Protein AF-0000000076752505 (afdb_homodimer)

Foldseek 3Di:
DQFAEAEEEEEDCPPVNLLLLVLLVCLVPQDDANHHYAQAEYEDQDPVVRVVSCVVSVHPYYYNDLLVVLPDPRHQEYEYDFFQQCQLVNLLSSLVSLHAYEYEPLNHLALVSLVSNQVSQVVSLVVLHAYEYCLLLCLLLQLVVLLVCLVVCQQPAWAEKEKEWEAALPQPQAQADALLQPCNGRSAHLLRPPVLNRQLSVCRSNVWHFFKKFKAFAAPRFKYAHFPDHDSPGDRDDPDIDTRDHGQKMWMKTATPRGYIYTYIGHNRDPPDHTWTWMWIHHPAWIWIATVVLSQWIWIWGNVDDPVPTDTDIDRNQDLPTRPNVSDDHPPDDDDDSVSSSSVVSQSSNCSSVSHHGPPGSVSSSSSSVRSVNHVVNNVVVRDMGTD/DAQAEAEEEEEDCPPVNLLLLVLLVCLVPQDDASHHYAQAEYEDQDPVVRQVSCVVSVHPYYYNDLLVVLPDPRHQEYEYDFFQQCQLVNQLSSLVSLHAYEYEPLNHLALVSLVSNQVSQVVSLVVLHAYEYCLLLCLLLQLVVLLVCLVVCQQPAWAEKEKEWEAALPQPQAQADALLQPCNGRSAHLLRPPVLNRQLSVCRSNVFHFFKKFKAFAAPRFKYAHFPDHDSPGDRDDPDIDTRDHGQKMWMKTATPRGYIYTYIGHNRDPPDHTWTWMWIHHPAWIWIATVVLSQWIWIWGNVDDPVPTDTDIDRNQDLPTRPNVSDDHPPDDDDDSVSSSSVVSQSSNCSSVSHHGPPHSVSSSSSSVRSVNHVVNNVVVRDMGTD

Radius of gyration: 29.48 Å; Cα contacts (8 Å, |Δi|>4): 1937; chains: 2; bounding box: 65×93×68 Å

Nearest PDB structures (foldseek):
  4h3v-assembly1_B  TM=9.943E-01  e=9.248E-59  Kribbella flavida DSM 17836
  4h3v-assembly1_A  TM=9.689E-01  e=1.765E-59  Kribbella flavida DSM 17836
  6a3g-assembly1_B  TM=9.804E-01  e=6.144E-46  Pseudarthrobacter phenanthrenivorans Sphe3
  6a3j-assembly1_D  TM=9.808E-01  e=5.082E-45  Pseudarthrobacter phenanthrenivorans Sphe3
  6a3g-assembly1_D  TM=9.795E-01  e=1.890E-44  Pseudarthrobacter phenanthrenivorans Sphe3

pLDDT: mean 95.79, std 8.32, range [42.03, 98.94]

InterPro domains:
  IPR000683 Gfo/Idh/MocA-like oxidoreductase, N-terminal [PF01408] (7-125)
  IPR036291 NAD(P)-binding domain superfamily [SSF51735] (6-167)
  IPR050463 Gfo/Idh/MocA family oxidoreductases and glycosidases [PTHR43818] (5-385)
  IPR055170 GFO/IDH/MocA-like oxidoreductase domain [PF22725] (145-289)

Sequence (776 aa):
MSKAELGVGMVGYAFMGAVHSQAWRTVNHVFDLPVGVRLAAIAGRDPVAVKSAAEQHGWAASETDWQALIARDDVQIVDICTPGDTHAAIAIAALAAGKHVICEKPLANSVSEAADMAAAAADAAARGVRSMVAFNYRRVPALAYARSLVAAGRIGTLHHVRAAYQQDWLVDPSAPLTWRMQKERAGSGALGDIAAHIVDAAQFVVGDVLSGVSGLLETFVSSRPLSGGSGLSAASGGAGVGDVTVDDAAVFFGRFAQGGIATFEATRFATGRKNAMQLEIYGSDGGIRFDFERMNELLFFDGSSPDEENGFRRVLVTEPTHPYLGAWWPPGHPLGYEHTFTHELRDFVLAIGSDSDPSPSFADGLQVQKVLEAVSLSASRGSGWVEVMSKAELGVGMVGYAFMGAVHSQAWRTVNHVFDLPVGVRLAAIAGRDPVAVKSAAEQHGWAASETDWQALIARDDVQIVDICTPGDTHAAIAIAALAAGKHVICEKPLANSVSEAADMAAAAADAAARGVRSMVAFNYRRVPALAYARSLVAAGRIGTLHHVRAAYQQDWLVDPSAPLTWRMQKERAGSGALGDIAAHIVDAAQFVVGDVLSGVSGLLETFVSSRPLSGGSGLSAASGGAGVGDVTVDDAAVFFGRFAQGGIATFEATRFATGRKNAMQLEIYGSDGGIRFDFERMNELLFFDGSSPDEENGFRRVLVTEPTHPYLGAWWPPGHPLGYEHTFTHELRDFVLAIGSDSDPSPSFADGLQVQKVLEAVSLSASRGSGWVEV

Structure (mmCIF, N/CA/C/O backbone):
data_AF-0000000076752505-model_v1
#
loop_
_entity.id
_entity.type
_entity.pdbx_description
1 polymer 'Putative dehydrogenase'
#
loop_
_atom_site.group_PDB
_atom_site.id
_atom_site.type_symbol
_atom_site.label_atom_id
_atom_site.label_alt_id
_atom_site.label_comp_id
_atom_site.label_asym_id
_atom_site.label_entity_id
_atom_site.label_seq_id
_atom_site.pdbx_PDB_ins_code
_atom_site.Cartn_x
_atom_site.Cartn_y
_atom_site.Cartn_z
_atom_site.occupancy
_atom_site.B_iso_or_equiv
_atom_site.auth_seq_id
_atom_site.auth_comp_id
_atom_site.auth_asym_id
_atom_site.auth_atom_id
_atom_site.pdbx_PDB_model_num
ATOM 1 N N . MET A 1 1 ? 12.148 -34.625 -38.688 1 42.03 1 MET A N 1
ATOM 2 C CA . MET A 1 1 ? 11.977 -35.719 -37.75 1 42.03 1 MET A CA 1
ATOM 3 C C . MET A 1 1 ? 10.953 -35.375 -36.688 1 42.03 1 MET A C 1
ATOM 5 O O . MET A 1 1 ? 10.906 -34.219 -36.219 1 42.03 1 MET A O 1
ATOM 9 N N . SER A 1 2 ? 9.883 -36.125 -36.656 1 58.81 2 SER A N 1
ATOM 10 C CA . SER A 1 2 ? 8.75 -35.812 -35.781 1 58.81 2 SER A CA 1
ATOM 11 C C . SER A 1 2 ? 9.195 -35.625 -34.344 1 58.81 2 SER A C 1
ATOM 13 O O . SER A 1 2 ? 9.961 -36.438 -33.812 1 58.81 2 SER A O 1
ATOM 15 N N . LYS A 1 3 ? 9.094 -34.312 -33.719 1 74.25 3 LYS A N 1
ATOM 16 C CA . LYS A 1 3 ? 9.516 -34.031 -32.344 1 74.25 3 LYS A CA 1
ATOM 17 C C . LYS A 1 3 ? 8.93 -35 -31.344 1 74.25 3 LYS A C 1
ATOM 19 O O . LYS A 1 3 ? 7.809 -35.5 -31.531 1 74.25 3 LYS A O 1
ATOM 24 N N . ALA A 1 4 ? 9.781 -35.656 -30.484 1 88.25 4 ALA A N 1
ATOM 25 C CA . ALA A 1 4 ? 9.273 -36.469 -29.375 1 88.25 4 ALA A CA 1
ATOM 26 C C . ALA A 1 4 ? 8.125 -35.75 -28.672 1 88.25 4 ALA A C 1
ATOM 28 O O . ALA A 1 4 ? 8.117 -34.531 -28.547 1 88.25 4 ALA A O 1
ATOM 29 N N . GLU A 1 5 ? 7.07 -36.531 -28.359 1 93.94 5 GLU A N 1
ATOM 30 C CA . GLU A 1 5 ? 5.91 -35.969 -27.672 1 93.94 5 GLU A CA 1
ATOM 31 C C . GLU A 1 5 ? 5.773 -36.531 -26.266 1 93.94 5 GLU A C 1
ATOM 33 O O . GLU A 1 5 ? 5.957 -37.719 -26.031 1 93.94 5 GLU A O 1
ATOM 38 N N . LEU A 1 6 ? 5.586 -35.688 -25.375 1 97.75 6 LEU A N 1
ATOM 39 C CA . LEU A 1 6 ? 5.328 -36.062 -24 1 97.75 6 LEU A CA 1
ATOM 40 C C . LEU A 1 6 ? 3.838 -36 -23.688 1 97.75 6 LEU A C 1
ATOM 42 O O . LEU A 1 6 ? 3.17 -35.031 -24 1 97.75 6 LEU A O 1
ATOM 46 N N . GLY A 1 7 ? 3.334 -37.094 -23.141 1 98.69 7 GLY A N 1
ATOM 47 C CA . GLY A 1 7 ? 1.952 -37.062 -22.688 1 98.69 7 GLY A CA 1
ATOM 48 C C . GLY A 1 7 ? 1.771 -36.406 -21.344 1 98.69 7 GLY A C 1
ATOM 49 O O . GLY A 1 7 ? 2.539 -36.656 -20.406 1 98.69 7 GLY A O 1
ATOM 50 N N . VAL A 1 8 ? 0.728 -35.594 -21.234 1 98.88 8 VAL A N 1
ATOM 51 C CA . VAL A 1 8 ? 0.405 -34.906 -20 1 98.88 8 VAL A CA 1
ATOM 52 C C . VAL A 1 8 ? -0.795 -35.562 -19.328 1 98.88 8 VAL A C 1
ATOM 54 O O . VAL A 1 8 ? -1.776 -35.906 -19.984 1 98.88 8 VAL A O 1
ATOM 57 N N . GLY A 1 9 ? -0.692 -35.812 -18.094 1 98.88 9 GLY A N 1
ATOM 58 C CA . GLY A 1 9 ? -1.812 -36.125 -17.234 1 98.88 9 GLY A CA 1
ATOM 59 C C . GLY A 1 9 ? -2.105 -35.031 -16.219 1 98.88 9 GLY A C 1
ATOM 60 O O . GLY A 1 9 ? -1.198 -34.562 -15.523 1 98.88 9 GLY A O 1
ATOM 61 N N . MET A 1 10 ? -3.346 -34.625 -16.094 1 98.88 10 MET A N 1
ATOM 62 C CA . MET A 1 10 ? -3.719 -33.562 -15.172 1 98.88 10 MET A CA 1
ATOM 63 C C . MET A 1 10 ? -4.641 -34.094 -14.078 1 98.88 10 MET A C 1
ATOM 65 O O . MET A 1 10 ? -5.543 -34.875 -14.352 1 98.88 10 MET A O 1
ATOM 69 N N . VAL A 1 11 ? -4.344 -33.719 -12.867 1 98.69 11 VAL A N 1
ATOM 70 C CA . VAL A 1 11 ? -5.199 -34.062 -11.734 1 98.69 11 VAL A CA 1
ATOM 71 C C . VAL A 1 11 ? -5.949 -32.812 -11.266 1 98.69 11 VAL A C 1
ATOM 73 O O . VAL A 1 11 ? -5.336 -31.875 -10.766 1 98.69 11 VAL A O 1
ATOM 76 N N . GLY A 1 12 ? -7.273 -32.812 -11.312 1 96.81 12 GLY A N 1
ATOM 77 C CA . GLY A 1 12 ? -8.094 -31.656 -11.031 1 96.81 12 GLY A CA 1
ATOM 78 C C . GLY A 1 12 ? -8.461 -30.875 -12.273 1 96.81 12 GLY A C 1
ATOM 79 O O . GLY A 1 12 ? -7.598 -30.594 -13.109 1 96.81 12 GLY A O 1
ATOM 80 N N . TYR A 1 13 ? -9.781 -30.562 -12.406 1 95.06 13 TYR A N 1
ATOM 81 C CA . TYR A 1 13 ? -10.211 -29.953 -13.656 1 95.06 13 TYR A CA 1
ATOM 82 C C . TYR A 1 13 ? -11.203 -28.812 -13.398 1 95.06 13 TYR A C 1
ATOM 84 O O . TYR A 1 13 ? -12 -28.469 -14.273 1 95.06 13 TYR A O 1
ATOM 92 N N . ALA A 1 14 ? -11.211 -28.297 -12.211 1 93 14 ALA A N 1
ATOM 93 C CA . ALA A 1 14 ? -12.031 -27.109 -11.961 1 93 14 ALA A CA 1
ATOM 94 C C . ALA A 1 14 ? -11.422 -25.875 -12.617 1 93 14 ALA A C 1
ATOM 96 O O . ALA A 1 14 ? -10.977 -25.922 -13.773 1 93 14 ALA A O 1
ATOM 97 N N . PHE A 1 15 ? -11.508 -24.75 -12 1 92.88 15 PHE A N 1
ATOM 98 C CA . PHE A 1 15 ? -11.094 -23.5 -12.617 1 92.88 15 PHE A CA 1
ATOM 99 C C . PHE A 1 15 ? -9.656 -23.578 -13.117 1 92.88 15 PHE A C 1
ATOM 101 O O . PHE A 1 15 ? -9.383 -23.328 -14.289 1 92.88 15 PHE A O 1
ATOM 108 N N . MET A 1 16 ? -8.727 -23.938 -12.234 1 95.19 16 MET A N 1
ATOM 109 C CA . MET A 1 16 ? -7.328 -23.984 -12.641 1 95.19 16 MET A CA 1
ATOM 110 C C . MET A 1 16 ? -7.105 -25.078 -13.68 1 95.19 16 MET A C 1
ATOM 112 O O . MET A 1 16 ? -6.309 -24.906 -14.602 1 95.19 16 MET A O 1
ATOM 116 N N . GLY A 1 17 ? -7.777 -26.203 -13.484 1 97.19 17 GLY A N 1
ATOM 117 C CA . GLY A 1 17 ? -7.691 -27.234 -14.492 1 97.19 17 GLY A CA 1
ATOM 118 C C . GLY A 1 17 ? -8.109 -26.766 -15.875 1 97.19 17 GLY A C 1
ATOM 119 O O . GLY A 1 17 ? -7.492 -27.141 -16.875 1 97.19 17 GLY A O 1
ATOM 120 N N . ALA A 1 18 ? -9.172 -26 -15.906 1 97.25 18 ALA A N 1
ATOM 121 C CA . ALA A 1 18 ? -9.641 -25.453 -17.172 1 97.25 18 ALA A CA 1
ATOM 122 C C . ALA A 1 18 ? -8.602 -24.516 -17.797 1 97.25 18 ALA A C 1
ATOM 124 O O . ALA A 1 18 ? -8.328 -24.594 -18.984 1 97.25 18 ALA A O 1
ATOM 125 N N . VAL A 1 19 ? -8.016 -23.688 -16.984 1 97.88 19 VAL A N 1
ATOM 126 C CA . VAL A 1 19 ? -7.043 -22.719 -17.453 1 97.88 19 VAL A CA 1
ATOM 127 C C . VAL A 1 19 ? -5.789 -23.438 -17.953 1 97.88 19 VAL A C 1
ATOM 129 O O . VAL A 1 19 ? -5.25 -23.125 -19.016 1 97.88 19 VAL A O 1
ATOM 132 N N . HIS A 1 20 ? -5.328 -24.438 -17.188 1 98.69 20 HIS A N 1
ATOM 133 C CA . HIS A 1 20 ? -4.164 -25.219 -17.594 1 98.69 20 HIS A CA 1
ATOM 134 C C . HIS A 1 20 ? -4.445 -26 -18.875 1 98.69 20 HIS A C 1
ATOM 136 O O . HIS A 1 20 ? -3.572 -26.109 -19.734 1 98.69 20 HIS A O 1
ATOM 142 N N . SER A 1 21 ? -5.66 -26.547 -19.016 1 98.62 21 SER A N 1
ATOM 143 C CA . SER A 1 21 ? -6.035 -27.25 -20.25 1 98.62 21 SER A CA 1
ATOM 144 C C . SER A 1 21 ? -5.895 -26.328 -21.453 1 98.62 21 SER A C 1
ATOM 146 O O . SER A 1 21 ? -5.367 -26.75 -22.5 1 98.62 21 SER A O 1
ATOM 148 N N . GLN A 1 22 ? -6.41 -25.125 -21.281 1 98.25 22 GLN A N 1
ATOM 149 C CA . GLN A 1 22 ? -6.273 -24.141 -22.359 1 98.25 22 GLN A CA 1
ATOM 150 C C . GLN A 1 22 ? -4.805 -23.906 -22.703 1 98.25 22 GLN A C 1
ATOM 152 O O . GLN A 1 22 ? -4.438 -23.812 -23.875 1 98.25 22 GLN A O 1
ATOM 157 N N . ALA A 1 23 ? -3.992 -23.812 -21.734 1 98.69 23 ALA A N 1
ATOM 158 C CA . ALA A 1 23 ? -2.568 -23.547 -21.922 1 98.69 23 ALA A CA 1
ATOM 159 C C . ALA A 1 23 ? -1.879 -24.719 -22.625 1 98.69 23 ALA A C 1
ATOM 161 O O . ALA A 1 23 ? -1.078 -24.5 -23.547 1 98.69 23 ALA A O 1
ATOM 162 N N . TRP A 1 24 ? -2.195 -25.922 -22.25 1 98.5 24 TRP A N 1
ATOM 163 C CA . TRP A 1 24 ? -1.603 -27.109 -22.859 1 98.5 24 TRP A CA 1
ATOM 164 C C . TRP A 1 24 ? -1.985 -27.219 -24.328 1 98.5 24 TRP A C 1
ATOM 166 O O . TRP A 1 24 ? -1.174 -27.625 -25.156 1 98.5 24 TRP A O 1
ATOM 176 N N . ARG A 1 25 ? -3.186 -26.844 -24.656 1 97.94 25 ARG A N 1
ATOM 177 C CA . ARG A 1 25 ? -3.643 -26.906 -26.031 1 97.94 25 ARG A CA 1
ATOM 178 C C . ARG A 1 25 ? -2.965 -25.828 -26.875 1 97.94 25 ARG A C 1
ATOM 180 O O . ARG A 1 25 ? -2.914 -25.938 -28.109 1 97.94 25 ARG A O 1
ATOM 187 N N . THR A 1 26 ? -2.443 -24.859 -26.234 1 98.06 26 THR A N 1
ATOM 188 C CA . THR A 1 26 ? -1.965 -23.672 -26.953 1 98.06 26 THR A CA 1
ATOM 189 C C . THR A 1 26 ? -0.446 -23.719 -27.094 1 98.06 26 THR A C 1
ATOM 191 O O . THR A 1 26 ? 0.101 -23.234 -28.094 1 98.06 26 THR A O 1
ATOM 194 N N . VAL A 1 27 ? 0.251 -24.281 -26.203 1 98.12 27 VAL A N 1
ATOM 195 C CA . VAL A 1 27 ? 1.681 -24.078 -26 1 98.12 27 VAL A CA 1
ATOM 196 C C . VAL A 1 27 ? 2.449 -24.578 -27.219 1 98.12 27 VAL A C 1
ATOM 198 O O . VAL A 1 27 ? 3.373 -23.906 -27.703 1 98.12 27 VAL A O 1
ATOM 201 N N . ASN A 1 28 ? 1.994 -25.672 -27.891 1 95.56 28 ASN A N 1
ATOM 202 C CA . ASN A 1 28 ? 2.666 -26.234 -29.062 1 95.56 28 ASN A CA 1
ATOM 203 C C . ASN A 1 28 ? 2.504 -25.344 -30.281 1 95.56 28 ASN A C 1
ATOM 205 O O . ASN A 1 28 ? 3.322 -25.391 -31.203 1 95.56 28 ASN A O 1
ATOM 209 N N . HIS A 1 29 ? 1.492 -24.609 -30.219 1 96.38 29 HIS A N 1
ATOM 210 C CA . HIS A 1 29 ? 1.131 -23.875 -31.422 1 96.38 29 HIS A CA 1
ATOM 211 C C . HIS A 1 29 ? 1.729 -22.469 -31.422 1 96.38 29 HIS A C 1
ATOM 213 O O . HIS A 1 29 ? 1.802 -21.812 -32.469 1 96.38 29 HIS A O 1
ATOM 219 N N . VAL A 1 30 ? 2.156 -22.047 -30.312 1 97.38 30 VAL A N 1
ATOM 220 C CA . VAL A 1 30 ? 2.654 -20.672 -30.203 1 97.38 30 VAL A CA 1
ATOM 221 C C . VAL A 1 30 ? 4.18 -20.688 -30.125 1 97.38 30 VAL A C 1
ATOM 223 O O . VAL A 1 30 ? 4.84 -19.844 -30.734 1 97.38 30 VAL A O 1
ATOM 226 N N . PHE A 1 31 ? 4.656 -21.609 -29.422 1 97.44 31 PHE A N 1
ATOM 227 C CA . PHE A 1 31 ? 6.098 -21.641 -29.203 1 97.44 31 PHE A CA 1
ATOM 228 C C . PHE A 1 31 ? 6.738 -22.812 -29.922 1 97.44 31 PHE A C 1
ATOM 230 O O . PHE A 1 31 ? 6.152 -23.891 -30 1 97.44 31 PHE A O 1
ATOM 237 N N . ASP A 1 32 ? 7.945 -22.594 -30.484 1 95.44 32 ASP A N 1
ATOM 238 C CA . ASP A 1 32 ? 8.766 -23.688 -31.016 1 95.44 32 ASP A CA 1
ATOM 239 C C . ASP A 1 32 ? 9.578 -24.344 -29.906 1 95.44 32 ASP A C 1
ATOM 241 O O . ASP A 1 32 ? 10.617 -23.812 -29.484 1 95.44 32 ASP A O 1
ATOM 245 N N . LEU A 1 33 ? 9.109 -25.547 -29.5 1 95.94 33 LEU A N 1
ATOM 246 C CA . LEU A 1 33 ? 9.688 -26.219 -28.344 1 95.94 33 LEU A CA 1
ATOM 247 C C . LEU A 1 33 ? 10.445 -27.469 -28.766 1 95.94 33 LEU A C 1
ATOM 249 O O . LEU A 1 33 ? 10.172 -28.031 -29.828 1 95.94 33 LEU A O 1
ATOM 253 N N . PRO A 1 34 ? 11.406 -27.859 -28 1 94.75 34 PRO A N 1
ATOM 254 C CA . PRO A 1 34 ? 12.227 -29.016 -28.344 1 94.75 34 PRO A CA 1
ATOM 255 C C . PRO A 1 34 ? 11.43 -30.328 -28.312 1 94.75 34 PRO A C 1
ATOM 257 O O . PRO A 1 34 ? 11.828 -31.312 -28.938 1 94.75 34 PRO A O 1
ATOM 260 N N . VAL A 1 35 ? 10.375 -30.328 -27.516 1 95.69 35 VAL A N 1
ATOM 261 C CA . VAL A 1 35 ? 9.477 -31.484 -27.453 1 95.69 35 VAL A CA 1
ATOM 262 C C . VAL A 1 35 ? 8.023 -31.016 -27.547 1 95.69 35 VAL A C 1
ATOM 264 O O . VAL A 1 35 ? 7.707 -29.891 -27.172 1 95.69 35 VAL A O 1
ATOM 267 N N . GLY A 1 36 ? 7.223 -31.828 -28.125 1 96.19 36 GLY A N 1
ATOM 268 C CA . GLY A 1 36 ? 5.793 -31.562 -28.125 1 96.19 36 GLY A CA 1
ATOM 269 C C . GLY A 1 36 ? 5.074 -32.156 -26.922 1 96.19 36 GLY A C 1
ATOM 270 O O . GLY A 1 36 ? 5.637 -33 -26.203 1 96.19 36 GLY A O 1
ATOM 271 N N . VAL A 1 37 ? 3.828 -31.703 -26.734 1 97.69 37 VAL A N 1
ATOM 272 C CA . VAL A 1 37 ? 3.031 -32.25 -25.656 1 97.69 37 VAL A CA 1
ATOM 273 C C . VAL A 1 37 ? 1.67 -32.688 -26.188 1 97.69 37 VAL A C 1
ATOM 275 O O . VAL A 1 37 ? 1.142 -32.125 -27.125 1 97.69 37 VAL A O 1
ATOM 278 N N . ARG A 1 38 ? 1.186 -33.75 -25.656 1 97.62 38 ARG A N 1
ATOM 279 C CA . ARG A 1 38 ? -0.152 -34.25 -25.969 1 97.62 38 ARG A CA 1
ATOM 280 C C . ARG A 1 38 ? -0.985 -34.406 -24.703 1 97.62 38 ARG A C 1
ATOM 282 O O . ARG A 1 38 ? -0.474 -34.844 -23.656 1 97.62 38 ARG A O 1
ATOM 289 N N . LEU A 1 39 ? -2.242 -34.062 -24.734 1 98.56 39 LEU A N 1
ATOM 290 C CA . LEU A 1 39 ? -3.168 -34.188 -23.609 1 98.56 39 LEU A CA 1
ATOM 291 C C . LEU A 1 39 ? -3.65 -35.625 -23.484 1 98.56 39 LEU A C 1
ATOM 293 O O . LEU A 1 39 ? -4.609 -36.031 -24.141 1 98.56 39 LEU A O 1
ATOM 297 N N . ALA A 1 40 ? -3.016 -36.344 -22.625 1 98.75 40 ALA A N 1
ATOM 298 C CA . ALA A 1 40 ? -3.227 -37.812 -22.562 1 98.75 40 ALA A CA 1
ATOM 299 C C . ALA A 1 40 ? -4.473 -38.156 -21.75 1 98.75 40 ALA A C 1
ATOM 301 O O . ALA A 1 40 ? -5.328 -38.906 -22.203 1 98.75 40 ALA A O 1
ATOM 302 N N . ALA A 1 41 ? -4.492 -37.562 -20.5 1 98.75 41 ALA A N 1
ATOM 303 C CA . ALA A 1 41 ? -5.617 -37.938 -19.641 1 98.75 41 ALA A CA 1
ATOM 304 C C . ALA A 1 41 ? -5.82 -36.906 -18.531 1 98.75 41 ALA A C 1
ATOM 306 O O . ALA A 1 41 ? -4.887 -36.188 -18.156 1 98.75 41 ALA A O 1
ATOM 307 N N . ILE A 1 42 ? -7.047 -36.844 -18.047 1 98.69 42 ILE A N 1
ATOM 308 C CA . ILE A 1 42 ? -7.359 -36.031 -16.875 1 98.69 42 ILE A CA 1
ATOM 309 C C . ILE A 1 42 ? -8.016 -36.875 -15.805 1 98.69 42 ILE A C 1
ATOM 311 O O . ILE A 1 42 ? -8.727 -37.844 -16.109 1 98.69 42 ILE A O 1
ATOM 315 N N . ALA A 1 43 ? -7.75 -36.531 -14.562 1 98.5 43 ALA A N 1
ATOM 316 C CA . ALA A 1 43 ? -8.281 -37.344 -13.461 1 98.5 43 ALA A CA 1
ATOM 317 C C . ALA A 1 43 ? -9.18 -36.5 -12.562 1 98.5 43 ALA A C 1
ATOM 319 O O . ALA A 1 43 ? -8.891 -35.312 -12.305 1 98.5 43 ALA A O 1
ATOM 320 N N . GLY A 1 44 ? -10.281 -37.031 -12.109 1 96.25 44 GLY A N 1
ATOM 321 C CA . GLY A 1 44 ? -11.211 -36.5 -11.125 1 96.25 44 GLY A CA 1
ATOM 322 C C . GLY A 1 44 ? -12.047 -37.594 -10.461 1 96.25 44 GLY A C 1
ATOM 323 O O . GLY A 1 44 ? -12.164 -38.688 -10.977 1 96.25 44 GLY A O 1
ATOM 324 N N . ARG A 1 45 ? -12.609 -37.219 -9.375 1 94.06 45 ARG A N 1
ATOM 325 C CA . ARG A 1 45 ? -13.258 -38.219 -8.539 1 94.06 45 ARG A CA 1
ATOM 326 C C . ARG A 1 45 ? -14.617 -38.625 -9.102 1 94.06 45 ARG A C 1
ATOM 328 O O . ARG A 1 45 ? -15.062 -39.75 -8.93 1 94.06 45 ARG A O 1
ATOM 335 N N . ASP A 1 46 ? -15.242 -37.688 -9.781 1 95.56 46 ASP A N 1
ATOM 336 C CA . ASP A 1 46 ? -16.562 -37.938 -10.352 1 95.56 46 ASP A CA 1
ATOM 337 C C . ASP A 1 46 ? -16.453 -38.438 -11.789 1 95.56 46 ASP A C 1
ATOM 339 O O . ASP A 1 46 ? -16.078 -37.688 -12.688 1 95.56 46 ASP A O 1
ATOM 343 N N . PRO A 1 47 ? -16.891 -39.688 -12.023 1 96.56 47 PRO A N 1
ATOM 344 C CA . PRO A 1 47 ? -16.688 -40.25 -13.352 1 96.56 47 PRO A CA 1
ATOM 345 C C . PRO A 1 47 ? -17.438 -39.5 -14.445 1 96.56 47 PRO A C 1
ATOM 347 O O . PRO A 1 47 ? -16.922 -39.344 -15.555 1 96.56 47 PRO A O 1
ATOM 350 N N . VAL A 1 48 ? -18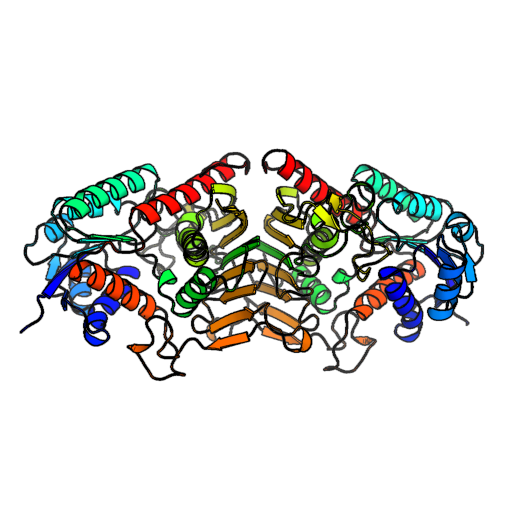.594 -39.062 -14.117 1 97.56 48 VAL A N 1
ATOM 351 C CA . VAL A 1 48 ? -19.406 -38.375 -15.117 1 97.56 48 VAL A CA 1
ATOM 352 C C . VAL A 1 48 ? -18.797 -37 -15.391 1 97.56 48 VAL A C 1
ATOM 354 O O . VAL A 1 48 ? -18.609 -36.625 -16.547 1 97.56 48 VAL A O 1
ATOM 357 N N . ALA A 1 49 ? -18.484 -36.312 -14.367 1 96.88 49 ALA A N 1
ATOM 358 C CA . ALA A 1 49 ? -17.969 -34.969 -14.492 1 96.88 49 ALA A CA 1
ATOM 359 C C . ALA A 1 49 ? -16.609 -34.969 -15.164 1 96.88 49 ALA A C 1
ATOM 361 O O . ALA A 1 49 ? -16.328 -34.094 -16 1 96.88 49 ALA A O 1
ATOM 362 N N . VAL A 1 50 ? -15.758 -35.906 -14.836 1 98 50 VAL A N 1
ATOM 363 C CA . VAL A 1 50 ? -14.406 -35.906 -15.383 1 98 50 VAL A CA 1
ATOM 364 C C . VAL A 1 50 ? -14.445 -36.281 -16.859 1 98 50 VAL A C 1
ATOM 366 O O . VAL A 1 50 ? -13.656 -35.781 -17.656 1 98 50 VAL A O 1
ATOM 369 N N . LYS A 1 51 ? -15.266 -37.156 -17.234 1 98 51 LYS A N 1
ATOM 370 C CA . LYS A 1 51 ? -15.414 -37.5 -18.641 1 98 51 LYS A CA 1
ATOM 371 C C . LYS A 1 51 ? -15.891 -36.312 -19.453 1 98 51 LYS A C 1
ATOM 373 O O . LYS A 1 51 ? -15.383 -36.062 -20.562 1 98 51 LYS A O 1
ATOM 378 N N . SER A 1 52 ? -16.859 -35.656 -18.953 1 98.12 52 SER A N 1
ATOM 379 C CA . SER A 1 52 ? -17.359 -34.469 -19.594 1 98.12 52 SER A CA 1
ATOM 380 C C . SER A 1 52 ? -16.25 -33.406 -19.75 1 98.12 52 SER A C 1
ATOM 382 O O . SER A 1 52 ? -16.125 -32.781 -20.797 1 98.12 52 SER A O 1
ATOM 384 N N . ALA A 1 53 ? -15.492 -33.25 -18.672 1 98 53 ALA A N 1
ATOM 385 C CA . ALA A 1 53 ? -14.383 -32.312 -18.688 1 98 53 ALA A CA 1
ATOM 386 C C . ALA A 1 53 ? -13.336 -32.719 -19.734 1 98 53 ALA A C 1
ATOM 388 O O . ALA A 1 53 ? -12.781 -31.859 -20.422 1 98 53 ALA A O 1
ATOM 389 N N . ALA A 1 54 ? -13.047 -33.938 -19.812 1 98.5 54 ALA A N 1
ATOM 390 C CA . ALA A 1 54 ? -12.086 -34.438 -20.797 1 98.5 54 ALA A CA 1
ATOM 391 C C . ALA A 1 54 ? -12.508 -34.062 -22.219 1 98.5 54 ALA A C 1
ATOM 393 O O . ALA A 1 54 ? -11.688 -33.594 -23 1 98.5 54 ALA A O 1
ATOM 394 N N . GLU A 1 55 ? -13.734 -34.312 -22.5 1 98.12 55 GLU A N 1
ATOM 395 C CA . GLU A 1 55 ? -14.266 -34 -23.812 1 98.12 55 GLU A CA 1
ATOM 396 C C . GLU A 1 55 ? -14.227 -32.5 -24.078 1 98.12 55 GLU A C 1
ATOM 398 O O . GLU A 1 55 ? -13.789 -32.062 -25.141 1 98.12 55 GLU A O 1
ATOM 403 N N . GLN A 1 56 ? -14.617 -31.812 -23.156 1 97.94 56 GLN A N 1
ATOM 404 C CA . GLN A 1 56 ? -14.703 -30.359 -23.281 1 97.94 56 GLN A CA 1
ATOM 405 C C . GLN A 1 56 ? -13.328 -29.734 -23.5 1 97.94 56 GLN A C 1
ATOM 407 O O . GLN A 1 56 ? -13.172 -28.812 -24.297 1 97.94 56 GLN A O 1
ATOM 412 N N . HIS A 1 57 ? -12.359 -30.266 -22.75 1 98 57 HIS A N 1
ATOM 413 C CA . HIS A 1 57 ? -11.062 -29.609 -22.734 1 98 57 HIS A CA 1
ATOM 414 C C . HIS A 1 57 ? -10.07 -30.281 -23.672 1 98 57 HIS A C 1
ATOM 416 O O . HIS A 1 57 ? -8.93 -29.828 -23.812 1 98 57 HIS A O 1
ATOM 422 N N . GLY A 1 58 ? -10.453 -31.344 -24.344 1 97.69 58 GLY A N 1
ATOM 423 C CA . GLY A 1 58 ? -9.648 -31.922 -25.406 1 97.69 58 GLY A CA 1
ATOM 424 C C . GLY A 1 58 ? -8.664 -32.969 -24.906 1 97.69 58 GLY A C 1
ATOM 425 O O . GLY A 1 58 ? -7.598 -33.156 -25.484 1 97.69 58 GLY A O 1
ATOM 426 N N . TRP A 1 59 ? -8.977 -33.625 -23.797 1 98.62 59 TRP A N 1
ATOM 427 C CA . TRP A 1 59 ? -8.141 -34.719 -23.281 1 98.62 59 TRP A CA 1
ATOM 428 C C . TRP A 1 59 ? -8.531 -36.031 -23.906 1 98.62 59 TRP A C 1
ATOM 430 O O . TRP A 1 59 ? -9.711 -36.312 -24.156 1 98.62 59 TRP A O 1
ATOM 440 N N . ALA A 1 60 ? -7.566 -36.906 -24.156 1 98.56 60 ALA A N 1
ATOM 441 C CA . ALA A 1 60 ? -7.785 -38.156 -24.875 1 98.56 60 ALA A CA 1
ATOM 442 C C . ALA A 1 60 ? -8.531 -39.156 -24 1 98.56 60 ALA A C 1
ATOM 444 O O . ALA A 1 60 ? -9.25 -40.031 -24.516 1 98.56 60 ALA A O 1
ATOM 445 N N . ALA A 1 61 ? -8.336 -39.062 -22.656 1 98.56 61 ALA A N 1
ATOM 446 C CA . ALA A 1 61 ? -8.93 -40.031 -21.734 1 98.56 61 ALA A CA 1
ATOM 447 C C . ALA A 1 61 ? -9.203 -39.406 -20.375 1 98.56 61 ALA A C 1
ATOM 449 O O . ALA A 1 61 ? -8.805 -38.25 -20.125 1 98.56 61 ALA A O 1
ATOM 450 N N . SER A 1 62 ? -9.984 -40.094 -19.578 1 98.44 62 SER A N 1
ATOM 451 C CA . SER A 1 62 ? -10.25 -39.688 -18.203 1 98.44 62 SER A CA 1
ATOM 452 C C . SER A 1 62 ? -9.992 -40.844 -17.234 1 98.44 62 SER A C 1
ATOM 454 O O . SER A 1 62 ? -10.102 -42.031 -17.625 1 98.44 62 SER A O 1
ATOM 456 N N . GLU A 1 63 ? -9.5 -40.531 -16.109 1 98.38 63 GLU A N 1
ATOM 457 C CA . GLU A 1 63 ? -9.328 -41.469 -14.992 1 98.38 63 GLU A CA 1
ATOM 458 C C . GLU A 1 63 ? -10.094 -41 -13.766 1 98.38 63 GLU A C 1
ATOM 460 O O . GLU A 1 63 ? -10.312 -39.812 -13.578 1 98.38 63 GLU A O 1
ATOM 465 N N . THR A 1 64 ? -10.477 -41.906 -12.883 1 97.81 64 THR A N 1
ATOM 466 C CA . THR A 1 64 ? -11.211 -41.531 -11.68 1 97.81 64 THR A CA 1
ATOM 467 C C . THR A 1 64 ? -10.305 -41.594 -10.453 1 97.81 64 THR A C 1
ATOM 469 O O . THR A 1 64 ? -10.75 -41.312 -9.336 1 97.81 64 THR A O 1
ATOM 472 N N . ASP A 1 65 ? -9.102 -41.938 -10.734 1 97.19 65 ASP A N 1
ATOM 473 C CA . ASP A 1 65 ? -8.086 -42.062 -9.703 1 97.19 65 ASP A CA 1
ATOM 474 C C . ASP A 1 65 ? -6.742 -41.531 -10.18 1 97.19 65 ASP A C 1
ATOM 476 O O . ASP A 1 65 ? -6.266 -41.875 -11.258 1 97.19 65 ASP A O 1
ATOM 480 N N . TRP A 1 66 ? -6.172 -40.625 -9.305 1 98.19 66 TRP A N 1
ATOM 481 C CA . TRP A 1 66 ? -4.914 -40.031 -9.727 1 98.19 66 TRP A CA 1
ATOM 482 C C . TRP A 1 66 ? -3.791 -41.062 -9.742 1 98.19 66 TRP A C 1
ATOM 484 O O . TRP A 1 66 ? -2.834 -40.938 -10.508 1 98.19 66 TRP A O 1
ATOM 494 N N . GLN A 1 67 ? -3.824 -42.094 -8.922 1 98.56 67 GLN A N 1
ATOM 495 C CA . GLN A 1 67 ? -2.82 -43.156 -8.953 1 98.56 67 GLN A CA 1
ATOM 496 C C . GLN A 1 67 ? -2.852 -43.906 -10.289 1 98.56 67 GLN A C 1
ATOM 498 O O . GLN A 1 67 ? -1.805 -44.281 -10.82 1 98.56 67 GLN A O 1
ATOM 503 N N . ALA A 1 68 ? -4.078 -44.156 -10.75 1 98.62 68 ALA A N 1
ATOM 504 C CA . ALA A 1 68 ? -4.227 -44.781 -12.062 1 98.62 68 ALA A CA 1
ATOM 505 C C . ALA A 1 68 ? -3.635 -43.906 -13.164 1 98.62 68 ALA A C 1
ATOM 507 O O . ALA A 1 68 ? -3.018 -44.406 -14.102 1 98.62 68 ALA A O 1
ATOM 508 N N . LEU A 1 69 ? -3.877 -42.625 -13.047 1 98.69 69 LEU A N 1
ATOM 509 C CA . LEU A 1 69 ? -3.322 -41.688 -14.008 1 98.69 69 LEU A CA 1
ATOM 510 C C . LEU A 1 69 ? -1.798 -41.75 -14.008 1 98.69 69 LEU A C 1
ATOM 512 O O . LEU A 1 69 ? -1.175 -41.781 -15.07 1 98.69 69 LEU A O 1
ATOM 516 N N . ILE A 1 70 ? -1.109 -41.75 -12.859 1 98.69 70 ILE A N 1
ATOM 517 C CA . ILE A 1 70 ? 0.342 -41.75 -12.703 1 98.69 70 ILE A CA 1
ATOM 518 C C . ILE A 1 70 ? 0.923 -43.062 -13.266 1 98.69 70 ILE A C 1
ATOM 520 O O . ILE A 1 70 ? 2.018 -43.062 -13.836 1 98.69 70 ILE A O 1
ATOM 524 N N . ALA A 1 71 ? 0.17 -44.125 -13.219 1 98.5 71 ALA A N 1
ATOM 525 C CA . ALA A 1 71 ? 0.652 -45.438 -13.617 1 98.5 71 ALA A CA 1
ATOM 526 C C . ALA A 1 71 ? 0.63 -45.594 -15.141 1 98.5 71 ALA A C 1
ATOM 528 O O . ALA A 1 71 ? 1.221 -46.531 -15.688 1 98.5 71 ALA A O 1
ATOM 529 N N . ARG A 1 72 ? -0.006 -44.719 -15.766 1 98.38 72 ARG A N 1
ATOM 530 C CA . ARG A 1 72 ? -0.144 -44.844 -17.219 1 98.38 72 ARG A CA 1
ATOM 531 C C . ARG A 1 72 ? 1.21 -44.688 -17.906 1 98.38 72 ARG A C 1
ATOM 533 O O . ARG A 1 72 ? 2.014 -43.844 -17.547 1 98.38 72 ARG A O 1
ATOM 540 N N . ASP A 1 73 ? 1.362 -45.438 -19 1 97.62 73 ASP A N 1
ATOM 541 C CA . ASP A 1 73 ? 2.598 -45.406 -19.781 1 97.62 73 ASP A CA 1
ATOM 542 C C . ASP A 1 73 ? 2.625 -44.188 -20.703 1 97.62 73 ASP A C 1
ATOM 544 O O . ASP A 1 73 ? 3.699 -43.719 -21.078 1 97.62 73 ASP A O 1
ATOM 548 N N . ASP A 1 74 ? 1.462 -43.688 -21.062 1 98.19 74 ASP A N 1
ATOM 549 C CA . ASP A 1 74 ? 1.411 -42.594 -22.031 1 98.19 74 ASP A CA 1
ATOM 550 C C . ASP A 1 74 ? 1.382 -41.25 -21.328 1 98.19 74 ASP A C 1
ATOM 552 O O . ASP A 1 74 ? 1.077 -40.219 -21.938 1 98.19 74 ASP A O 1
ATOM 556 N N . VAL A 1 75 ? 1.619 -41.25 -20 1 98.75 75 VAL A N 1
ATOM 557 C CA . VAL A 1 75 ? 1.728 -40.031 -19.234 1 98.75 75 VAL A CA 1
ATOM 558 C C . VAL A 1 75 ? 3.164 -39.844 -18.75 1 98.75 75 VAL A C 1
ATOM 560 O O . VAL A 1 75 ? 3.695 -40.656 -18.016 1 98.75 75 VAL A O 1
ATOM 563 N N . GLN A 1 76 ? 3.791 -38.719 -19.156 1 98.69 76 GLN A N 1
ATOM 564 C CA . GLN A 1 76 ? 5.156 -38.406 -18.75 1 98.69 76 GLN A CA 1
ATOM 565 C C . GLN A 1 76 ? 5.188 -37.188 -17.844 1 98.69 76 GLN A C 1
ATOM 567 O O . GLN A 1 76 ? 6.152 -36.969 -17.109 1 98.69 76 GLN A O 1
ATOM 572 N N . ILE A 1 77 ? 4.203 -36.312 -17.938 1 98.88 77 ILE A N 1
ATOM 573 C CA . ILE A 1 77 ? 4.059 -35.094 -17.141 1 98.88 77 ILE A CA 1
ATOM 574 C C . ILE A 1 77 ? 2.775 -35.156 -16.312 1 98.88 77 ILE A C 1
ATOM 576 O O . ILE A 1 77 ? 1.712 -35.5 -16.828 1 98.88 77 ILE A O 1
ATOM 580 N N . VAL A 1 78 ? 2.896 -34.906 -15.039 1 98.94 78 VAL A N 1
ATOM 581 C CA . VAL A 1 78 ? 1.718 -34.812 -14.188 1 98.94 78 VAL A CA 1
ATOM 582 C C . VAL A 1 78 ? 1.51 -33.344 -13.773 1 98.94 78 VAL A C 1
ATOM 584 O O . VAL A 1 78 ? 2.393 -32.75 -13.172 1 98.94 78 VAL A O 1
ATOM 587 N N . ASP A 1 79 ? 0.406 -32.781 -14.156 1 98.94 79 ASP A N 1
ATOM 588 C CA . ASP A 1 79 ? -0.042 -31.438 -13.812 1 98.94 79 ASP A CA 1
ATOM 589 C C . ASP A 1 79 ? -1.061 -31.469 -12.68 1 98.94 79 ASP A C 1
ATOM 591 O O . ASP A 1 79 ? -2.18 -31.969 -12.852 1 98.94 79 ASP A O 1
ATOM 595 N N . ILE A 1 80 ? -0.674 -30.922 -11.547 1 98.88 80 ILE A N 1
ATOM 596 C CA . ILE A 1 80 ? -1.496 -31.016 -10.344 1 98.88 80 ILE A CA 1
ATOM 597 C C . ILE A 1 80 ? -2.248 -29.703 -10.125 1 98.88 80 ILE A C 1
ATOM 599 O O . ILE A 1 80 ? -1.655 -28.703 -9.734 1 98.88 80 ILE A O 1
ATOM 603 N N . CYS A 1 81 ? -3.586 -29.719 -10.266 1 97.81 81 CYS A N 1
ATOM 604 C CA . CYS A 1 81 ? -4.461 -28.562 -10.156 1 97.81 81 CYS A CA 1
ATOM 605 C C . CYS A 1 81 ? -5.527 -28.781 -9.094 1 97.81 81 CYS A C 1
ATOM 607 O O . CYS A 1 81 ? -6.668 -28.328 -9.25 1 97.81 81 CYS A O 1
ATOM 609 N N . THR A 1 82 ? -5.207 -29.516 -8.031 1 95.69 82 THR A N 1
ATOM 610 C CA . THR A 1 82 ? -6.113 -29.859 -6.938 1 95.69 82 THR A CA 1
ATOM 611 C C . THR A 1 82 ? -5.938 -28.891 -5.773 1 95.69 82 THR A C 1
ATOM 613 O O . THR A 1 82 ? -5.066 -28.016 -5.812 1 95.69 82 THR A O 1
ATOM 616 N N . PRO A 1 83 ? -6.848 -29 -4.734 1 92.12 83 PRO A N 1
ATOM 617 C CA . PRO A 1 83 ? -6.609 -28.234 -3.502 1 92.12 83 PRO A CA 1
ATOM 618 C C . PRO A 1 83 ? -5.305 -28.625 -2.811 1 92.12 83 PRO A C 1
ATOM 620 O O . PRO A 1 83 ? -4.805 -29.734 -3.014 1 92.12 83 PRO A O 1
ATOM 623 N N . GLY A 1 84 ? -4.875 -27.75 -1.946 1 92.38 84 GLY A N 1
ATOM 624 C CA . GLY A 1 84 ? -3.545 -27.844 -1.366 1 92.38 84 GLY A CA 1
ATOM 625 C C . GLY A 1 84 ? -3.34 -29.094 -0.525 1 92.38 84 GLY A C 1
ATOM 626 O O . GLY A 1 84 ? -2.219 -29.578 -0.404 1 92.38 84 GLY A O 1
ATOM 627 N N . ASP A 1 85 ? -4.387 -29.625 -0.004 1 94.31 85 ASP A N 1
ATOM 628 C CA . ASP A 1 85 ? -4.258 -30.734 0.928 1 94.31 85 ASP A CA 1
ATOM 629 C C . ASP A 1 85 ? -3.896 -32.031 0.195 1 94.31 85 ASP A C 1
ATOM 631 O O . ASP A 1 85 ? -3.502 -33.031 0.821 1 94.31 85 ASP A O 1
ATOM 635 N N . THR A 1 86 ? -3.895 -32.031 -1.155 1 96.19 86 THR A N 1
ATOM 636 C CA . THR A 1 86 ? -3.596 -33.25 -1.908 1 96.19 86 THR A CA 1
ATOM 637 C C . THR A 1 86 ? -2.279 -33.094 -2.668 1 96.19 86 THR A C 1
ATOM 639 O O . THR A 1 86 ? -1.788 -34.062 -3.26 1 96.19 86 THR A O 1
ATOM 642 N N . HIS A 1 87 ? -1.682 -31.953 -2.691 1 98.31 87 HIS A N 1
ATOM 643 C CA . HIS A 1 87 ? -0.5 -31.672 -3.496 1 98.31 87 HIS A CA 1
ATOM 644 C C . HIS A 1 87 ? 0.633 -32.625 -3.18 1 98.31 87 HIS A C 1
ATOM 646 O O . HIS A 1 87 ? 1.187 -33.281 -4.082 1 98.31 87 HIS A O 1
ATOM 652 N N . ALA A 1 88 ? 0.917 -32.75 -1.893 1 98.62 88 ALA A N 1
ATOM 653 C CA . ALA A 1 88 ? 2.104 -33.5 -1.479 1 98.62 88 ALA A CA 1
ATOM 654 C C . ALA A 1 88 ? 2.006 -34.969 -1.898 1 98.62 88 ALA A C 1
ATOM 656 O O . ALA A 1 88 ? 2.922 -35.5 -2.527 1 98.62 88 ALA A O 1
ATOM 657 N N . ALA A 1 89 ? 0.888 -35.594 -1.605 1 98.56 89 ALA A N 1
ATOM 658 C CA . ALA A 1 89 ? 0.702 -37 -1.913 1 98.56 89 ALA A CA 1
ATOM 659 C C . ALA A 1 89 ? 0.834 -37.25 -3.41 1 98.56 89 ALA A C 1
ATOM 661 O O . ALA A 1 89 ? 1.534 -38.188 -3.828 1 98.56 89 ALA A O 1
ATOM 662 N N . ILE A 1 90 ? 0.232 -36.469 -4.234 1 98.81 90 ILE A N 1
ATOM 663 C CA . ILE A 1 90 ? 0.208 -36.656 -5.68 1 98.81 90 ILE A CA 1
ATOM 664 C C . ILE A 1 90 ? 1.59 -36.375 -6.262 1 98.81 90 ILE A C 1
ATOM 666 O O . ILE A 1 90 ? 2.111 -37.156 -7.055 1 98.81 90 ILE A O 1
ATOM 670 N N . ALA A 1 91 ? 2.174 -35.25 -5.879 1 98.94 91 ALA A N 1
ATOM 671 C CA . ALA A 1 91 ? 3.457 -34.812 -6.434 1 98.94 91 ALA A CA 1
ATOM 672 C C . ALA A 1 91 ? 4.555 -35.844 -6.113 1 98.94 91 ALA A C 1
ATOM 674 O O . ALA A 1 91 ? 5.328 -36.219 -6.992 1 98.94 91 ALA A O 1
ATOM 675 N N . ILE A 1 92 ? 4.629 -36.25 -4.863 1 98.88 92 ILE A N 1
ATOM 676 C CA . ILE A 1 92 ? 5.68 -37.156 -4.434 1 98.88 92 ILE A CA 1
ATOM 677 C C . ILE A 1 92 ? 5.516 -38.5 -5.148 1 98.88 92 ILE A C 1
ATOM 679 O O . ILE A 1 92 ? 6.492 -39.062 -5.641 1 98.88 92 ILE A O 1
ATOM 683 N N . ALA A 1 93 ? 4.297 -38.969 -5.258 1 98.88 93 ALA A N 1
ATOM 684 C CA . ALA A 1 93 ? 4.027 -40.219 -5.965 1 98.88 93 ALA A CA 1
ATOM 685 C C . ALA A 1 93 ? 4.43 -40.125 -7.434 1 98.88 93 ALA A C 1
ATOM 687 O O . ALA A 1 93 ? 5.035 -41.062 -7.984 1 98.88 93 ALA A O 1
ATOM 688 N N . ALA A 1 94 ? 4.07 -39.062 -8.07 1 98.94 94 ALA A N 1
ATOM 689 C CA . ALA A 1 94 ? 4.383 -38.844 -9.484 1 98.94 94 ALA A CA 1
ATOM 690 C C . ALA A 1 94 ? 5.891 -38.781 -9.711 1 98.94 94 ALA A C 1
ATOM 692 O O . ALA A 1 94 ? 6.41 -39.438 -10.633 1 98.94 94 ALA A O 1
ATOM 693 N N . LEU A 1 95 ? 6.586 -38.062 -8.898 1 98.88 95 LEU A N 1
ATOM 694 C CA . LEU A 1 95 ? 8.031 -37.938 -9.008 1 98.88 95 LEU A CA 1
ATOM 695 C C . LEU A 1 95 ? 8.703 -39.281 -8.812 1 98.88 95 LEU A C 1
ATOM 697 O O . LEU A 1 95 ? 9.633 -39.656 -9.539 1 98.88 95 LEU A O 1
ATOM 701 N N . ALA A 1 96 ? 8.211 -40.031 -7.836 1 98.5 96 ALA A N 1
ATOM 702 C CA . ALA A 1 96 ? 8.75 -41.344 -7.57 1 98.5 96 ALA A CA 1
ATOM 703 C C . ALA A 1 96 ? 8.547 -42.281 -8.766 1 98.5 96 ALA A C 1
ATOM 705 O O . ALA A 1 96 ? 9.375 -43.156 -9.031 1 98.5 96 ALA A O 1
ATOM 706 N N . ALA A 1 97 ? 7.516 -42.062 -9.5 1 98.69 97 ALA A N 1
ATOM 707 C CA . ALA A 1 97 ? 7.18 -42.875 -10.656 1 98.69 97 ALA A CA 1
ATOM 708 C C . ALA A 1 97 ? 7.945 -42.438 -11.898 1 98.69 97 ALA A C 1
ATOM 710 O O . ALA A 1 97 ? 7.77 -42.969 -12.984 1 98.69 97 ALA A O 1
ATOM 711 N N . GLY A 1 98 ? 8.742 -41.406 -11.758 1 98.5 98 GLY A N 1
ATOM 712 C CA . GLY A 1 98 ? 9.57 -40.938 -12.852 1 98.5 98 GLY A CA 1
ATOM 713 C C . GLY A 1 98 ? 8.844 -39.938 -13.758 1 98.5 98 GLY A C 1
ATOM 714 O O . GLY A 1 98 ? 9.242 -39.75 -14.906 1 98.5 98 GLY A O 1
ATOM 715 N N . LYS A 1 99 ? 7.758 -39.375 -13.273 1 98.81 99 LYS A N 1
ATOM 716 C CA . LYS A 1 99 ? 7.004 -38.375 -14.047 1 98.81 99 LYS A CA 1
ATOM 717 C C . LYS A 1 99 ? 7.453 -36.969 -13.727 1 98.81 99 LYS A C 1
ATOM 719 O O . LYS A 1 99 ? 7.711 -36.625 -12.562 1 98.81 99 LYS A O 1
ATOM 724 N N . HIS A 1 100 ? 7.633 -36.094 -14.758 1 98.81 100 HIS A N 1
ATOM 725 C CA . HIS A 1 100 ? 7.781 -34.688 -14.492 1 98.81 100 HIS A CA 1
ATOM 726 C C . HIS A 1 100 ? 6.531 -34.094 -13.828 1 98.81 100 HIS A C 1
ATOM 728 O O . HIS A 1 100 ? 5.422 -34.562 -14.078 1 98.81 100 HIS A O 1
ATOM 734 N N . VAL A 1 101 ? 6.738 -33.062 -12.961 1 98.94 101 VAL A N 1
ATOM 735 C CA . VAL A 1 101 ? 5.59 -32.594 -12.203 1 98.94 101 VAL A CA 1
ATOM 736 C C . VAL A 1 101 ? 5.535 -31.062 -12.25 1 98.94 101 VAL A C 1
ATOM 738 O O . VAL A 1 101 ? 6.547 -30.391 -12.031 1 98.94 101 VAL A O 1
ATOM 741 N N . ILE A 1 102 ? 4.422 -30.484 -12.586 1 98.88 102 ILE A N 1
ATOM 742 C CA . ILE A 1 102 ? 4.09 -29.094 -12.297 1 98.88 102 ILE A CA 1
ATOM 743 C C . ILE A 1 102 ? 2.91 -29.031 -11.328 1 98.88 102 ILE A C 1
ATOM 745 O O . ILE A 1 102 ? 1.898 -29.703 -11.531 1 98.88 102 ILE A O 1
ATOM 749 N N . CYS A 1 103 ? 3.074 -28.328 -10.258 1 98.88 103 CYS A N 1
ATOM 750 C CA . CYS A 1 103 ? 2.1 -28.312 -9.172 1 98.88 103 CYS A CA 1
ATOM 751 C C . CYS A 1 103 ? 1.619 -26.891 -8.891 1 98.88 103 CYS A C 1
ATOM 753 O O . CYS A 1 103 ? 2.43 -25.969 -8.766 1 98.88 103 CYS A O 1
ATOM 755 N N . GLU A 1 104 ? 0.383 -26.719 -8.742 1 97.94 104 GLU A N 1
ATOM 756 C CA . GLU A 1 104 ? -0.217 -25.438 -8.414 1 97.94 104 GLU A CA 1
ATOM 757 C C . GLU A 1 104 ? 0.318 -24.891 -7.09 1 97.94 104 GLU A C 1
ATOM 759 O O . GLU A 1 104 ? 0.774 -25.656 -6.238 1 97.94 104 GLU A O 1
ATOM 764 N N . LYS A 1 105 ? 0.257 -23.609 -6.973 1 97.62 105 LYS A N 1
ATOM 765 C CA . LYS A 1 105 ? 0.609 -22.906 -5.734 1 97.62 105 LYS A CA 1
ATOM 766 C C . LYS A 1 105 ? -0.577 -22.859 -4.777 1 97.62 105 LYS A C 1
ATOM 768 O O . LYS A 1 105 ? -1.729 -22.984 -5.199 1 97.62 105 LYS A O 1
ATOM 773 N N . PRO A 1 106 ? -0.461 -22.609 -3.527 1 95.94 106 PRO A N 1
ATOM 774 C CA . PRO A 1 106 ? 0.829 -22.781 -2.855 1 95.94 106 PRO A CA 1
ATOM 775 C C . PRO A 1 106 ? 1.322 -24.234 -2.891 1 95.94 106 PRO A C 1
ATOM 777 O O . PRO A 1 106 ? 0.521 -25.156 -3.039 1 95.94 106 PRO A O 1
ATOM 780 N N . LEU A 1 107 ? 2.59 -24.422 -2.752 1 97.69 107 LEU A N 1
ATOM 781 C CA . LEU A 1 107 ? 3.154 -25.75 -2.984 1 97.69 107 LEU A CA 1
ATOM 782 C C . LEU A 1 107 ? 2.488 -26.781 -2.088 1 97.69 107 LEU A C 1
ATOM 784 O O . LEU A 1 107 ? 2.199 -27.906 -2.529 1 97.69 107 LEU A O 1
ATOM 788 N N . ALA A 1 108 ? 2.289 -26.422 -0.832 1 96.81 108 ALA A N 1
ATOM 789 C CA . ALA A 1 108 ? 1.639 -27.266 0.163 1 96.81 108 ALA A CA 1
ATOM 790 C C . ALA A 1 108 ? 0.923 -26.422 1.217 1 96.81 108 ALA A C 1
ATOM 792 O O . ALA A 1 108 ? 0.942 -25.188 1.155 1 96.81 108 ALA A O 1
ATOM 793 N N . ASN A 1 109 ? 0.26 -27.125 2.178 1 95.06 109 ASN A N 1
ATOM 794 C CA . ASN A 1 109 ? -0.444 -26.422 3.238 1 95.06 109 ASN A CA 1
ATOM 795 C C . ASN A 1 109 ? 0.448 -26.203 4.457 1 95.06 109 ASN A C 1
ATOM 797 O O . ASN A 1 109 ? 0.102 -25.438 5.359 1 95.06 109 ASN A O 1
ATOM 801 N N . SER A 1 110 ? 1.592 -26.891 4.43 1 96.62 110 SER A N 1
ATOM 802 C CA . SER A 1 110 ? 2.508 -26.766 5.559 1 96.62 110 SER A CA 1
ATOM 803 C C . SER A 1 110 ? 3.961 -26.797 5.098 1 96.62 110 SER A C 1
ATOM 805 O O . SER A 1 110 ? 4.266 -27.297 4.012 1 96.62 110 SER A O 1
ATOM 807 N N . VAL A 1 111 ? 4.781 -26.266 5.977 1 98.31 111 VAL A N 1
ATOM 808 C CA . VAL A 1 111 ? 6.211 -26.281 5.695 1 98.31 111 VAL A CA 1
ATOM 809 C C . VAL A 1 111 ? 6.715 -27.719 5.637 1 98.31 111 VAL A C 1
ATOM 811 O O . VAL A 1 111 ? 7.555 -28.047 4.797 1 98.31 111 VAL A O 1
ATOM 814 N N . SER A 1 112 ? 6.223 -28.547 6.52 1 98.44 112 SER A N 1
ATOM 815 C CA . SER A 1 112 ? 6.645 -29.938 6.551 1 98.44 112 SER A CA 1
ATOM 816 C C . SER A 1 112 ? 6.344 -30.641 5.227 1 98.44 112 SER A C 1
ATOM 818 O O . SER A 1 112 ? 7.223 -31.266 4.641 1 98.44 112 SER A O 1
ATOM 820 N N . GLU A 1 113 ? 5.133 -30.516 4.711 1 98.31 113 GLU A N 1
ATOM 821 C CA . GLU A 1 113 ? 4.758 -31.109 3.436 1 98.31 113 GLU A CA 1
ATOM 822 C C . GLU A 1 113 ? 5.586 -30.531 2.291 1 98.31 113 GLU A C 1
ATOM 824 O O . GLU A 1 113 ? 6.035 -31.266 1.407 1 98.31 113 GLU A O 1
ATOM 829 N N . ALA A 1 114 ? 5.75 -29.234 2.316 1 98.75 114 ALA A N 1
ATOM 830 C CA . ALA A 1 114 ? 6.539 -28.578 1.275 1 98.75 114 ALA A CA 1
ATOM 831 C C . ALA A 1 114 ? 7.977 -29.078 1.278 1 98.75 114 ALA A C 1
ATOM 833 O O . ALA A 1 114 ? 8.586 -29.25 0.218 1 98.75 114 ALA A O 1
ATOM 834 N N . ALA A 1 115 ? 8.508 -29.266 2.465 1 98.81 115 ALA A N 1
ATOM 835 C CA . ALA A 1 115 ? 9.867 -29.781 2.594 1 98.81 115 ALA A CA 1
ATOM 836 C C . ALA A 1 115 ? 9.977 -31.188 2.006 1 98.81 115 ALA A C 1
ATOM 838 O O . ALA A 1 115 ? 10.953 -31.5 1.312 1 98.81 115 ALA A O 1
ATOM 839 N N . ASP A 1 116 ? 9.031 -32.031 2.299 1 98.81 116 ASP A N 1
ATOM 840 C CA . ASP A 1 116 ? 8.992 -33.375 1.729 1 98.81 116 ASP A CA 1
ATOM 841 C C . ASP A 1 116 ? 8.945 -33.344 0.203 1 98.81 116 ASP A C 1
ATOM 843 O O . ASP A 1 116 ? 9.641 -34.094 -0.473 1 98.81 116 ASP A O 1
ATOM 847 N N . MET A 1 117 ? 8.125 -32.469 -0.291 1 98.88 117 MET A N 1
ATOM 848 C CA . MET A 1 117 ? 7.988 -32.312 -1.736 1 98.88 117 MET A CA 1
ATOM 849 C C . MET A 1 117 ? 9.297 -31.844 -2.361 1 98.88 117 MET A C 1
ATOM 851 O O . MET A 1 117 ? 9.711 -32.344 -3.404 1 98.88 117 MET A O 1
ATOM 855 N N . ALA A 1 118 ? 9.898 -30.828 -1.722 1 98.81 118 ALA A N 1
ATOM 856 C CA . ALA A 1 118 ? 11.164 -30.312 -2.227 1 98.81 118 ALA A CA 1
ATOM 857 C C . ALA A 1 118 ? 12.242 -31.391 -2.227 1 98.81 118 ALA A C 1
ATOM 859 O O . ALA A 1 118 ? 13.047 -31.484 -3.162 1 98.81 118 ALA A O 1
ATOM 860 N N . ALA A 1 119 ? 12.305 -32.188 -1.195 1 98.75 119 ALA A N 1
ATOM 861 C CA . ALA A 1 119 ? 13.25 -33.281 -1.121 1 98.75 119 ALA A CA 1
ATOM 862 C C . ALA A 1 119 ? 13.008 -34.312 -2.234 1 98.75 119 ALA A C 1
ATOM 864 O O . ALA A 1 119 ? 13.945 -34.75 -2.887 1 98.75 119 ALA A O 1
ATOM 865 N N . ALA A 1 120 ? 11.742 -34.625 -2.447 1 98.81 120 ALA A N 1
ATOM 866 C CA . ALA A 1 120 ? 11.375 -35.562 -3.514 1 98.81 120 ALA A CA 1
ATOM 867 C C . ALA A 1 120 ? 11.781 -35 -4.879 1 98.81 120 ALA A C 1
ATOM 869 O O . ALA A 1 120 ? 12.25 -35.75 -5.738 1 98.81 120 ALA A O 1
ATOM 870 N N . ALA A 1 121 ? 11.57 -33.781 -5.078 1 98.75 121 ALA A N 1
ATOM 871 C CA . ALA A 1 121 ? 11.93 -33.125 -6.336 1 98.75 121 ALA A CA 1
ATOM 872 C C . ALA A 1 121 ? 13.438 -33.156 -6.562 1 98.75 121 ALA A C 1
ATOM 874 O O . ALA A 1 121 ? 13.898 -33.406 -7.68 1 98.75 121 ALA A O 1
ATOM 875 N N . ALA A 1 122 ? 14.195 -32.875 -5.5 1 98.12 122 ALA A N 1
ATOM 876 C CA . ALA A 1 122 ? 15.656 -32.938 -5.598 1 98.12 122 ALA A CA 1
ATOM 877 C C . ALA A 1 122 ? 16.141 -34.312 -5.98 1 98.12 122 ALA A C 1
ATOM 879 O O . ALA A 1 122 ? 17.016 -34.469 -6.836 1 98.12 122 ALA A O 1
ATOM 880 N N . ASP A 1 123 ? 15.594 -35.312 -5.383 1 98.12 123 ASP A N 1
ATOM 881 C CA . ASP A 1 123 ? 15.93 -36.688 -5.688 1 98.12 123 ASP A CA 1
ATOM 882 C C . ASP A 1 123 ? 15.594 -37.031 -7.137 1 98.12 123 ASP A C 1
ATOM 884 O O . ASP A 1 123 ? 16.375 -37.719 -7.82 1 98.12 123 ASP A O 1
ATOM 888 N N . ALA A 1 124 ? 14.445 -36.656 -7.547 1 98.25 124 ALA A N 1
ATOM 889 C CA . ALA A 1 124 ? 13.984 -36.938 -8.906 1 98.25 124 ALA A CA 1
ATOM 890 C C . ALA A 1 124 ? 14.875 -36.25 -9.938 1 98.25 124 ALA A C 1
ATOM 892 O O . ALA A 1 124 ? 15.125 -36.781 -11.016 1 98.25 124 ALA A O 1
ATOM 893 N N . ALA A 1 125 ? 15.258 -35.031 -9.633 1 97.62 125 ALA A N 1
ATOM 894 C CA . ALA A 1 125 ? 16.094 -34.25 -10.547 1 97.62 125 ALA A CA 1
ATOM 895 C C . ALA A 1 125 ? 17.391 -35 -10.875 1 97.62 125 ALA A C 1
ATOM 897 O O . ALA A 1 125 ? 17.891 -34.906 -12 1 97.62 125 ALA A O 1
ATOM 898 N N . ALA A 1 126 ? 17.891 -35.688 -9.914 1 95.75 126 ALA A N 1
ATOM 899 C CA . ALA A 1 126 ? 19.109 -36.469 -10.102 1 95.75 126 ALA A CA 1
ATOM 900 C C . ALA A 1 126 ? 18.922 -37.531 -11.156 1 95.75 126 ALA A C 1
ATOM 902 O O . ALA A 1 126 ? 19.875 -38 -11.766 1 95.75 126 ALA A O 1
ATOM 903 N N . ARG A 1 127 ? 17.703 -37.875 -11.414 1 96.31 127 ARG A N 1
ATOM 904 C CA . ARG A 1 127 ? 17.375 -38.938 -12.383 1 96.31 127 ARG A CA 1
ATOM 905 C C . ARG A 1 127 ? 16.781 -38.312 -13.656 1 96.31 127 ARG A C 1
ATOM 907 O O . ARG A 1 127 ? 16.188 -39.031 -14.469 1 96.31 127 ARG A O 1
ATOM 914 N N . GLY A 1 128 ? 16.859 -37.062 -13.734 1 96.81 128 GLY A N 1
ATOM 915 C CA . GLY A 1 128 ? 16.422 -36.375 -14.945 1 96.81 128 GLY A CA 1
ATOM 916 C C . GLY A 1 128 ? 14.945 -36 -14.93 1 96.81 128 GLY A C 1
ATOM 917 O O . GLY A 1 128 ? 14.391 -35.594 -15.945 1 96.81 128 GLY A O 1
ATOM 918 N N . VAL A 1 129 ? 14.273 -36.188 -13.812 1 98.38 129 VAL A N 1
ATOM 919 C CA . VAL A 1 129 ? 12.859 -35.844 -13.664 1 98.38 129 VAL A CA 1
ATOM 920 C C . VAL A 1 129 ? 12.734 -34.438 -13.133 1 98.38 129 VAL A C 1
ATOM 922 O O . VAL A 1 129 ? 13.352 -34.062 -12.125 1 98.38 129 VAL A O 1
ATOM 925 N N . ARG A 1 130 ? 11.914 -33.625 -13.805 1 98.5 130 ARG A N 1
ATOM 926 C CA . ARG A 1 130 ? 11.852 -32.188 -13.508 1 98.5 130 ARG A CA 1
ATOM 927 C C . ARG A 1 130 ? 10.547 -31.828 -12.805 1 98.5 130 ARG A C 1
ATOM 929 O O . ARG A 1 130 ? 9.516 -32.469 -13.031 1 98.5 130 ARG A O 1
ATOM 936 N N . SER A 1 131 ? 10.633 -30.812 -11.922 1 98.69 131 SER A N 1
ATOM 937 C CA . SER A 1 131 ? 9.461 -30.328 -11.195 1 98.69 131 SER A CA 1
ATOM 938 C C . SER A 1 131 ? 9.438 -28.797 -11.156 1 98.69 131 SER A C 1
ATOM 940 O O . SER A 1 131 ? 10.484 -28.156 -11.188 1 98.69 131 SER A O 1
ATOM 942 N N . MET A 1 132 ? 8.227 -28.234 -11.102 1 98.75 132 MET A N 1
ATOM 943 C CA . MET A 1 132 ? 8.031 -26.797 -11.07 1 98.75 132 MET A CA 1
ATOM 944 C C . MET A 1 132 ? 6.777 -26.438 -10.281 1 98.75 132 MET A C 1
ATOM 946 O O . MET A 1 132 ? 5.777 -27.156 -10.328 1 98.75 132 MET A O 1
ATOM 950 N N . VAL A 1 133 ? 6.871 -25.422 -9.445 1 98.69 133 VAL A N 1
ATOM 951 C CA . VAL A 1 133 ? 5.668 -24.891 -8.812 1 98.69 133 VAL A CA 1
ATOM 952 C C . VAL A 1 133 ? 5.039 -23.812 -9.703 1 98.69 133 VAL A C 1
ATOM 954 O O . VAL A 1 133 ? 5.75 -23 -10.297 1 98.69 133 VAL A O 1
ATOM 957 N N . ALA A 1 134 ? 3.742 -23.781 -9.773 1 98.31 134 ALA A N 1
ATOM 958 C CA . ALA A 1 134 ? 3.023 -22.969 -10.75 1 98.31 134 ALA A CA 1
ATOM 959 C C . ALA A 1 134 ? 2.719 -21.578 -10.188 1 98.31 134 ALA A C 1
ATOM 961 O O . ALA A 1 134 ? 1.562 -21.25 -9.906 1 98.31 134 ALA A O 1
ATOM 962 N N . PHE A 1 135 ? 3.666 -20.703 -10.109 1 98.5 135 PHE A N 1
ATOM 963 C CA . PHE A 1 135 ? 3.51 -19.281 -9.883 1 98.5 135 PHE A CA 1
ATOM 964 C C . PHE A 1 135 ? 3.455 -18.531 -11.203 1 98.5 135 PHE A C 1
ATOM 966 O O . PHE A 1 135 ? 4.441 -17.922 -11.617 1 98.5 135 PHE A O 1
ATOM 973 N N . ASN A 1 136 ? 2.293 -18.469 -11.766 1 98 136 ASN A N 1
ATOM 974 C CA . ASN A 1 136 ? 2.098 -18.016 -13.141 1 98 136 ASN A CA 1
ATOM 975 C C . ASN A 1 136 ? 2.422 -16.531 -13.281 1 98 136 ASN A C 1
ATOM 977 O O . ASN A 1 136 ? 2.785 -16.078 -14.367 1 98 136 ASN A O 1
ATOM 981 N N . TYR A 1 137 ? 2.371 -15.758 -12.195 1 98.06 137 TYR A N 1
ATOM 982 C CA . TYR A 1 137 ? 2.555 -14.312 -12.297 1 98.06 137 TYR A CA 1
ATOM 983 C C . TYR A 1 137 ? 4.004 -13.969 -12.617 1 98.06 137 TYR A C 1
ATOM 985 O O . TYR A 1 137 ? 4.297 -12.875 -13.102 1 98.06 137 TYR A O 1
ATOM 993 N N . ARG A 1 138 ? 4.922 -14.906 -12.281 1 98.5 138 ARG A N 1
ATOM 994 C CA . ARG A 1 138 ? 6.289 -14.703 -12.75 1 98.5 138 ARG A CA 1
ATOM 995 C C . ARG A 1 138 ? 6.332 -14.539 -14.266 1 98.5 138 ARG A C 1
ATOM 997 O O . ARG A 1 138 ? 7.273 -13.961 -14.812 1 98.5 138 ARG A O 1
ATOM 1004 N N . ARG A 1 139 ? 5.242 -15.062 -14.945 1 98.56 139 ARG A N 1
ATOM 1005 C CA . ARG A 1 139 ? 5.27 -15.148 -16.406 1 98.56 139 ARG A CA 1
ATOM 1006 C C . ARG A 1 139 ? 4.449 -14.031 -17.031 1 98.56 139 ARG A C 1
ATOM 1008 O O . ARG A 1 139 ? 4.156 -14.07 -18.234 1 98.56 139 ARG A O 1
ATOM 1015 N N . VAL A 1 140 ? 3.928 -13.102 -16.266 1 98.75 140 VAL A N 1
ATOM 1016 C CA . VAL A 1 140 ? 3.443 -11.844 -16.812 1 98.75 140 VAL A CA 1
ATOM 1017 C C . VAL A 1 140 ? 4.598 -11.086 -17.469 1 98.75 140 VAL A C 1
ATOM 1019 O O . VAL A 1 140 ? 5.586 -10.758 -16.812 1 98.75 140 VAL A O 1
ATOM 1022 N N . PRO A 1 141 ? 4.48 -10.766 -18.734 1 98.75 141 PRO A N 1
ATOM 1023 C CA . PRO A 1 141 ? 5.621 -10.156 -19.422 1 98.75 141 PRO A CA 1
ATOM 1024 C C . PRO A 1 141 ? 6.125 -8.891 -18.719 1 98.75 141 PRO A C 1
ATOM 1026 O O . PRO A 1 141 ? 7.336 -8.695 -18.609 1 98.75 141 PRO A O 1
ATOM 1029 N N . ALA A 1 142 ? 5.273 -8.062 -18.234 1 98.81 142 ALA A N 1
ATOM 1030 C CA . ALA A 1 142 ? 5.668 -6.832 -17.547 1 98.81 142 ALA A CA 1
ATOM 1031 C C . ALA A 1 142 ? 6.449 -7.133 -16.281 1 98.81 142 ALA A C 1
ATOM 1033 O O . ALA A 1 142 ? 7.426 -6.449 -15.961 1 98.81 142 ALA A O 1
ATOM 1034 N N . LEU A 1 143 ? 6.098 -8.133 -15.484 1 98.75 143 LEU A N 1
ATOM 1035 C CA . LEU A 1 143 ? 6.816 -8.508 -14.273 1 98.75 143 LEU A CA 1
ATOM 1036 C C . LEU A 1 143 ? 8.156 -9.148 -14.609 1 98.75 143 LEU A C 1
ATOM 1038 O O . LEU A 1 143 ? 9.156 -8.898 -13.93 1 98.75 143 LEU A O 1
ATOM 1042 N N . ALA A 1 144 ? 8.086 -10 -15.609 1 98.81 144 ALA A N 1
ATOM 1043 C CA . ALA A 1 144 ? 9.344 -10.578 -16.062 1 98.81 144 ALA A CA 1
ATOM 1044 C C . ALA A 1 144 ? 10.305 -9.484 -16.531 1 98.81 144 ALA A C 1
ATOM 1046 O O . ALA A 1 144 ? 11.516 -9.57 -16.281 1 98.81 144 ALA A O 1
ATOM 1047 N N . TYR A 1 145 ? 9.773 -8.5 -17.234 1 98.81 145 TYR A N 1
ATOM 1048 C CA . TYR A 1 145 ? 10.586 -7.355 -17.641 1 98.81 145 TYR A CA 1
ATOM 1049 C C . TYR A 1 145 ? 11.102 -6.594 -16.438 1 98.81 145 TYR A C 1
ATOM 1051 O O . TYR A 1 145 ? 12.273 -6.203 -16.391 1 98.81 145 TYR A O 1
ATOM 1059 N N . ALA A 1 146 ? 10.273 -6.375 -15.43 1 98.88 146 ALA A N 1
ATOM 1060 C CA . ALA A 1 146 ? 10.695 -5.75 -14.18 1 98.88 146 ALA A CA 1
ATOM 1061 C C . ALA A 1 146 ? 11.875 -6.496 -13.562 1 98.88 146 ALA A C 1
ATOM 1063 O O . ALA A 1 146 ? 12.852 -5.879 -13.133 1 98.88 146 ALA A O 1
ATOM 1064 N N . ARG A 1 147 ? 11.812 -7.82 -13.484 1 98.81 147 ARG A N 1
ATOM 1065 C CA . ARG A 1 147 ? 12.906 -8.648 -12.992 1 98.81 147 ARG A CA 1
ATOM 1066 C C . ARG A 1 147 ? 14.188 -8.375 -13.766 1 98.81 147 ARG A C 1
ATOM 1068 O O . ARG A 1 147 ? 15.266 -8.266 -13.172 1 98.81 147 ARG A O 1
ATOM 1075 N N . SER A 1 148 ? 14.062 -8.289 -15.086 1 98.69 148 SER A N 1
ATOM 1076 C CA . SER A 1 148 ? 15.242 -8.039 -15.914 1 98.69 148 SER A CA 1
ATOM 1077 C C . SER A 1 148 ? 15.867 -6.684 -15.586 1 98.69 148 SER A C 1
ATOM 1079 O O . SER A 1 148 ? 17.094 -6.543 -15.594 1 98.69 148 SER A O 1
ATOM 1081 N N . LEU A 1 149 ? 15.031 -5.641 -15.352 1 98.62 149 LEU A N 1
ATOM 1082 C CA . LEU A 1 149 ? 15.523 -4.312 -14.992 1 98.62 149 LEU A CA 1
ATOM 1083 C C . LEU A 1 149 ? 16.297 -4.352 -13.68 1 98.62 149 LEU A C 1
ATOM 1085 O O . LEU A 1 149 ? 17.375 -3.775 -13.57 1 98.62 149 LEU A O 1
ATOM 1089 N N . VAL A 1 150 ? 15.773 -5.043 -12.672 1 98.62 150 VAL A N 1
ATOM 1090 C CA . VAL A 1 150 ? 16.406 -5.141 -11.367 1 98.62 150 VAL A CA 1
ATOM 1091 C C . VAL A 1 150 ? 17.719 -5.902 -11.492 1 98.62 150 VAL A C 1
ATOM 1093 O O . VAL A 1 150 ? 18.75 -5.477 -10.961 1 98.62 150 VAL A O 1
ATOM 1096 N N . ALA A 1 151 ? 17.672 -6.988 -12.203 1 98.5 151 ALA A N 1
ATOM 1097 C CA . ALA A 1 151 ? 18.875 -7.812 -12.391 1 98.5 151 ALA A CA 1
ATOM 1098 C C . ALA A 1 151 ? 19.969 -7.035 -13.102 1 98.5 151 ALA A C 1
ATOM 1100 O O . ALA A 1 151 ? 21.156 -7.258 -12.844 1 98.5 151 ALA A O 1
ATOM 1101 N N . ALA A 1 152 ? 19.562 -6.156 -13.961 1 98.31 152 ALA A N 1
ATOM 1102 C CA . ALA A 1 152 ? 20.516 -5.344 -14.719 1 98.31 152 ALA A CA 1
ATOM 1103 C C . ALA A 1 152 ? 21.031 -4.18 -13.875 1 98.31 152 ALA A C 1
ATOM 1105 O O . ALA A 1 152 ? 21.828 -3.371 -14.352 1 98.31 152 ALA A O 1
ATOM 1106 N N . GLY A 1 153 ? 20.547 -4.027 -12.656 1 98.06 153 GLY A N 1
ATOM 1107 C CA . GLY A 1 153 ? 21.047 -3.004 -11.75 1 98.06 153 GLY A CA 1
ATOM 1108 C C . GLY A 1 153 ? 20.375 -1.656 -11.953 1 98.06 153 GLY A C 1
ATOM 1109 O O . GLY A 1 153 ? 20.875 -0.636 -11.461 1 98.06 153 GLY A O 1
ATOM 1110 N N . ARG A 1 154 ? 19.234 -1.599 -12.625 1 98.12 154 ARG A N 1
ATOM 1111 C CA . ARG A 1 154 ? 18.641 -0.34 -13.055 1 98.12 154 ARG A CA 1
ATOM 1112 C C . ARG A 1 154 ? 17.953 0.367 -11.891 1 98.12 154 ARG A C 1
ATOM 1114 O O . ARG A 1 154 ? 17.641 1.556 -11.977 1 98.12 154 ARG A O 1
ATOM 1121 N N . ILE A 1 155 ? 17.75 -0.285 -10.766 1 98.19 155 ILE A N 1
ATOM 1122 C CA . ILE A 1 155 ? 17.109 0.389 -9.633 1 98.19 155 ILE A CA 1
ATOM 1123 C C . ILE A 1 155 ? 18.141 0.591 -8.516 1 98.19 155 ILE A C 1
ATOM 1125 O O . ILE A 1 155 ? 17.812 1.149 -7.469 1 98.19 155 ILE A O 1
ATOM 1129 N N . GLY A 1 156 ? 19.391 0.147 -8.664 1 97.88 156 GLY A N 1
ATOM 1130 C CA . GLY A 1 156 ? 20.422 0.286 -7.641 1 97.88 156 GLY A CA 1
ATOM 1131 C C . GLY A 1 156 ? 20.156 -0.568 -6.414 1 97.88 156 GLY A C 1
ATOM 1132 O O . GLY A 1 156 ? 19.719 -1.717 -6.531 1 97.88 156 GLY A O 1
ATOM 1133 N N . THR A 1 157 ? 20.484 -0.017 -5.219 1 97.94 157 THR A N 1
ATOM 1134 C CA . THR A 1 157 ? 20.297 -0.715 -3.951 1 97.94 157 THR A CA 1
ATOM 1135 C C . THR A 1 157 ? 18.828 -0.7 -3.527 1 97.94 157 THR A C 1
ATOM 1137 O O . THR A 1 157 ? 18.203 0.361 -3.479 1 97.94 157 THR A O 1
ATOM 1140 N N . LEU A 1 158 ? 18.297 -1.882 -3.186 1 98.62 158 LEU A N 1
ATOM 1141 C CA . LEU A 1 158 ? 16.891 -2.008 -2.812 1 98.62 158 LEU A CA 1
ATOM 1142 C C . LEU A 1 158 ? 16.625 -1.307 -1.488 1 98.62 158 LEU A C 1
ATOM 1144 O O . LEU A 1 158 ? 17.344 -1.509 -0.511 1 98.62 158 LEU A O 1
ATOM 1148 N N . HIS A 1 159 ? 15.562 -0.483 -1.441 1 98.69 159 HIS A N 1
ATOM 1149 C CA . HIS A 1 159 ? 15.102 0.115 -0.192 1 98.69 159 HIS A CA 1
ATOM 1150 C C . HIS A 1 159 ? 13.742 -0.43 0.215 1 98.69 159 HIS A C 1
ATOM 1152 O O . HIS A 1 159 ? 13.562 -0.896 1.343 1 98.69 159 HIS A O 1
ATOM 1158 N N . HIS A 1 160 ? 12.797 -0.404 -0.776 1 98.69 160 HIS A N 1
ATOM 1159 C CA . HIS A 1 160 ? 11.422 -0.729 -0.41 1 98.69 160 HIS A CA 1
ATOM 1160 C C . HIS A 1 160 ? 10.789 -1.669 -1.43 1 98.69 160 HIS A C 1
ATOM 1162 O O . HIS A 1 160 ? 11.008 -1.525 -2.635 1 98.69 160 HIS A O 1
ATOM 1168 N N . VAL A 1 161 ? 10.023 -2.568 -0.925 1 98.88 161 VAL A N 1
ATOM 1169 C CA . VAL A 1 161 ? 9.008 -3.27 -1.708 1 98.88 161 VAL A CA 1
ATOM 1170 C C . VAL A 1 161 ? 7.637 -3.076 -1.067 1 98.88 161 VAL A C 1
ATOM 1172 O O . VAL A 1 161 ? 7.484 -3.221 0.148 1 98.88 161 VAL A O 1
ATOM 1175 N N . ARG A 1 162 ? 6.66 -2.678 -1.809 1 98.81 162 ARG A N 1
ATOM 1176 C CA . ARG A 1 162 ? 5.262 -2.625 -1.403 1 98.81 162 ARG A CA 1
ATOM 1177 C C . ARG A 1 162 ? 4.398 -3.512 -2.295 1 98.81 162 ARG A C 1
ATOM 1179 O O . ARG A 1 162 ? 4.309 -3.285 -3.502 1 98.81 162 ARG A O 1
ATOM 1186 N N . ALA A 1 163 ? 3.848 -4.504 -1.72 1 98.81 163 ALA A N 1
ATOM 1187 C CA . ALA A 1 163 ? 3.055 -5.461 -2.486 1 98.81 163 ALA A CA 1
ATOM 1188 C C . ALA A 1 163 ? 1.642 -5.582 -1.924 1 98.81 163 ALA A C 1
ATOM 1190 O O . ALA A 1 163 ? 1.451 -5.586 -0.706 1 98.81 163 ALA A O 1
ATOM 1191 N N . ALA A 1 164 ? 0.645 -5.594 -2.799 1 98.81 164 ALA A N 1
ATOM 1192 C CA . ALA A 1 164 ? -0.748 -5.793 -2.406 1 98.81 164 ALA A CA 1
ATOM 1193 C C . ALA A 1 164 ? -1.479 -6.684 -3.404 1 98.81 164 ALA A C 1
ATOM 1195 O O . ALA A 1 164 ? -1.255 -6.586 -4.613 1 98.81 164 ALA A O 1
ATOM 1196 N N . TYR A 1 165 ? -2.225 -7.562 -2.961 1 98.81 165 TYR A N 1
ATOM 1197 C CA . TYR A 1 165 ? -3.186 -8.328 -3.75 1 98.81 165 TYR A CA 1
ATOM 1198 C C . TYR A 1 165 ? -4.598 -8.156 -3.205 1 98.81 165 TYR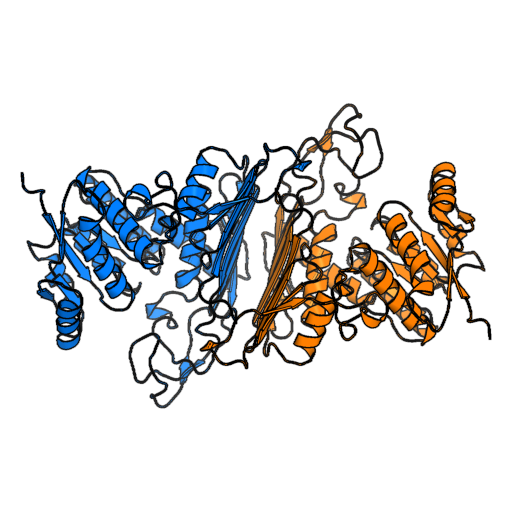 A C 1
ATOM 1200 O O . TYR A 1 165 ? -4.953 -8.75 -2.186 1 98.81 165 TYR A O 1
ATOM 1208 N N . GLN A 1 166 ? -5.41 -7.32 -3.908 1 98.75 166 GLN A N 1
ATOM 1209 C CA . GLN A 1 166 ? -6.719 -6.879 -3.428 1 98.75 166 GLN A CA 1
ATOM 1210 C C . GLN A 1 166 ? -7.836 -7.406 -4.324 1 98.75 166 GLN A C 1
ATOM 1212 O O . GLN A 1 166 ? -7.84 -7.16 -5.531 1 98.75 166 GLN A O 1
ATOM 1217 N N . GLN A 1 167 ? -8.703 -8.133 -3.77 1 98 167 GLN A N 1
ATOM 1218 C CA . GLN A 1 167 ? -9.906 -8.648 -4.418 1 98 167 GLN A CA 1
ATOM 1219 C C . GLN A 1 167 ? -11.148 -8.32 -3.598 1 98 167 GLN A C 1
ATOM 1221 O O . GLN A 1 167 ? -11.047 -7.812 -2.48 1 98 167 GLN A O 1
ATOM 1226 N N . ASP A 1 168 ? -12.344 -8.57 -4.164 1 97.12 168 ASP A N 1
ATOM 1227 C CA . ASP A 1 168 ? -13.531 -8.18 -3.41 1 97.12 168 ASP A CA 1
ATOM 1228 C C . ASP A 1 168 ? -14.625 -9.242 -3.525 1 97.12 168 ASP A C 1
ATOM 1230 O O . ASP A 1 168 ? -15.789 -8.977 -3.211 1 97.12 168 ASP A O 1
ATOM 1234 N N . TRP A 1 169 ? -14.32 -10.477 -3.908 1 92.75 169 TRP A N 1
ATOM 1235 C CA . TRP A 1 169 ? -15.344 -11.445 -4.281 1 92.75 169 TRP A CA 1
ATOM 1236 C C . TRP A 1 169 ? -16 -12.055 -3.043 1 92.75 169 TRP A C 1
ATOM 1238 O O . TRP A 1 169 ? -17.031 -12.719 -3.143 1 92.75 169 TRP A O 1
ATOM 1248 N N . LEU A 1 170 ? -15.438 -11.789 -1.888 1 94.19 170 LEU A N 1
ATOM 1249 C CA . LEU A 1 170 ? -16 -12.391 -0.687 1 94.19 170 LEU A CA 1
ATOM 1250 C C . LEU A 1 170 ? -16.578 -11.328 0.243 1 94.19 170 LEU A C 1
ATOM 1252 O O . LEU A 1 170 ? -16.875 -11.609 1.403 1 94.19 170 LEU A O 1
ATOM 1256 N N . VAL A 1 171 ? -16.703 -10.133 -0.153 1 95.94 171 VAL A N 1
ATOM 1257 C CA . VAL A 1 171 ? -17.172 -9.023 0.677 1 95.94 171 VAL A CA 1
ATOM 1258 C C . VAL A 1 171 ? -18.609 -9.281 1.125 1 95.94 171 VAL A C 1
ATOM 1260 O O . VAL A 1 171 ? -18.984 -8.93 2.244 1 95.94 171 VAL A O 1
ATOM 1263 N N . ASP A 1 172 ? -19.422 -9.906 0.263 1 94.31 172 ASP A N 1
ATOM 1264 C CA . ASP A 1 172 ? -20.812 -10.234 0.599 1 94.31 172 ASP A CA 1
ATOM 1265 C C . ASP A 1 172 ? -20.875 -11.344 1.645 1 94.31 172 ASP A C 1
ATOM 1267 O O . ASP A 1 172 ? -20.5 -12.492 1.366 1 94.31 172 ASP A O 1
ATOM 1271 N N . PRO A 1 173 ? -21.328 -11.062 2.801 1 94.19 173 PRO A N 1
ATOM 1272 C CA . PRO A 1 173 ? -21.375 -12.086 3.848 1 94.19 173 PRO A CA 1
ATOM 1273 C C . PRO A 1 173 ? -22.312 -13.234 3.512 1 94.19 173 PRO A C 1
ATOM 1275 O O . PRO A 1 173 ? -22.281 -14.281 4.16 1 94.19 173 PRO A O 1
ATOM 1278 N N . SER A 1 174 ? -23.141 -13 2.549 1 92.5 174 SER A N 1
ATOM 1279 C CA . SER A 1 174 ? -24.109 -14.031 2.186 1 92.5 174 SER A CA 1
ATOM 1280 C C . SER A 1 174 ? -23.531 -15.008 1.167 1 92.5 174 SER A C 1
ATOM 1282 O O . SER A 1 174 ? -24.156 -16.016 0.837 1 92.5 174 SER A O 1
ATOM 1284 N N . ALA A 1 175 ? -22.328 -14.695 0.661 1 92.88 175 ALA A N 1
ATOM 1285 C CA . ALA A 1 175 ? -21.672 -15.664 -0.208 1 92.88 175 ALA A CA 1
ATOM 1286 C C . ALA A 1 175 ? -21.516 -17.016 0.498 1 92.88 175 ALA A C 1
ATOM 1288 O O . ALA A 1 175 ? -21.156 -17.062 1.676 1 92.88 175 ALA A O 1
ATOM 1289 N N . PRO A 1 176 ? -21.703 -18.062 -0.2 1 93.25 176 PRO A N 1
ATOM 1290 C CA . PRO A 1 176 ? -21.703 -19.375 0.445 1 93.25 176 PRO A CA 1
ATOM 1291 C C . PRO A 1 176 ? -20.312 -19.828 0.892 1 93.25 176 PRO A C 1
ATOM 1293 O O . PRO A 1 176 ? -19.312 -19.422 0.288 1 93.25 176 PRO A O 1
ATOM 1296 N N . LEU A 1 177 ? -20.344 -20.703 1.911 1 93.88 177 LEU A N 1
ATOM 1297 C CA . LEU A 1 177 ? -19.125 -21.328 2.416 1 93.88 177 LEU A CA 1
ATOM 1298 C C . LEU A 1 177 ? -18.547 -22.297 1.394 1 93.88 177 LEU A C 1
ATOM 1300 O O . LEU A 1 177 ? -19.266 -23.172 0.888 1 93.88 177 LEU A O 1
ATOM 1304 N N . THR A 1 178 ? -17.328 -22.156 0.999 1 90.19 178 THR A N 1
ATOM 1305 C CA . THR A 1 178 ? -16.625 -23.047 0.092 1 90.19 178 THR A CA 1
ATOM 1306 C C . THR A 1 178 ? -15.367 -23.625 0.759 1 90.19 178 THR A C 1
ATOM 1308 O O . THR A 1 178 ? -15.008 -23.203 1.861 1 90.19 178 THR A O 1
ATOM 1311 N N . TRP A 1 179 ? -14.703 -24.578 0.072 1 87.12 179 TRP A N 1
ATOM 1312 C CA . TRP A 1 179 ? -13.508 -25.219 0.611 1 87.12 179 TRP A CA 1
ATOM 1313 C C . TRP A 1 179 ? -12.422 -24.203 0.903 1 87.12 179 TRP A C 1
ATOM 1315 O O . TRP A 1 179 ? -11.609 -24.391 1.816 1 87.12 179 TRP A O 1
ATOM 1325 N N . ARG A 1 180 ? -12.414 -23.109 0.185 1 91.12 180 ARG A N 1
ATOM 1326 C CA . ARG A 1 180 ? -11.398 -22.078 0.299 1 91.12 180 ARG A CA 1
ATOM 1327 C C . ARG A 1 180 ? -11.477 -21.375 1.649 1 91.12 180 ARG A C 1
ATOM 1329 O O . ARG A 1 180 ? -10.562 -20.641 2.037 1 91.12 180 ARG A O 1
ATOM 1336 N N . MET A 1 181 ? -12.594 -21.562 2.324 1 94.75 181 MET A N 1
ATOM 1337 C CA . MET A 1 181 ? -12.836 -20.906 3.602 1 94.75 181 MET A CA 1
ATOM 1338 C C . MET A 1 181 ? -12.719 -21.891 4.758 1 94.75 181 MET A C 1
ATOM 1340 O O . MET A 1 181 ? -13.109 -21.594 5.887 1 94.75 181 MET A O 1
ATOM 1344 N N . GLN A 1 182 ? -12.227 -23.078 4.453 1 93.12 182 GLN A N 1
ATOM 1345 C CA . GLN A 1 182 ? -12.062 -24.141 5.438 1 93.12 182 GLN A CA 1
ATOM 1346 C C . GLN A 1 182 ? -10.594 -24.5 5.617 1 93.12 182 GLN A C 1
ATOM 1348 O O . GLN A 1 182 ? -9.961 -25.016 4.695 1 93.12 182 GLN A O 1
ATOM 1353 N N . LYS A 1 183 ? -10.094 -24.406 6.734 1 93.88 183 LYS A N 1
ATOM 1354 C CA . LYS A 1 183 ? -8.672 -24.562 7.031 1 93.88 183 LYS A CA 1
ATOM 1355 C C . LYS A 1 183 ? -8.219 -26 6.727 1 93.88 183 LYS A C 1
ATOM 1357 O O . LYS A 1 183 ? -7.105 -26.203 6.238 1 93.88 183 LYS A O 1
ATOM 1362 N N . GLU A 1 184 ? -9.016 -26.953 6.977 1 90.81 184 GLU A N 1
ATOM 1363 C CA . GLU A 1 184 ? -8.664 -28.359 6.785 1 90.81 184 GLU A CA 1
ATOM 1364 C C . GLU A 1 184 ? -8.375 -28.656 5.316 1 90.81 184 GLU A C 1
ATOM 1366 O O . GLU A 1 184 ? -7.609 -29.562 5.004 1 90.81 184 GLU A O 1
ATOM 1371 N N . ARG A 1 185 ? -8.914 -27.875 4.43 1 89.19 185 ARG A N 1
ATOM 1372 C CA . ARG A 1 185 ? -8.742 -28.109 3.002 1 89.19 185 ARG A CA 1
ATOM 1373 C C . ARG A 1 185 ? -7.77 -27.109 2.396 1 89.19 185 ARG A C 1
ATOM 1375 O O . ARG A 1 185 ? -6.852 -27.484 1.662 1 89.19 185 ARG A O 1
ATOM 1382 N N . ALA A 1 186 ? -7.961 -25.844 2.795 1 91.88 186 ALA A N 1
ATOM 1383 C CA . ALA A 1 186 ? -7.211 -24.781 2.131 1 91.88 186 ALA A CA 1
ATOM 1384 C C . ALA A 1 186 ? -5.926 -24.469 2.891 1 91.88 186 ALA A C 1
ATOM 1386 O O . ALA A 1 186 ? -5.02 -23.828 2.348 1 91.88 186 ALA A O 1
ATOM 1387 N N . GLY A 1 187 ? -5.832 -24.906 4.184 1 92.19 187 GLY A N 1
ATOM 1388 C CA . GLY A 1 187 ? -4.703 -24.547 5.023 1 92.19 187 GLY A CA 1
ATOM 1389 C C . GLY A 1 187 ? -4.805 -23.141 5.59 1 92.19 187 GLY A C 1
ATOM 1390 O O . GLY A 1 187 ? -4.711 -22.953 6.805 1 92.19 187 GLY A O 1
ATOM 1391 N N . SER A 1 188 ? -4.949 -22.172 4.777 1 94.69 188 SER A N 1
ATOM 1392 C CA . SER A 1 188 ? -5.156 -20.766 5.129 1 94.69 188 SER A CA 1
ATOM 1393 C C . SER A 1 188 ? -6.062 -20.078 4.117 1 94.69 188 SER A C 1
ATOM 1395 O O . SER A 1 188 ? -6.5 -20.688 3.143 1 94.69 188 SER A O 1
ATOM 1397 N N . GLY A 1 189 ? -6.457 -18.875 4.461 1 97 189 GLY A N 1
ATOM 1398 C CA . GLY A 1 189 ? -7.312 -18.094 3.574 1 97 189 GLY A CA 1
ATOM 1399 C C . GLY A 1 189 ? -6.535 -17.219 2.607 1 97 189 GLY A C 1
ATOM 1400 O O . GLY A 1 189 ? -5.75 -17.719 1.8 1 97 189 GLY A O 1
ATOM 1401 N N . ALA A 1 190 ? -6.727 -15.891 2.805 1 97.94 190 ALA A N 1
ATOM 1402 C CA . ALA A 1 190 ? -6.039 -14.922 1.957 1 97.94 190 ALA A CA 1
ATOM 1403 C C . ALA A 1 190 ? -4.527 -15.117 2.008 1 97.94 190 ALA A C 1
ATOM 1405 O O . ALA A 1 190 ? -3.834 -14.914 1.011 1 97.94 190 ALA A O 1
ATOM 1406 N N . LEU A 1 191 ? -3.982 -15.539 3.08 1 98.31 191 LEU A N 1
ATOM 1407 C CA . LEU A 1 191 ? -2.547 -15.727 3.254 1 98.31 191 LEU A CA 1
ATOM 1408 C C . LEU A 1 191 ? -2.006 -16.734 2.244 1 98.31 191 LEU A C 1
ATOM 1410 O O . LEU A 1 191 ? -1.131 -16.406 1.44 1 98.31 191 LEU A O 1
ATOM 1414 N N . GLY A 1 192 ? -2.531 -17.906 2.242 1 96.69 192 GLY A N 1
ATOM 1415 C CA . GLY A 1 192 ? -2.059 -18.938 1.337 1 96.69 192 GLY A CA 1
ATOM 1416 C C . GLY A 1 192 ? -2.52 -18.734 -0.094 1 96.69 192 GLY A C 1
ATOM 1417 O O . GLY A 1 192 ? -1.775 -19.016 -1.037 1 96.69 192 GLY A O 1
ATOM 1418 N N . ASP A 1 193 ? -3.693 -18.266 -0.288 1 94.88 193 ASP A N 1
ATOM 1419 C CA . ASP A 1 193 ? -4.332 -18.188 -1.599 1 94.88 193 ASP A CA 1
ATOM 1420 C C . ASP A 1 193 ? -3.758 -17.031 -2.42 1 94.88 193 ASP A C 1
ATOM 1422 O O . ASP A 1 193 ? -3.449 -17.203 -3.602 1 94.88 193 ASP A O 1
ATOM 1426 N N . ILE A 1 194 ? -3.635 -15.867 -1.765 1 96.62 194 ILE A N 1
ATOM 1427 C CA . ILE A 1 194 ? -3.287 -14.742 -2.623 1 96.62 194 ILE A CA 1
ATOM 1428 C C . ILE A 1 194 ? -1.99 -14.102 -2.133 1 96.62 194 ILE A C 1
ATOM 1430 O O . ILE A 1 194 ? -1.194 -13.602 -2.934 1 96.62 194 ILE A O 1
ATOM 1434 N N . ALA A 1 195 ? -1.723 -14.117 -0.792 1 98.62 195 ALA A N 1
ATOM 1435 C CA . ALA A 1 195 ? -0.448 -13.57 -0.329 1 98.62 195 ALA A CA 1
ATOM 1436 C C . ALA A 1 195 ? 0.725 -14.367 -0.897 1 98.62 195 ALA A C 1
ATOM 1438 O O . ALA A 1 195 ? 1.786 -13.805 -1.176 1 98.62 195 ALA A O 1
ATOM 1439 N N . ALA A 1 196 ? 0.565 -15.664 -1.035 1 98.69 196 ALA A N 1
ATOM 1440 C CA . ALA A 1 196 ? 1.618 -16.5 -1.615 1 98.69 196 ALA A CA 1
ATOM 1441 C C . ALA A 1 196 ? 2.094 -15.922 -2.949 1 98.69 196 ALA A C 1
ATOM 1443 O O . ALA A 1 196 ? 3.291 -15.945 -3.246 1 98.69 196 ALA A O 1
ATOM 1444 N N . HIS A 1 197 ? 1.179 -15.383 -3.746 1 98.69 197 HIS A N 1
ATOM 1445 C CA . HIS A 1 197 ? 1.502 -14.805 -5.051 1 98.69 197 HIS A CA 1
ATOM 1446 C C . HIS A 1 197 ? 2.402 -13.586 -4.906 1 98.69 197 HIS A C 1
ATOM 1448 O O . HIS A 1 197 ? 3.393 -13.453 -5.629 1 98.69 197 HIS A O 1
ATOM 1454 N N . ILE A 1 198 ? 2.086 -12.703 -3.953 1 98.81 198 ILE A N 1
ATOM 1455 C CA . ILE A 1 198 ? 2.824 -11.445 -3.896 1 98.81 198 ILE A CA 1
ATOM 1456 C C . ILE A 1 198 ? 4.137 -11.656 -3.146 1 98.81 198 ILE A C 1
ATOM 1458 O O . ILE A 1 198 ? 5.129 -10.969 -3.418 1 98.81 198 ILE A O 1
ATOM 1462 N N . VAL A 1 199 ? 4.188 -12.617 -2.238 1 98.88 199 VAL A N 1
ATOM 1463 C CA . VAL A 1 199 ? 5.477 -12.984 -1.664 1 98.88 199 VAL A CA 1
ATOM 1464 C C . VAL A 1 199 ? 6.402 -13.508 -2.762 1 98.88 199 VAL A C 1
ATOM 1466 O O . VAL A 1 199 ? 7.543 -13.055 -2.885 1 98.88 199 VAL A O 1
ATOM 1469 N N . ASP A 1 200 ? 5.902 -14.414 -3.551 1 98.88 200 ASP A N 1
ATOM 1470 C CA . ASP A 1 200 ? 6.695 -14.977 -4.641 1 98.88 200 ASP A CA 1
ATOM 1471 C C . ASP A 1 200 ? 7.098 -13.898 -5.641 1 98.88 200 ASP A C 1
ATOM 1473 O O . ASP A 1 200 ? 8.258 -13.812 -6.039 1 98.88 200 ASP A O 1
ATOM 1477 N N . ALA A 1 201 ? 6.137 -13.086 -6.094 1 98.81 201 ALA A N 1
ATOM 1478 C CA . ALA A 1 201 ? 6.402 -12.055 -7.086 1 98.81 201 ALA A CA 1
ATOM 1479 C C . ALA A 1 201 ? 7.473 -11.078 -6.594 1 98.81 201 ALA A C 1
ATOM 1481 O O . ALA A 1 201 ? 8.375 -10.711 -7.344 1 98.81 201 ALA A O 1
ATOM 1482 N N . ALA A 1 202 ? 7.324 -10.672 -5.344 1 98.88 202 ALA A N 1
ATOM 1483 C CA . ALA A 1 202 ? 8.297 -9.75 -4.766 1 98.88 202 ALA A CA 1
ATOM 1484 C C . ALA A 1 202 ? 9.695 -10.375 -4.746 1 98.88 202 ALA A C 1
ATOM 1486 O O . ALA A 1 202 ? 10.664 -9.75 -5.191 1 98.88 202 ALA A O 1
ATOM 1487 N N . GLN A 1 203 ? 9.797 -11.594 -4.215 1 98.88 203 GLN A N 1
ATOM 1488 C CA . GLN A 1 203 ? 11.086 -12.281 -4.133 1 98.88 203 GLN A CA 1
ATOM 1489 C C . GLN A 1 203 ? 11.672 -12.516 -5.52 1 98.88 203 GLN A C 1
ATOM 1491 O O . GLN A 1 203 ? 12.875 -12.367 -5.727 1 98.88 203 GLN A O 1
ATOM 1496 N N . PHE A 1 204 ? 10.836 -12.875 -6.508 1 98.81 204 PHE A N 1
ATOM 1497 C CA . PHE A 1 204 ? 11.242 -13.117 -7.887 1 98.81 204 PHE A CA 1
ATOM 1498 C C . PHE A 1 204 ? 11.82 -11.852 -8.508 1 98.81 204 PHE A C 1
ATOM 1500 O O . PHE A 1 204 ? 12.953 -11.859 -9 1 98.81 204 PHE A O 1
ATOM 1507 N N . VAL A 1 205 ? 11.07 -10.711 -8.453 1 98.88 205 VAL A N 1
ATOM 1508 C CA . VAL A 1 205 ? 11.477 -9.492 -9.141 1 98.88 205 VAL A CA 1
ATOM 1509 C C . VAL A 1 205 ? 12.734 -8.922 -8.5 1 98.88 205 VAL A C 1
ATOM 1511 O O . VAL A 1 205 ? 13.672 -8.523 -9.195 1 98.88 205 VAL A O 1
ATOM 1514 N N . VAL A 1 206 ? 12.828 -8.953 -7.176 1 98.5 206 VAL A N 1
ATOM 1515 C CA . VAL A 1 206 ? 13.953 -8.352 -6.473 1 98.5 206 VAL A CA 1
ATOM 1516 C C . VAL A 1 206 ? 15.164 -9.281 -6.539 1 98.5 206 VAL A C 1
ATOM 1518 O O . VAL A 1 206 ? 16.297 -8.836 -6.402 1 98.5 206 VAL A O 1
ATOM 1521 N N . GLY A 1 207 ? 14.961 -10.586 -6.723 1 98.38 207 GLY A N 1
ATOM 1522 C CA . GLY A 1 207 ? 16.031 -11.57 -6.738 1 98.38 207 GLY A CA 1
ATOM 1523 C C . GLY A 1 207 ? 16.641 -11.812 -5.367 1 98.38 207 GLY A C 1
ATOM 1524 O O . GLY A 1 207 ? 17.859 -11.945 -5.234 1 98.38 207 GLY A O 1
ATOM 1525 N N . ASP A 1 208 ? 15.828 -11.742 -4.375 1 98.5 208 ASP A N 1
ATOM 1526 C CA . ASP A 1 208 ? 16.188 -11.922 -2.975 1 98.5 208 ASP A CA 1
ATOM 1527 C C . ASP A 1 208 ? 15.039 -12.539 -2.182 1 98.5 208 ASP A C 1
ATOM 1529 O O . ASP A 1 208 ? 13.93 -12.68 -2.699 1 98.5 208 ASP A O 1
ATOM 1533 N N . VAL A 1 209 ? 15.266 -13.047 -0.966 1 98.81 209 VAL A N 1
ATOM 1534 C CA . VAL A 1 209 ? 14.234 -13.719 -0.186 1 98.81 209 VAL A CA 1
ATOM 1535 C C . VAL A 1 209 ? 13.992 -12.953 1.118 1 98.81 209 VAL A C 1
ATOM 1537 O O . VAL A 1 209 ? 14.891 -12.258 1.608 1 98.81 209 VAL A O 1
ATOM 1540 N N . LEU A 1 210 ? 12.82 -13.062 1.646 1 98.81 210 LEU A N 1
ATOM 1541 C CA . LEU A 1 210 ? 12.516 -12.5 2.959 1 98.81 210 LEU A CA 1
ATOM 1542 C C . LEU A 1 210 ? 13.195 -13.305 4.062 1 98.81 210 LEU A C 1
ATOM 1544 O O . LEU A 1 210 ? 13.125 -14.539 4.074 1 98.81 210 LEU A O 1
ATOM 1548 N N . SER A 1 211 ? 13.82 -12.602 5.031 1 98.69 211 SER A N 1
ATOM 1549 C CA . SER A 1 211 ? 14.531 -13.266 6.117 1 98.69 211 SER A CA 1
ATOM 1550 C C . SER A 1 211 ? 13.688 -13.297 7.391 1 98.69 211 SER A C 1
ATOM 1552 O O . SER A 1 211 ? 13.953 -14.094 8.297 1 98.69 211 SER A O 1
ATOM 1554 N N . GLY A 1 212 ? 12.727 -12.422 7.5 1 98.75 212 GLY A N 1
ATOM 1555 C CA . GLY A 1 212 ? 11.836 -12.352 8.648 1 98.75 212 GLY A CA 1
ATOM 1556 C C . GLY A 1 212 ? 10.609 -11.492 8.406 1 98.75 212 GLY A C 1
ATOM 1557 O O . GLY A 1 212 ? 10.586 -10.688 7.469 1 98.75 212 GLY A O 1
ATOM 1558 N N . VAL A 1 213 ? 9.578 -11.727 9.281 1 98.88 213 VAL A N 1
ATOM 1559 C CA . VAL A 1 213 ? 8.312 -11.031 9.062 1 98.88 213 VAL A CA 1
ATOM 1560 C C . VAL A 1 213 ? 7.602 -10.82 10.391 1 98.88 213 VAL A C 1
ATOM 1562 O O . VAL A 1 213 ? 7.918 -11.477 11.383 1 98.88 213 VAL A O 1
ATOM 1565 N N . SER A 1 214 ? 6.742 -9.898 10.422 1 98.81 214 SER A N 1
ATOM 1566 C CA . SER A 1 214 ? 5.695 -9.68 11.414 1 98.81 214 SER A CA 1
ATOM 1567 C C . SER A 1 214 ? 4.34 -9.453 10.75 1 98.81 214 SER A C 1
ATOM 1569 O O . SER A 1 214 ? 4.242 -8.75 9.75 1 98.81 214 SER A O 1
ATOM 1571 N N . GLY A 1 215 ? 3.348 -10.164 11.273 1 98.69 215 GLY A N 1
ATOM 1572 C CA . GLY A 1 215 ? 2.111 -10.07 10.516 1 98.69 215 GLY A CA 1
ATOM 1573 C C . GLY A 1 215 ? 0.871 -10.133 11.391 1 98.69 215 GLY A C 1
ATOM 1574 O O . GLY A 1 215 ? 0.967 -10.336 12.602 1 98.69 215 GLY A O 1
ATOM 1575 N N . LEU A 1 216 ? -0.239 -9.867 10.812 1 98.62 216 LEU A N 1
ATOM 1576 C CA . LEU A 1 216 ? -1.589 -9.859 11.359 1 98.62 216 LEU A CA 1
ATOM 1577 C C . LEU A 1 216 ? -2.572 -10.523 10.406 1 98.62 216 LEU A C 1
ATOM 1579 O O . LEU A 1 216 ? -2.539 -10.273 9.203 1 98.62 216 LEU A O 1
ATOM 1583 N N . LEU A 1 217 ? -3.354 -11.461 10.93 1 98.5 217 LEU A N 1
ATOM 1584 C CA . LEU A 1 217 ? -4.434 -12.086 10.172 1 98.5 217 LEU A CA 1
ATOM 1585 C C . LEU A 1 217 ? -5.793 -11.656 10.711 1 98.5 217 LEU A C 1
ATOM 1587 O O . LEU A 1 217 ? -5.957 -11.453 11.914 1 98.5 217 LEU A O 1
ATOM 1591 N N . GLU A 1 218 ? -6.75 -11.5 9.773 1 98.44 218 GLU A N 1
ATOM 1592 C CA . GLU A 1 218 ? -8.086 -11.07 10.172 1 98.44 218 GLU A CA 1
ATOM 1593 C C . GLU A 1 218 ? -9.164 -11.883 9.461 1 98.44 218 GLU A C 1
ATOM 1595 O O . GLU A 1 218 ? -9.023 -12.203 8.281 1 98.44 218 GLU A O 1
ATOM 1600 N N . THR A 1 219 ? -10.18 -12.32 10.18 1 98.12 219 THR A N 1
ATOM 1601 C CA . THR A 1 219 ? -11.414 -12.867 9.633 1 98.12 219 THR A CA 1
ATOM 1602 C C . THR A 1 219 ? -12.578 -11.914 9.859 1 98.12 219 THR A C 1
ATOM 1604 O O . THR A 1 219 ? -13.055 -11.766 10.992 1 98.12 219 THR A O 1
ATOM 1607 N N . PHE A 1 220 ? -13.062 -11.266 8.82 1 97.88 220 PHE A N 1
ATOM 1608 C CA . PHE A 1 220 ? -14.109 -10.258 8.938 1 97.88 220 PHE A CA 1
ATOM 1609 C C . PHE A 1 220 ? -15.484 -10.914 9.07 1 97.88 220 PHE A C 1
ATOM 1611 O O . PHE A 1 220 ? -16.344 -10.422 9.789 1 97.88 220 PHE A O 1
ATOM 1618 N N . VAL A 1 221 ? -15.695 -11.953 8.281 1 97.06 221 VAL A N 1
ATOM 1619 C CA . VAL A 1 221 ? -16.938 -12.711 8.289 1 97.06 221 VAL A CA 1
ATOM 1620 C C . VAL A 1 221 ? -16.688 -14.125 8.812 1 97.06 221 VAL A C 1
ATOM 1622 O O . VAL A 1 221 ? -16.109 -14.953 8.109 1 97.06 221 VAL A O 1
ATOM 1625 N N . SER A 1 222 ? -17.203 -14.461 9.938 1 96.44 222 SER A N 1
ATOM 1626 C CA . SER A 1 222 ? -16.797 -15.672 10.648 1 96.44 222 SER A CA 1
ATOM 1627 C C . SER A 1 222 ? -17.75 -16.828 10.359 1 96.44 222 SER A C 1
ATOM 1629 O O . SER A 1 222 ? -17.469 -17.984 10.711 1 96.44 222 SER A O 1
ATOM 1631 N N . SER A 1 223 ? -18.844 -16.531 9.719 1 96.75 223 SER A N 1
ATOM 1632 C CA . SER A 1 223 ? -19.828 -17.562 9.383 1 96.75 223 SER A CA 1
ATOM 1633 C C . SER A 1 223 ? -20.516 -17.25 8.062 1 96.75 223 SER A C 1
ATOM 1635 O O . SER A 1 223 ? -20.781 -16.094 7.75 1 96.75 223 SER A O 1
ATOM 1637 N N . ARG A 1 224 ? -20.812 -18.312 7.266 1 96.19 224 ARG A N 1
ATOM 1638 C CA . ARG A 1 224 ? -21.438 -18.156 5.957 1 96.19 224 ARG A CA 1
ATOM 1639 C C . ARG A 1 224 ? -22.438 -19.281 5.695 1 96.19 224 ARG A C 1
ATOM 1641 O O . ARG A 1 224 ? -22.344 -20.359 6.293 1 96.19 224 ARG A O 1
ATOM 1648 N N . PRO A 1 225 ? -23.422 -18.984 4.734 1 94.56 225 PRO A N 1
ATOM 1649 C CA . PRO A 1 225 ? -24.391 -20.047 4.391 1 94.56 225 PRO A CA 1
ATOM 1650 C C . PRO A 1 225 ? -23.719 -21.266 3.779 1 94.56 225 PRO A C 1
ATOM 1652 O O . PRO A 1 225 ? -22.75 -21.141 3.018 1 94.56 225 PRO A O 1
ATOM 1655 N N . LEU A 1 226 ? -24.234 -22.406 4.184 1 91.44 226 LEU A N 1
ATOM 1656 C CA . LEU A 1 226 ? -23.734 -23.641 3.588 1 91.44 226 LEU A CA 1
ATOM 1657 C C . LEU A 1 226 ? -24.141 -23.75 2.123 1 91.44 226 LEU A C 1
ATOM 1659 O O . LEU A 1 226 ? -25.25 -23.359 1.755 1 91.44 226 LEU A O 1
ATOM 1663 N N . SER A 1 227 ? -23.172 -24.109 1.248 1 75.31 227 SER A N 1
ATOM 1664 C CA . SER A 1 227 ? -23.406 -24.188 -0.19 1 75.31 227 SER A CA 1
ATOM 1665 C C . SER A 1 227 ? -24.203 -25.438 -0.551 1 75.31 227 SER A C 1
ATOM 1667 O O . SER A 1 227 ? -24.062 -26.484 0.102 1 75.31 227 SER A O 1
ATOM 1669 N N . GLY A 1 228 ? -25.344 -25.312 -1.271 1 61.06 228 GLY A N 1
ATOM 1670 C CA . GLY A 1 228 ? -25.953 -26.5 -1.819 1 61.06 228 GLY A CA 1
ATOM 1671 C C . GLY A 1 228 ? -25.141 -27.125 -2.941 1 61.06 228 GLY A C 1
ATOM 1672 O O . GLY A 1 228 ? -25.469 -28.219 -3.412 1 61.06 228 GLY A O 1
ATOM 1673 N N . GLY A 1 229 ? -23.938 -26.438 -3.391 1 57.22 229 GLY A N 1
ATOM 1674 C CA . GLY A 1 229 ? -23.172 -26.922 -4.535 1 57.22 229 GLY A CA 1
ATOM 1675 C C . GLY A 1 229 ? -21.703 -26.578 -4.461 1 57.22 229 GLY A C 1
ATOM 1676 O O . GLY A 1 229 ? -21.234 -26.031 -3.461 1 57.22 229 GLY A O 1
ATOM 1677 N N . SER A 1 230 ? -20.969 -27.188 -5.43 1 51.34 230 SER A N 1
ATOM 1678 C CA . SER A 1 230 ? -19.516 -27.094 -5.492 1 51.34 230 SER A CA 1
ATOM 1679 C C . SER A 1 230 ? -19.078 -25.891 -6.324 1 51.34 230 SER A C 1
ATOM 1681 O O . SER A 1 230 ? -19.75 -25.5 -7.273 1 51.34 230 SER A O 1
ATOM 1683 N N . GLY A 1 231 ? -18.219 -24.906 -5.98 1 53.25 231 GLY A N 1
ATOM 1684 C CA . GLY A 1 231 ? -17.547 -23.922 -6.816 1 53.25 231 GLY A CA 1
ATOM 1685 C C . GLY A 1 231 ? -17.719 -22.5 -6.332 1 53.25 231 GLY A C 1
ATOM 1686 O O . GLY A 1 231 ? -18.422 -22.25 -5.344 1 53.25 231 GLY A O 1
ATOM 1687 N N . LEU A 1 232 ? -17.031 -21.469 -7.039 1 53.47 232 LEU A N 1
ATOM 1688 C CA . LEU A 1 232 ? -17.047 -20.047 -6.695 1 53.47 232 LEU A CA 1
ATOM 1689 C C . LEU A 1 232 ? -18.422 -19.438 -6.934 1 53.47 232 LEU A C 1
ATOM 1691 O O . LEU A 1 232 ? -18.766 -18.422 -6.348 1 53.47 232 LEU A O 1
ATOM 1695 N N . SER A 1 233 ? -19.297 -20.125 -7.773 1 49.84 233 SER A N 1
ATOM 1696 C CA . SER A 1 233 ? -20.609 -19.641 -8.148 1 49.84 233 SER A CA 1
ATOM 1697 C C . SER A 1 233 ? -21.719 -20.438 -7.449 1 49.84 233 SER A C 1
ATOM 1699 O O . SER A 1 233 ? -22.875 -20.359 -7.836 1 49.84 233 SER A O 1
ATOM 1701 N N . ALA A 1 234 ? -21.484 -21.156 -6.461 1 51.28 234 ALA A N 1
ATOM 1702 C CA . ALA A 1 234 ? -22.547 -21.984 -5.863 1 51.28 234 ALA A CA 1
ATOM 1703 C C . ALA A 1 234 ? -23.609 -21.109 -5.195 1 51.28 234 ALA A C 1
ATOM 1705 O O . ALA A 1 234 ? -23.281 -20.125 -4.531 1 51.28 234 ALA A O 1
ATOM 1706 N N . ALA A 1 235 ? -24.922 -21.297 -5.652 1 54.53 235 ALA A N 1
ATOM 1707 C CA . ALA A 1 235 ? -26.094 -20.641 -5.082 1 54.53 235 ALA A CA 1
ATOM 1708 C C . ALA A 1 235 ? -26.312 -21.047 -3.627 1 54.53 235 ALA A C 1
ATOM 1710 O O . ALA A 1 235 ? -25.922 -22.156 -3.23 1 54.53 235 ALA A O 1
ATOM 1711 N N . SER A 1 236 ? -26.734 -20.062 -2.746 1 59.25 236 SER A N 1
ATOM 1712 C CA . SER A 1 236 ? -27.203 -20.266 -1.38 1 59.25 236 SER A CA 1
ATOM 1713 C C . SER A 1 236 ? -28.359 -21.25 -1.337 1 59.25 236 SER A C 1
ATOM 1715 O O . SER A 1 236 ? -29.375 -21.047 -2.006 1 59.25 236 SER A O 1
ATOM 1717 N N . GLY A 1 237 ? -28.125 -22.578 -1.217 1 54.03 237 GLY A N 1
ATOM 1718 C CA . GLY A 1 237 ? -29.266 -23.469 -1.159 1 54.03 237 GLY A CA 1
ATOM 1719 C C . GLY A 1 237 ? -29.25 -24.359 0.067 1 54.03 237 GLY A C 1
ATOM 1720 O O . GLY A 1 237 ? -30.188 -25.156 0.273 1 54.03 237 GLY A O 1
ATOM 1721 N N . GLY A 1 238 ? -28.219 -24.453 0.749 1 59.38 238 GLY A N 1
ATOM 1722 C CA . GLY A 1 238 ? -28.297 -25.359 1.88 1 59.38 238 GLY A CA 1
ATOM 1723 C C . GLY A 1 238 ? -28.922 -24.734 3.109 1 59.38 238 GLY A C 1
ATOM 1724 O O . GLY A 1 238 ? -28.984 -23.516 3.232 1 59.38 238 GLY A O 1
ATOM 1725 N N . ALA A 1 239 ? -29.781 -25.406 3.779 1 68.75 239 ALA A N 1
ATOM 1726 C CA . ALA A 1 239 ? -30.297 -25.016 5.082 1 68.75 239 ALA A CA 1
ATOM 1727 C C . ALA A 1 239 ? -29.188 -24.922 6.117 1 68.75 239 ALA A C 1
ATOM 1729 O O . ALA A 1 239 ? -28.391 -25.844 6.266 1 68.75 239 ALA A O 1
ATOM 1730 N N . GLY A 1 240 ? -28.812 -23.594 6.711 1 89.81 240 GLY A N 1
ATOM 1731 C CA . GLY A 1 240 ? -27.953 -23.391 7.867 1 89.81 240 GLY A CA 1
ATOM 1732 C C . GLY A 1 240 ? -26.688 -22.625 7.535 1 89.81 240 GLY A C 1
ATOM 1733 O O . GLY A 1 240 ? -26.547 -22.094 6.438 1 89.81 240 GLY A O 1
ATOM 1734 N N . VAL A 1 241 ? -25.844 -22.344 8.531 1 92.5 241 VAL A N 1
ATOM 1735 C CA . VAL A 1 241 ? -24.609 -21.594 8.422 1 92.5 241 VAL A CA 1
ATOM 1736 C C . VAL A 1 241 ? -23.438 -22.438 8.914 1 92.5 241 VAL A C 1
ATOM 1738 O O . VAL A 1 241 ? -23.625 -23.375 9.695 1 92.5 241 VAL A O 1
ATOM 1741 N N . GLY A 1 242 ? -22.281 -22.297 8.234 1 94.69 242 GLY A N 1
ATOM 1742 C CA . GLY A 1 242 ? -21.047 -22.906 8.68 1 94.69 242 GLY A CA 1
ATOM 1743 C C . GLY A 1 242 ? -19.984 -21.875 9.039 1 94.69 242 GLY A C 1
ATOM 1744 O O . GLY A 1 242 ? -20.094 -20.703 8.695 1 94.69 242 GLY A O 1
ATOM 1745 N N . ASP A 1 243 ? -18.969 -22.375 9.766 1 96.19 243 ASP A N 1
ATOM 1746 C CA . ASP A 1 243 ? -17.922 -21.5 10.258 1 96.19 243 ASP A CA 1
ATOM 1747 C C . ASP A 1 243 ? -16.844 -21.281 9.195 1 96.19 243 ASP A C 1
ATOM 1749 O O . ASP A 1 243 ? -16.469 -22.219 8.484 1 96.19 243 ASP A O 1
ATOM 1753 N N . VAL A 1 244 ? -16.406 -20.031 9.102 1 96.88 244 VAL A N 1
ATOM 1754 C CA . VAL A 1 244 ? -15.203 -19.719 8.344 1 96.88 244 VAL A CA 1
ATOM 1755 C C . VAL A 1 244 ? -13.969 -19.906 9.227 1 96.88 244 VAL A C 1
ATOM 1757 O O . VAL A 1 244 ? -13.852 -19.266 10.273 1 96.88 244 VAL A O 1
ATOM 1760 N N . THR A 1 245 ? -13.031 -20.75 8.828 1 96.94 245 THR A N 1
ATOM 1761 C CA . THR A 1 245 ? -11.938 -21.094 9.719 1 96.94 245 THR A CA 1
ATOM 1762 C C . THR A 1 245 ? -10.602 -20.609 9.156 1 96.94 245 THR A C 1
ATOM 1764 O O . THR A 1 245 ? -9.539 -21.094 9.57 1 96.94 245 THR A O 1
ATOM 1767 N N . VAL A 1 246 ? -10.648 -19.719 8.156 1 97.25 246 VAL A N 1
ATOM 1768 C CA . VAL A 1 246 ? -9.422 -19.172 7.578 1 97.25 246 VAL A CA 1
ATOM 1769 C C . VAL A 1 246 ? -9.484 -17.641 7.605 1 97.25 246 VAL A C 1
ATOM 1771 O O . VAL A 1 246 ? -10.523 -17.062 7.93 1 97.25 246 VAL A O 1
ATOM 1774 N N . ASP A 1 247 ? -8.375 -17.062 7.352 1 98.25 247 ASP A N 1
ATOM 1775 C CA . ASP A 1 247 ? -8.281 -15.609 7.324 1 98.25 247 ASP A CA 1
ATOM 1776 C C . ASP A 1 247 ? -8.914 -15.039 6.059 1 98.25 247 ASP A C 1
ATOM 1778 O O . ASP A 1 247 ? -8.812 -15.641 4.984 1 98.25 247 ASP A O 1
ATOM 1782 N N . ASP A 1 248 ? -9.562 -13.844 6.176 1 98.31 248 ASP A N 1
ATOM 1783 C CA . ASP A 1 248 ? -10.055 -13.047 5.059 1 98.31 248 ASP A CA 1
ATOM 1784 C C . ASP A 1 248 ? -8.984 -12.086 4.551 1 98.31 248 ASP A C 1
ATOM 1786 O O . ASP A 1 248 ? -9.031 -11.641 3.4 1 98.31 248 ASP A O 1
ATOM 1790 N N . ALA A 1 249 ? -8.078 -11.797 5.457 1 98.69 249 ALA A N 1
ATOM 1791 C CA . ALA A 1 249 ? -7.039 -10.82 5.141 1 98.69 249 ALA A CA 1
ATOM 1792 C C . ALA A 1 249 ? -5.75 -11.125 5.895 1 98.69 249 ALA A C 1
ATOM 1794 O O . ALA A 1 249 ? -5.785 -11.625 7.023 1 98.69 249 ALA A O 1
ATOM 1795 N N . ALA A 1 250 ? -4.668 -10.828 5.258 1 98.81 250 ALA A N 1
ATOM 1796 C CA . ALA A 1 250 ? -3.332 -10.883 5.848 1 98.81 250 ALA A CA 1
ATOM 1797 C C . ALA A 1 250 ? -2.553 -9.602 5.559 1 98.81 250 ALA A C 1
ATOM 1799 O O . ALA A 1 250 ? -2.467 -9.164 4.406 1 98.81 250 ALA A O 1
ATOM 1800 N N . VAL A 1 251 ? -2.062 -8.945 6.59 1 98.88 251 VAL A N 1
ATOM 1801 C CA . VAL A 1 251 ? -1.136 -7.832 6.43 1 98.88 251 VAL A CA 1
ATOM 1802 C C . VAL A 1 251 ? 0.155 -8.117 7.195 1 98.88 251 VAL A C 1
ATOM 1804 O O . VAL A 1 251 ? 0.122 -8.672 8.297 1 98.88 251 VAL A O 1
ATOM 1807 N N . PHE A 1 252 ? 1.297 -7.801 6.566 1 98.88 252 PHE A N 1
ATOM 1808 C CA . PHE A 1 252 ? 2.568 -8.062 7.234 1 98.88 252 PHE A CA 1
ATOM 1809 C C . PHE A 1 252 ? 3.688 -7.238 6.602 1 98.88 252 PHE A C 1
ATOM 1811 O O . PHE A 1 252 ? 3.508 -6.66 5.527 1 98.88 252 PHE A O 1
ATOM 1818 N N . PHE A 1 253 ? 4.75 -7.078 7.316 1 98.88 253 PHE A N 1
ATOM 1819 C CA . PHE A 1 253 ? 5.98 -6.5 6.797 1 98.88 253 PHE A CA 1
ATOM 1820 C C . PHE A 1 253 ? 7.168 -7.418 7.066 1 98.88 253 PHE A C 1
ATOM 1822 O O . PHE A 1 253 ? 7.051 -8.383 7.824 1 98.88 253 PHE A O 1
ATOM 1829 N N . GLY A 1 254 ? 8.242 -7.191 6.312 1 98.69 254 GLY A N 1
ATOM 1830 C CA . GLY A 1 254 ? 9.422 -8.023 6.473 1 98.69 254 GLY A CA 1
ATOM 1831 C C . GLY A 1 254 ? 10.688 -7.355 5.977 1 98.69 254 GLY A C 1
ATOM 1832 O O . GLY A 1 254 ? 10.664 -6.195 5.555 1 98.69 254 GLY A O 1
ATOM 1833 N N . ARG A 1 255 ? 11.789 -8.07 6.152 1 98.69 255 ARG A N 1
ATOM 1834 C CA . ARG A 1 255 ? 13.109 -7.668 5.668 1 98.69 255 ARG A CA 1
ATOM 1835 C C . ARG A 1 255 ? 13.664 -8.688 4.676 1 98.69 255 ARG A C 1
ATOM 1837 O O . ARG A 1 255 ? 13.523 -9.898 4.879 1 98.69 255 ARG A O 1
ATOM 1844 N N . PHE A 1 256 ? 14.188 -8.148 3.576 1 98.75 256 PHE A N 1
ATOM 1845 C CA . PHE A 1 256 ? 14.898 -9.023 2.652 1 98.75 256 PHE A CA 1
ATOM 1846 C C . PHE A 1 256 ? 16.281 -9.359 3.189 1 98.75 256 PHE A C 1
ATOM 1848 O O . PHE A 1 256 ? 16.875 -8.578 3.938 1 98.75 256 PHE A O 1
ATOM 1855 N N . ALA A 1 257 ? 16.828 -10.453 2.783 1 98.5 257 ALA A N 1
ATOM 1856 C CA . ALA A 1 257 ? 18.094 -10.961 3.285 1 98.5 257 ALA A CA 1
ATOM 1857 C C . ALA A 1 257 ? 19.234 -10.008 2.947 1 98.5 257 ALA A C 1
ATOM 1859 O O . ALA A 1 257 ? 20.156 -9.82 3.746 1 98.5 257 ALA A O 1
ATOM 1860 N N . GLN A 1 258 ? 19.203 -9.391 1.781 1 96.19 258 GLN A N 1
ATOM 1861 C CA . GLN A 1 258 ? 20.297 -8.539 1.328 1 96.19 258 GLN A CA 1
ATOM 1862 C C . GLN A 1 258 ? 20.016 -7.07 1.637 1 96.19 258 GLN A C 1
ATOM 1864 O O . GLN A 1 258 ? 20.766 -6.188 1.221 1 96.19 258 GLN A O 1
ATOM 1869 N N . GLY A 1 259 ? 18.953 -6.863 2.205 1 93.81 259 GLY A N 1
ATOM 1870 C CA . GLY A 1 259 ? 18.625 -5.492 2.574 1 93.81 259 GLY A CA 1
ATOM 1871 C C . GLY A 1 259 ? 17.297 -5.023 2.004 1 93.81 259 GLY A C 1
ATOM 1872 O O . GLY A 1 259 ? 16.766 -5.641 1.078 1 93.81 259 GLY A O 1
ATOM 1873 N N . GLY A 1 260 ? 16.734 -3.943 2.477 1 97.88 260 GLY A N 1
ATOM 1874 C CA . GLY A 1 260 ? 15.422 -3.416 2.113 1 97.88 260 GLY A CA 1
ATOM 1875 C C . GLY A 1 260 ? 14.297 -3.959 2.973 1 97.88 260 GLY A C 1
ATOM 1876 O O . GLY A 1 260 ? 14.461 -4.988 3.633 1 97.88 260 GLY A O 1
ATOM 1877 N N . ILE A 1 261 ? 13.281 -3.264 3.033 1 98.81 261 ILE A N 1
ATOM 1878 C CA . ILE A 1 261 ? 12.117 -3.682 3.811 1 98.81 261 ILE A CA 1
ATOM 1879 C C . ILE A 1 261 ? 10.891 -3.768 2.904 1 98.81 261 ILE A C 1
ATOM 1881 O O . ILE A 1 261 ? 10.898 -3.236 1.791 1 98.81 261 ILE A O 1
ATOM 1885 N N . ALA A 1 262 ? 9.898 -4.523 3.334 1 98.75 262 ALA A N 1
ATOM 1886 C CA . ALA A 1 262 ? 8.734 -4.77 2.484 1 98.75 262 ALA A CA 1
ATOM 1887 C C . ALA A 1 262 ? 7.441 -4.711 3.293 1 98.75 262 ALA A C 1
ATOM 1889 O O . ALA A 1 262 ? 7.434 -5.027 4.484 1 98.75 262 ALA A O 1
ATOM 1890 N N . THR A 1 263 ? 6.398 -4.273 2.684 1 98.81 263 THR A N 1
ATOM 1891 C CA . THR A 1 263 ? 5.043 -4.359 3.217 1 98.81 263 THR A CA 1
ATOM 1892 C C . THR A 1 263 ? 4.148 -5.168 2.283 1 98.81 263 THR A C 1
ATOM 1894 O O . THR A 1 263 ? 4.258 -5.059 1.061 1 98.81 263 THR A O 1
ATOM 1897 N N . PHE A 1 264 ? 3.244 -5.953 2.875 1 98.88 264 PHE A N 1
ATOM 1898 C CA . PHE A 1 264 ? 2.346 -6.824 2.125 1 98.88 264 PHE A CA 1
ATOM 1899 C C . PHE A 1 264 ? 0.916 -6.695 2.635 1 98.88 264 PHE A C 1
ATOM 1901 O O . PHE A 1 264 ? 0.688 -6.605 3.844 1 98.88 264 PHE A O 1
ATOM 1908 N N . GLU A 1 265 ? -0.052 -6.676 1.725 1 98.88 265 GLU A N 1
ATOM 1909 C CA . GLU A 1 265 ? -1.475 -6.805 2.021 1 98.88 265 GLU A CA 1
ATOM 1910 C C . GLU A 1 265 ? -2.154 -7.773 1.061 1 98.88 265 GLU A C 1
ATOM 1912 O O . GLU A 1 265 ? -2.078 -7.605 -0.158 1 98.88 265 GLU A O 1
ATOM 1917 N N . ALA A 1 266 ? -2.732 -8.766 1.559 1 98.81 266 ALA A N 1
ATOM 1918 C CA . ALA A 1 266 ? -3.572 -9.695 0.81 1 98.81 266 ALA A CA 1
ATOM 1919 C C . ALA A 1 266 ? -4.988 -9.734 1.382 1 98.81 266 ALA A C 1
ATOM 1921 O O . ALA A 1 266 ? -5.176 -10.023 2.566 1 98.81 266 ALA A O 1
ATOM 1922 N N . THR A 1 267 ? -6.008 -9.453 0.51 1 98.75 267 THR A N 1
ATOM 1923 C CA . THR A 1 267 ? -7.363 -9.422 1.05 1 98.75 267 THR A CA 1
ATOM 1924 C C . THR A 1 267 ? -8.383 -9.781 -0.029 1 98.75 267 THR A C 1
ATOM 1926 O O . THR A 1 267 ? -8.164 -9.5 -1.21 1 98.75 267 THR A O 1
ATOM 1929 N N . ARG A 1 268 ? -9.43 -10.414 0.396 1 98.12 268 ARG A N 1
ATOM 1930 C CA . ARG A 1 268 ? -10.586 -10.711 -0.446 1 98.12 268 ARG A CA 1
ATOM 1931 C C . ARG A 1 268 ? -11.734 -9.742 -0.159 1 98.12 268 ARG A C 1
ATOM 1933 O O . ARG A 1 268 ? -12.875 -10 -0.547 1 98.12 268 ARG A O 1
ATOM 1940 N N . PHE A 1 269 ? -11.391 -8.602 0.579 1 98.44 269 PHE A N 1
ATOM 1941 C CA . PHE A 1 269 ? -12.398 -7.684 1.085 1 98.44 269 PHE A CA 1
ATOM 1942 C C . PHE A 1 269 ? -12.07 -6.246 0.688 1 98.44 269 PHE A C 1
ATOM 1944 O O . PHE A 1 269 ? -12.32 -5.312 1.455 1 98.44 269 PHE A O 1
ATOM 1951 N N . ALA A 1 270 ? -11.453 -6.016 -0.403 1 98.56 270 ALA A N 1
ATOM 1952 C CA . ALA A 1 270 ? -11.227 -4.676 -0.938 1 98.56 270 ALA A CA 1
ATOM 1953 C C . ALA A 1 270 ? -12.266 -4.328 -1.999 1 98.56 270 ALA A C 1
ATOM 1955 O O . ALA A 1 270 ? -12.023 -4.492 -3.197 1 98.56 270 ALA A O 1
ATOM 1956 N N . THR A 1 271 ? -13.359 -3.727 -1.579 1 98.12 271 THR A N 1
ATOM 1957 C CA . THR A 1 271 ? -14.523 -3.49 -2.428 1 98.12 271 THR A CA 1
ATOM 1958 C C . THR A 1 271 ? -14.148 -2.605 -3.615 1 98.12 271 THR A C 1
ATOM 1960 O O . THR A 1 271 ? -13.633 -1.501 -3.438 1 98.12 271 THR A O 1
ATOM 1963 N N . GLY A 1 272 ? -14.422 -3.111 -4.793 1 97.12 272 GLY A N 1
ATOM 1964 C CA . GLY A 1 272 ? -14.125 -2.396 -6.023 1 97.12 272 GLY A CA 1
ATOM 1965 C C . GLY A 1 272 ? -12.867 -2.885 -6.707 1 97.12 272 GLY A C 1
ATOM 1966 O O . GLY A 1 272 ? -12.648 -2.604 -7.887 1 97.12 272 GLY A O 1
ATOM 1967 N N . ARG A 1 273 ? -11.984 -3.537 -5.969 1 97.62 273 ARG A N 1
ATOM 1968 C CA . ARG A 1 273 ? -10.812 -4.168 -6.562 1 97.62 273 ARG A CA 1
ATOM 1969 C C . ARG A 1 273 ? -11.125 -5.598 -7 1 97.62 273 ARG A C 1
ATOM 1971 O O . ARG A 1 273 ? -11.578 -6.414 -6.195 1 97.62 273 ARG A O 1
ATOM 1978 N N . LYS A 1 274 ? -10.852 -5.938 -8.242 1 95.44 274 LYS A N 1
ATOM 1979 C CA . LYS A 1 274 ? -11.242 -7.25 -8.758 1 95.44 274 LYS A CA 1
ATOM 1980 C C . LYS A 1 274 ? -10.078 -8.227 -8.695 1 95.44 274 LYS A C 1
ATOM 1982 O O . LYS A 1 274 ? -10.219 -9.344 -8.188 1 95.44 274 LYS A O 1
ATOM 1987 N N . ASN A 1 275 ? -8.945 -7.875 -9.156 1 96.69 275 ASN A N 1
ATOM 1988 C CA . ASN A 1 275 ? -7.723 -8.672 -9.148 1 96.69 275 ASN A CA 1
ATOM 1989 C C . ASN A 1 275 ? -6.48 -7.781 -9.141 1 96.69 275 ASN A C 1
ATOM 1991 O O . ASN A 1 275 ? -5.598 -7.934 -9.984 1 96.69 275 ASN A O 1
ATOM 1995 N N . ALA A 1 276 ? -6.496 -6.879 -8.172 1 97.94 276 ALA A N 1
ATOM 1996 C CA . ALA A 1 276 ? -5.426 -5.883 -8.117 1 97.94 276 ALA A CA 1
ATOM 1997 C C . ALA A 1 276 ? -4.195 -6.441 -7.41 1 97.94 276 ALA A C 1
ATOM 1999 O O . ALA A 1 276 ? -4.004 -6.219 -6.215 1 97.94 276 ALA A O 1
ATOM 2000 N N . MET A 1 277 ? -3.395 -7.16 -8.141 1 98.5 277 MET A N 1
ATOM 2001 C CA . MET A 1 277 ? -2.066 -7.543 -7.668 1 98.5 277 MET A CA 1
ATOM 2002 C C . MET A 1 277 ? -1.035 -6.477 -8.023 1 98.5 277 MET A C 1
ATOM 2004 O O . MET A 1 277 ? -0.722 -6.281 -9.203 1 98.5 277 MET A O 1
ATOM 2008 N N . GLN A 1 278 ? -0.549 -5.828 -7.023 1 98.69 278 GLN A N 1
ATOM 2009 C CA . GLN A 1 278 ? 0.294 -4.652 -7.227 1 98.69 278 GLN A CA 1
ATOM 2010 C C . GLN A 1 278 ? 1.672 -4.852 -6.602 1 98.69 278 GLN A C 1
ATOM 2012 O O . GLN A 1 278 ? 1.797 -5.48 -5.551 1 98.69 278 GLN A O 1
ATOM 2017 N N . LEU A 1 279 ? 2.645 -4.332 -7.246 1 98.81 279 LEU A N 1
ATOM 2018 C CA . LEU A 1 279 ? 4.023 -4.359 -6.773 1 98.81 279 LEU A CA 1
ATOM 2019 C C . LEU A 1 279 ? 4.715 -3.023 -7.039 1 98.81 279 LEU A C 1
ATOM 2021 O O . LEU A 1 279 ? 4.715 -2.531 -8.172 1 98.81 279 LEU A O 1
ATOM 2025 N N . GLU A 1 280 ? 5.191 -2.361 -6.012 1 98.88 280 GLU A N 1
ATOM 2026 C CA . GLU A 1 280 ? 6.078 -1.205 -6.098 1 98.88 280 GLU A CA 1
ATOM 2027 C C . GLU A 1 280 ? 7.461 -1.529 -5.539 1 98.88 280 GLU A C 1
ATOM 2029 O O . GLU A 1 280 ? 7.578 -2.092 -4.449 1 98.88 280 GLU A O 1
ATOM 2034 N N . ILE A 1 281 ? 8.438 -1.189 -6.262 1 98.88 281 ILE A N 1
ATOM 2035 C CA . ILE A 1 281 ? 9.82 -1.428 -5.863 1 98.88 281 ILE A CA 1
ATOM 2036 C C . ILE A 1 281 ? 10.625 -0.145 -6.023 1 98.88 281 ILE A C 1
ATOM 2038 O O . ILE A 1 281 ? 10.641 0.458 -7.098 1 98.88 281 ILE A O 1
ATOM 2042 N N . TYR A 1 282 ? 11.32 0.274 -4.969 1 98.88 282 TYR A N 1
ATOM 2043 C CA . TYR A 1 282 ? 12.133 1.482 -4.992 1 98.88 282 TYR A CA 1
ATOM 2044 C C . TYR A 1 282 ? 13.562 1.183 -4.555 1 98.88 282 TYR A C 1
ATOM 2046 O O . TYR A 1 282 ? 13.781 0.584 -3.498 1 98.88 282 TYR A O 1
ATOM 2054 N N . GLY A 1 283 ? 14.484 1.522 -5.359 1 98.62 283 GLY A N 1
ATOM 2055 C CA . GLY A 1 283 ? 15.898 1.468 -5.031 1 98.62 283 GLY A CA 1
ATOM 2056 C C . GLY A 1 283 ? 16.578 2.82 -5.113 1 98.62 283 GLY A C 1
ATOM 2057 O O . GLY A 1 283 ? 15.93 3.842 -5.316 1 98.62 283 GLY A O 1
ATOM 2058 N N . SER A 1 284 ? 17.875 2.842 -4.91 1 98 284 SER A N 1
ATOM 2059 C CA . SER A 1 284 ? 18.656 4.074 -4.852 1 98 284 SER A CA 1
ATOM 2060 C C . SER A 1 284 ? 18.656 4.797 -6.195 1 98 284 SER A C 1
ATOM 2062 O O . SER A 1 284 ? 18.812 6.016 -6.25 1 98 284 SER A O 1
ATOM 2064 N N . ASP A 1 285 ? 18.391 4.008 -7.312 1 97.94 285 ASP A N 1
ATOM 2065 C CA . ASP A 1 285 ? 18.641 4.594 -8.625 1 97.94 285 ASP A CA 1
ATOM 2066 C C . ASP A 1 285 ? 17.406 4.48 -9.516 1 97.94 285 ASP A C 1
ATOM 2068 O O . ASP A 1 285 ? 17.453 4.80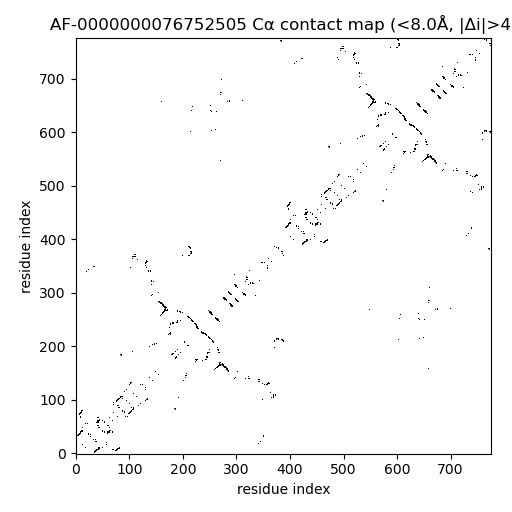1 -10.703 1 97.94 285 ASP A O 1
ATOM 2072 N N . GLY A 1 286 ? 16.359 4.008 -8.938 1 98.25 286 GLY A N 1
ATOM 2073 C CA . GLY A 1 286 ? 15.164 3.861 -9.773 1 98.25 286 GLY A CA 1
ATOM 2074 C C . GLY A 1 286 ? 13.984 3.283 -9.023 1 98.25 286 GLY A C 1
ATOM 2075 O O . GLY A 1 286 ? 14.07 3.014 -7.82 1 98.25 286 GLY A O 1
ATOM 2076 N N . GLY A 1 287 ? 12.852 3.213 -9.703 1 98.62 287 GLY A N 1
ATOM 2077 C CA . GLY A 1 287 ? 11.609 2.67 -9.172 1 98.62 287 GLY A CA 1
ATOM 2078 C C . GLY A 1 287 ? 10.781 1.944 -10.211 1 98.62 287 GLY A C 1
ATOM 2079 O O . GLY A 1 287 ? 10.867 2.246 -11.406 1 98.62 287 GLY A O 1
ATOM 2080 N N . ILE A 1 288 ? 10.078 0.938 -9.766 1 98.88 288 ILE A N 1
ATOM 2081 C CA . ILE A 1 288 ? 9.203 0.134 -10.617 1 98.88 288 ILE A CA 1
ATOM 2082 C C . ILE A 1 288 ? 7.828 0.009 -9.969 1 98.88 288 ILE A C 1
ATOM 2084 O O . ILE A 1 288 ? 7.723 -0.2 -8.758 1 98.88 288 ILE A O 1
ATOM 2088 N N . ARG A 1 289 ? 6.809 0.217 -10.734 1 98.81 289 ARG A N 1
ATOM 2089 C CA . ARG A 1 289 ? 5.441 -0.007 -10.281 1 98.81 289 ARG A CA 1
ATOM 2090 C C . ARG A 1 289 ? 4.664 -0.864 -11.273 1 98.81 289 ARG A C 1
ATOM 2092 O O . ARG A 1 289 ? 4.77 -0.667 -12.484 1 98.81 289 ARG A O 1
ATOM 2099 N N . PHE A 1 290 ? 3.93 -1.77 -10.797 1 98.81 290 PHE A N 1
ATOM 2100 C CA . PHE A 1 290 ? 3.148 -2.709 -11.594 1 98.81 290 PHE A CA 1
ATOM 2101 C C . PHE A 1 290 ? 1.763 -2.908 -10.992 1 98.81 290 PHE A C 1
ATOM 2103 O O . PHE A 1 290 ? 1.609 -2.92 -9.766 1 98.81 290 PHE A O 1
ATOM 2110 N N . ASP A 1 291 ? 0.722 -3.033 -11.797 1 98.38 291 ASP A N 1
ATOM 2111 C CA . ASP A 1 291 ? -0.648 -3.379 -11.43 1 98.38 291 ASP A CA 1
ATOM 2112 C C . ASP A 1 291 ? -1.241 -4.387 -12.414 1 98.38 291 ASP A C 1
ATOM 2114 O O . ASP A 1 291 ? -1.381 -4.094 -13.602 1 98.38 291 ASP A O 1
ATOM 2118 N N . PHE A 1 292 ? -1.667 -5.504 -11.898 1 98.38 292 PHE A N 1
ATOM 2119 C CA . PHE A 1 292 ? -2.158 -6.586 -12.75 1 98.38 292 PHE A CA 1
ATOM 2120 C C . PHE A 1 292 ? -3.426 -6.164 -13.484 1 98.38 292 PHE A C 1
ATOM 2122 O O . PHE A 1 292 ? -3.744 -6.707 -14.539 1 98.38 292 PHE A O 1
ATOM 2129 N N . GLU A 1 293 ? -4.195 -5.23 -12.977 1 96.94 293 GLU A N 1
ATOM 2130 C CA . GLU A 1 293 ? -5.387 -4.746 -13.672 1 96.94 293 GLU A CA 1
ATOM 2131 C C . GLU A 1 293 ? -5.016 -3.986 -14.938 1 96.94 293 GLU A C 1
ATOM 2133 O O . GLU A 1 293 ? -5.875 -3.703 -15.773 1 96.94 293 GLU A O 1
ATOM 2138 N N . ARG A 1 294 ? -3.758 -3.672 -15.117 1 97.44 294 ARG A N 1
ATOM 2139 C CA . ARG A 1 294 ? -3.121 -3.189 -16.328 1 97.44 294 ARG A CA 1
ATOM 2140 C C . ARG A 1 294 ? -1.906 -4.039 -16.688 1 97.44 294 ARG A C 1
ATOM 2142 O O . ARG A 1 294 ? -0.818 -3.51 -16.922 1 97.44 294 ARG A O 1
ATOM 2149 N N . MET A 1 295 ? -2.096 -5.254 -16.812 1 97.94 295 MET A N 1
ATOM 2150 C CA . MET A 1 295 ? -1.044 -6.262 -16.734 1 97.94 295 MET A CA 1
ATOM 2151 C C . MET A 1 295 ? -0.051 -6.109 -17.891 1 97.94 295 MET A C 1
ATOM 2153 O O . MET A 1 295 ? 1.037 -6.684 -17.844 1 97.94 295 MET A O 1
ATOM 2157 N N . ASN A 1 296 ? -0.424 -5.293 -18.969 1 98.69 296 ASN A N 1
ATOM 2158 C CA . ASN A 1 296 ? 0.472 -5.137 -20.109 1 98.69 296 ASN A CA 1
ATOM 2159 C C . ASN A 1 296 ? 1.296 -3.857 -20 1 98.69 296 ASN A C 1
ATOM 2161 O O . ASN A 1 296 ? 1.931 -3.443 -20.969 1 98.69 296 ASN A O 1
ATOM 2165 N N . GLU A 1 297 ? 1.27 -3.199 -18.875 1 98.69 297 GLU A N 1
ATOM 2166 C CA . GLU A 1 297 ? 2.01 -1.96 -18.641 1 98.69 297 GLU A CA 1
ATOM 2167 C C . GLU A 1 297 ? 2.967 -2.096 -17.469 1 98.69 297 GLU A C 1
ATOM 2169 O O . GLU A 1 297 ? 2.693 -2.842 -16.516 1 98.69 297 GLU A O 1
ATOM 2174 N N . LEU A 1 298 ? 4.059 -1.411 -17.547 1 98.81 298 LEU A N 1
ATOM 2175 C CA . LEU A 1 298 ? 5.02 -1.241 -16.469 1 98.81 298 LEU A CA 1
ATOM 2176 C C . LEU A 1 298 ? 5.43 0.22 -16.328 1 98.81 298 LEU A C 1
ATOM 2178 O O . LEU A 1 298 ? 5.742 0.878 -17.328 1 98.81 298 LEU A O 1
ATOM 2182 N N . LEU A 1 299 ? 5.324 0.781 -15.125 1 98.81 299 LEU A N 1
ATOM 2183 C CA . LEU A 1 299 ? 5.863 2.111 -14.867 1 98.81 299 LEU A CA 1
ATOM 2184 C C . LEU A 1 299 ? 7.297 2.025 -14.359 1 98.81 299 LEU A C 1
ATOM 2186 O O . LEU A 1 299 ? 7.578 1.301 -13.398 1 98.81 299 LEU A O 1
ATOM 2190 N N . PHE A 1 300 ? 8.188 2.715 -15.039 1 98.69 300 PHE A N 1
ATOM 2191 C CA . PHE A 1 300 ? 9.609 2.654 -14.719 1 98.69 300 PHE A CA 1
ATOM 2192 C C . PHE A 1 300 ? 10.188 4.055 -14.555 1 98.69 300 PHE A C 1
ATOM 2194 O O . PHE A 1 300 ? 10.016 4.91 -15.422 1 98.69 300 PHE A O 1
ATOM 2201 N N . PHE A 1 301 ? 10.711 4.344 -13.391 1 98.69 301 PHE A N 1
ATOM 2202 C CA . PHE A 1 301 ? 11.461 5.566 -13.125 1 98.69 301 PHE A CA 1
ATOM 2203 C C . PHE A 1 301 ? 12.961 5.305 -13.219 1 98.69 301 PHE A C 1
ATOM 2205 O O . PHE A 1 301 ? 13.516 4.539 -12.422 1 98.69 301 PHE A O 1
ATOM 2212 N N . ASP A 1 302 ? 13.586 5.973 -14.117 1 97.38 302 ASP A N 1
ATOM 2213 C CA . ASP A 1 302 ? 15.023 5.82 -14.359 1 97.38 302 ASP A CA 1
ATOM 2214 C C . ASP A 1 302 ? 15.812 6.965 -13.734 1 97.38 302 ASP A C 1
ATOM 2216 O O . ASP A 1 302 ? 15.852 8.07 -14.273 1 97.38 302 ASP A O 1
ATOM 2220 N N . GLY A 1 303 ? 16.531 6.664 -12.664 1 95.38 303 GLY A N 1
ATOM 2221 C CA . GLY A 1 303 ? 17.219 7.688 -11.906 1 95.38 303 GLY A CA 1
ATOM 2222 C C . GLY A 1 303 ? 18.359 8.336 -12.672 1 95.38 303 GLY A C 1
ATOM 2223 O O . GLY A 1 303 ? 18.891 9.367 -12.258 1 95.38 303 GLY A O 1
ATOM 2224 N N . SER A 1 304 ? 18.672 7.785 -13.75 1 94.38 304 SER A N 1
ATOM 2225 C CA . SER A 1 304 ? 19.781 8.328 -14.547 1 94.38 304 SER A CA 1
ATOM 2226 C C . SER A 1 304 ? 19.297 9.461 -15.453 1 94.38 304 SER A C 1
ATOM 2228 O O . SER A 1 304 ? 20.109 10.195 -16.016 1 94.38 304 SER A O 1
ATOM 2230 N N . SER A 1 305 ? 18.031 9.609 -15.594 1 94.38 305 SER A N 1
ATOM 2231 C CA . SER A 1 305 ? 17.484 10.68 -16.422 1 94.38 305 SER A CA 1
ATOM 2232 C C . SER A 1 305 ? 17.594 12.031 -15.727 1 94.38 305 SER A C 1
ATOM 2234 O O . SER A 1 305 ? 17.531 12.109 -14.5 1 94.38 305 SER A O 1
ATOM 2236 N N . PRO A 1 306 ? 17.734 13.094 -16.531 1 94.31 306 PRO A N 1
ATOM 2237 C CA . PRO A 1 306 ? 17.781 14.414 -15.906 1 94.31 306 PRO A CA 1
ATOM 2238 C C . PRO A 1 306 ? 16.516 14.742 -15.133 1 94.31 306 PRO A C 1
ATOM 2240 O O . PRO A 1 306 ? 15.414 14.375 -15.562 1 94.31 306 PRO A O 1
ATOM 2243 N N . ASP A 1 307 ? 16.719 15.477 -14.047 1 91.38 307 ASP A N 1
ATOM 2244 C CA . ASP A 1 307 ? 15.625 15.781 -13.133 1 91.38 307 ASP A CA 1
ATOM 2245 C C . ASP A 1 307 ? 14.461 16.438 -13.867 1 91.38 307 ASP A C 1
ATOM 2247 O O . ASP A 1 307 ? 13.297 16.094 -13.641 1 91.38 307 ASP A O 1
ATOM 2251 N N . GLU A 1 308 ? 14.758 17.297 -14.781 1 93.88 308 GLU A N 1
ATOM 2252 C CA . GLU A 1 308 ? 13.75 18.109 -15.445 1 93.88 308 GLU A CA 1
ATOM 2253 C C . GLU A 1 308 ? 12.836 17.266 -16.312 1 93.88 308 GLU A C 1
ATOM 2255 O O . GLU A 1 308 ? 11.68 17.625 -16.562 1 93.88 308 GLU A O 1
ATOM 2260 N N . GLU A 1 309 ? 13.305 16.172 -16.75 1 93.5 309 GLU A N 1
ATOM 2261 C CA . GLU A 1 309 ? 12.531 15.336 -17.656 1 93.5 309 GLU A CA 1
ATOM 2262 C C . GLU A 1 309 ? 12.086 14.047 -16.984 1 93.5 309 GLU A C 1
ATOM 2264 O O . GLU A 1 309 ? 11.359 13.242 -17.578 1 93.5 309 GLU A O 1
ATOM 2269 N N . ASN A 1 310 ? 12.5 13.914 -15.812 1 92.38 310 ASN A N 1
ATOM 2270 C CA . ASN A 1 310 ? 12.344 12.602 -15.203 1 92.38 310 ASN A CA 1
ATOM 2271 C C . ASN A 1 310 ? 10.938 12.414 -14.641 1 92.38 310 ASN A C 1
ATOM 2273 O O . ASN A 1 310 ? 10.258 13.383 -14.297 1 92.38 310 ASN A O 1
ATOM 2277 N N . GLY A 1 311 ? 10.477 11.234 -14.609 1 95.62 311 GLY A N 1
ATOM 2278 C CA . GLY A 1 311 ? 9.203 10.727 -14.133 1 95.62 311 GLY A CA 1
ATOM 2279 C C . GLY A 1 311 ? 8.992 9.258 -14.438 1 95.62 311 GLY A C 1
ATOM 2280 O O . GLY A 1 311 ? 9.812 8.633 -15.117 1 95.62 311 GLY A O 1
ATOM 2281 N N . PHE A 1 312 ? 7.914 8.727 -13.836 1 97.62 312 PHE A N 1
ATOM 2282 C CA . PHE A 1 312 ? 7.594 7.352 -14.195 1 97.62 312 PHE A CA 1
ATOM 2283 C C . PHE A 1 312 ? 7.152 7.266 -15.656 1 97.62 312 PHE A C 1
ATOM 2285 O O . PHE A 1 312 ? 6.195 7.926 -16.062 1 97.62 312 PHE A O 1
ATOM 2292 N N . ARG A 1 313 ? 7.859 6.512 -16.391 1 97.44 313 ARG A N 1
ATOM 2293 C CA . ARG A 1 313 ? 7.492 6.211 -17.766 1 97.44 313 ARG A CA 1
ATOM 2294 C C . ARG A 1 313 ? 6.598 4.98 -17.844 1 97.44 313 ARG A C 1
ATOM 2296 O O . ARG A 1 313 ? 6.867 3.969 -17.203 1 97.44 313 ARG A O 1
ATOM 2303 N N . ARG A 1 314 ? 5.59 5.129 -18.609 1 97.75 314 ARG A N 1
ATOM 2304 C CA . ARG A 1 314 ? 4.742 3.977 -18.891 1 97.75 314 ARG A CA 1
ATOM 2305 C C . ARG A 1 314 ? 5.277 3.184 -20.078 1 97.75 314 ARG A C 1
ATOM 2307 O O . ARG A 1 314 ? 5.328 3.695 -21.203 1 97.75 314 ARG A O 1
ATOM 2314 N N . VAL A 1 315 ? 5.594 2.02 -19.797 1 98.25 315 VAL A N 1
ATOM 2315 C CA . VAL A 1 315 ? 6.047 1.118 -20.859 1 98.25 315 VAL A CA 1
ATOM 2316 C C . VAL A 1 315 ? 4.914 0.165 -21.234 1 98.25 315 VAL A C 1
ATOM 2318 O O . VAL A 1 315 ? 4.426 -0.597 -20.391 1 98.25 315 VAL A O 1
ATOM 2321 N N . LEU A 1 316 ? 4.492 0.218 -22.453 1 98.38 316 LEU A N 1
ATOM 2322 C CA . LEU A 1 316 ? 3.588 -0.795 -22.984 1 98.38 316 LEU A CA 1
ATOM 2323 C C . LEU A 1 316 ? 4.352 -2.057 -23.375 1 98.38 316 LEU A C 1
ATOM 2325 O O . LEU A 1 316 ? 5.07 -2.066 -24.375 1 98.38 316 LEU A O 1
ATOM 2329 N N . VAL A 1 317 ? 4.195 -3.09 -22.609 1 98.5 317 VAL A N 1
ATOM 2330 C CA . VAL A 1 317 ? 5.02 -4.285 -22.734 1 98.5 317 VAL A CA 1
ATOM 2331 C C . VAL A 1 317 ? 4.422 -5.219 -23.781 1 98.5 317 VAL A C 1
ATOM 2333 O O . VAL A 1 317 ? 3.75 -6.195 -23.453 1 98.5 317 VAL A O 1
ATOM 2336 N N . THR A 1 318 ? 4.68 -4.879 -25.078 1 98.06 318 THR A N 1
ATOM 2337 C CA . THR A 1 318 ? 4.137 -5.648 -26.203 1 98.06 318 THR A CA 1
ATOM 2338 C C . THR A 1 318 ? 5.176 -5.805 -27.297 1 98.06 318 THR A C 1
ATOM 2340 O O . THR A 1 318 ? 4.891 -6.395 -28.344 1 98.06 318 THR A O 1
ATOM 2343 N N . GLU A 1 319 ? 6.344 -5.215 -27.047 1 97.88 319 GLU A N 1
ATOM 2344 C CA . GLU A 1 319 ? 7.395 -5.359 -28.047 1 97.88 319 GLU A CA 1
ATOM 2345 C C . GLU A 1 319 ? 7.91 -6.793 -28.109 1 97.88 319 GLU A C 1
ATOM 2347 O O . GLU A 1 319 ? 8.016 -7.461 -27.078 1 97.88 319 GLU A O 1
ATOM 2352 N N . PRO A 1 320 ? 8.266 -7.215 -29.25 1 97.06 320 PRO A N 1
ATOM 2353 C CA . PRO A 1 320 ? 8.734 -8.594 -29.391 1 97.06 320 PRO A CA 1
ATOM 2354 C C . PRO A 1 320 ? 9.969 -8.883 -28.531 1 97.06 320 PRO A C 1
ATOM 2356 O O . PRO A 1 320 ? 10.266 -10.047 -28.234 1 97.06 320 PRO A O 1
ATOM 2359 N N . THR A 1 321 ? 10.664 -7.875 -28.141 1 97.75 321 THR A N 1
ATOM 2360 C CA . THR A 1 321 ? 11.867 -8.055 -27.328 1 97.75 321 THR A CA 1
ATOM 2361 C C . THR A 1 321 ? 11.5 -8.234 -25.859 1 97.75 321 THR A C 1
ATOM 2363 O O . THR A 1 321 ? 12.344 -8.633 -25.047 1 97.75 321 THR A O 1
ATOM 2366 N N . HIS A 1 322 ? 10.328 -7.906 -25.516 1 98.44 322 HIS A N 1
ATOM 2367 C CA . HIS A 1 322 ? 9.883 -8.172 -24.156 1 98.44 322 HIS A CA 1
ATOM 2368 C C . HIS A 1 322 ? 9.719 -9.672 -23.906 1 98.44 322 HIS A C 1
ATOM 2370 O O . HIS A 1 322 ? 9.523 -10.438 -24.859 1 98.44 322 HIS A O 1
ATOM 2376 N N . PRO A 1 323 ? 9.773 -10.039 -22.641 1 98.25 323 PRO A N 1
ATOM 2377 C CA . PRO A 1 323 ? 9.672 -11.469 -22.328 1 98.25 323 PRO A CA 1
ATOM 2378 C C . PRO A 1 323 ? 8.406 -12.109 -22.891 1 98.25 323 PRO A C 1
ATOM 2380 O O . PRO A 1 323 ? 7.305 -11.594 -22.703 1 98.25 323 PRO A O 1
ATOM 2383 N N . TYR A 1 324 ? 8.586 -13.25 -23.641 1 98.12 324 TYR A N 1
ATOM 2384 C CA . TYR A 1 324 ? 7.547 -14.141 -24.141 1 98.12 324 TYR A CA 1
ATOM 2385 C C . TYR A 1 324 ? 6.844 -13.531 -25.359 1 98.12 324 TYR A C 1
ATOM 2387 O O . TYR A 1 324 ? 6.164 -14.234 -26.109 1 98.12 324 TYR A O 1
ATOM 2395 N N . LEU A 1 325 ? 6.945 -12.258 -25.656 1 97.81 325 LEU A N 1
ATOM 2396 C CA . LEU A 1 325 ? 6.062 -11.547 -26.562 1 97.81 325 LEU A CA 1
ATOM 2397 C C . LEU A 1 325 ? 6.441 -11.836 -28.016 1 97.81 325 LEU A C 1
ATOM 2399 O O . LEU A 1 325 ? 5.617 -11.672 -28.922 1 97.81 325 LEU A O 1
ATOM 2403 N N . GLY A 1 326 ? 7.656 -12.266 -28.234 1 96.88 326 GLY A N 1
ATOM 2404 C CA . GLY A 1 326 ? 8.125 -12.539 -29.578 1 96.88 326 GLY A CA 1
ATOM 2405 C C . GLY A 1 326 ? 7.32 -13.617 -30.281 1 96.88 326 GLY A C 1
ATOM 2406 O O . GLY A 1 326 ? 7.289 -13.672 -31.516 1 96.88 326 GLY A O 1
ATOM 2407 N N . ALA A 1 327 ? 6.613 -14.414 -29.578 1 97.06 327 ALA A N 1
ATOM 2408 C CA . ALA A 1 327 ? 5.914 -15.57 -30.141 1 97.06 327 ALA A CA 1
ATOM 2409 C C . ALA A 1 327 ? 4.449 -15.234 -30.406 1 97.06 327 ALA A C 1
ATOM 2411 O O . ALA A 1 327 ? 3.729 -16.031 -31.016 1 97.06 327 ALA A O 1
ATOM 2412 N N . TRP A 1 328 ? 3.992 -14.078 -29.969 1 97.31 328 TRP A N 1
ATOM 2413 C CA . TRP A 1 328 ? 2.568 -13.766 -30.031 1 97.31 328 TRP A CA 1
ATOM 2414 C C . TRP A 1 328 ? 2.279 -12.758 -31.141 1 97.31 328 TRP A C 1
ATOM 2416 O O . TRP A 1 328 ? 2.59 -13 -32.312 1 97.31 328 TRP A O 1
ATOM 2426 N N . TRP A 1 329 ? 1.669 -11.695 -30.844 1 96.12 329 TRP A N 1
ATOM 2427 C CA . TRP A 1 329 ? 1.1 -10.742 -31.797 1 96.12 329 TRP A CA 1
ATOM 2428 C C . TRP A 1 329 ? 2 -9.523 -31.953 1 96.12 329 TRP A C 1
ATOM 2430 O O . TRP A 1 329 ? 2.873 -9.273 -31.109 1 96.12 329 TRP A O 1
ATOM 2440 N N . PRO A 1 330 ? 1.8 -8.773 -33.031 1 96.06 330 PRO A N 1
ATOM 2441 C CA . PRO A 1 330 ? 2.564 -7.531 -33.188 1 96.06 330 PRO A CA 1
ATOM 2442 C C . PRO A 1 330 ? 2.352 -6.547 -32.062 1 96.06 330 PRO A C 1
ATOM 2444 O O . PRO A 1 330 ? 1.347 -6.629 -31.344 1 96.06 330 PRO A O 1
ATOM 2447 N N . PRO A 1 331 ? 3.338 -5.637 -31.953 1 96.06 331 PRO A N 1
ATOM 2448 C CA . PRO A 1 331 ? 3.23 -4.633 -30.891 1 96.06 331 PRO A CA 1
ATOM 2449 C C . PRO A 1 331 ? 1.87 -3.939 -30.875 1 96.06 331 PRO A C 1
ATOM 2451 O O . PRO A 1 331 ? 1.314 -3.633 -31.938 1 96.06 331 PRO A O 1
ATOM 2454 N N . GLY A 1 332 ? 1.408 -3.682 -29.688 1 95.88 332 GLY A N 1
ATOM 2455 C CA . GLY A 1 332 ? 0.136 -2.996 -29.516 1 95.88 332 GLY A CA 1
ATOM 2456 C C . GLY A 1 332 ? -1.026 -3.943 -29.297 1 95.88 332 GLY A C 1
ATOM 2457 O O . GLY A 1 332 ? -2.133 -3.51 -28.969 1 95.88 332 GLY A O 1
ATOM 2458 N N . HIS A 1 333 ? -0.797 -5.25 -29.359 1 96.81 333 HIS A N 1
ATOM 2459 C CA . HIS A 1 333 ? -1.808 -6.266 -29.094 1 96.81 333 HIS A CA 1
ATOM 2460 C C . HIS A 1 333 ? -1.608 -6.891 -27.719 1 96.81 333 HIS A C 1
ATOM 2462 O O . HIS A 1 333 ? -0.753 -7.762 -27.547 1 96.81 333 HIS A O 1
ATOM 2468 N N . PRO A 1 334 ? -2.373 -6.441 -26.734 1 96.88 334 PRO A N 1
ATOM 2469 C CA . PRO A 1 334 ? -2.172 -6.879 -25.344 1 96.88 334 PRO A CA 1
ATOM 2470 C C . PRO A 1 334 ? -2.521 -8.352 -25.141 1 96.88 334 PRO A C 1
ATOM 2472 O O . PRO A 1 334 ? -3.289 -8.922 -25.922 1 96.88 334 PRO A O 1
ATOM 2475 N N . LEU A 1 335 ? -1.885 -8.93 -24.156 1 97.81 335 LEU A N 1
ATOM 2476 C CA . LEU A 1 335 ? -2.172 -10.297 -23.75 1 97.81 335 LEU A CA 1
ATOM 2477 C C . LEU A 1 335 ? -3.115 -10.32 -22.547 1 97.81 335 LEU A C 1
ATOM 2479 O O . LEU A 1 335 ? -3.363 -9.281 -21.922 1 97.81 335 LEU A O 1
ATOM 2483 N N . GLY A 1 336 ? -3.631 -11.523 -22.328 1 97.25 336 GLY A N 1
ATOM 2484 C CA . GLY A 1 336 ? -4.566 -11.68 -21.234 1 97.25 336 GLY A CA 1
ATOM 2485 C C . GLY A 1 336 ? -4.105 -12.688 -20.203 1 97.25 336 GLY A C 1
ATOM 2486 O O . GLY A 1 336 ? -3 -13.227 -20.297 1 97.25 336 GLY A O 1
ATOM 2487 N N . TYR A 1 337 ? -4.922 -12.93 -19.172 1 97.12 337 TYR A N 1
ATOM 2488 C CA . TYR A 1 337 ? -4.668 -13.758 -18 1 97.12 337 TYR A CA 1
ATOM 2489 C C . TYR A 1 337 ? -4.16 -15.141 -18.406 1 97.12 337 TYR A C 1
ATOM 2491 O O . TYR A 1 337 ? -3.164 -15.625 -17.859 1 97.12 337 TYR A O 1
ATOM 2499 N N . GLU A 1 338 ? -4.777 -15.758 -19.359 1 97.19 338 GLU A N 1
ATOM 2500 C CA . GLU A 1 338 ? -4.5 -17.141 -19.703 1 97.19 338 GLU A CA 1
ATOM 2501 C C . GLU A 1 338 ? -3.117 -17.297 -20.328 1 97.19 338 GLU A C 1
ATOM 2503 O O . GLU A 1 338 ? -2.529 -18.391 -20.297 1 97.19 338 GLU A O 1
ATOM 2508 N N . HIS A 1 339 ? -2.594 -16.234 -20.922 1 98.5 339 HIS A N 1
ATOM 2509 C CA . HIS A 1 339 ? -1.284 -16.297 -21.547 1 98.5 339 HIS A CA 1
ATOM 2510 C C . HIS A 1 339 ? -0.191 -16.625 -20.547 1 98.5 339 HIS A C 1
ATOM 2512 O O . HIS A 1 339 ? 0.809 -17.25 -20.875 1 98.5 339 HIS A O 1
ATOM 2518 N N . THR A 1 340 ? -0.38 -16.203 -19.312 1 98.62 340 THR A N 1
ATOM 2519 C CA . THR A 1 340 ? 0.636 -16.422 -18.297 1 98.62 340 THR A CA 1
ATOM 2520 C C . THR A 1 340 ? 0.805 -17.922 -18.031 1 98.62 340 THR A C 1
ATOM 2522 O O . THR A 1 340 ? 1.91 -18.391 -17.734 1 98.62 340 THR A O 1
ATOM 2525 N N . PHE A 1 341 ? -0.247 -18.672 -18.172 1 98.69 341 PHE A N 1
ATOM 2526 C CA . PHE A 1 341 ? -0.179 -20.125 -17.984 1 98.69 341 PHE A CA 1
ATOM 2527 C C . PHE A 1 341 ? 0.489 -20.781 -19.188 1 98.69 341 PHE A C 1
ATOM 2529 O O . PHE A 1 341 ? 1.242 -21.75 -19.031 1 98.69 341 PHE A O 1
ATOM 2536 N N . THR A 1 342 ? 0.196 -20.266 -20.359 1 98.75 342 THR A N 1
ATOM 2537 C CA . THR A 1 342 ? 0.887 -20.766 -21.547 1 98.75 342 THR A CA 1
ATOM 2538 C C . THR A 1 342 ? 2.391 -20.531 -21.438 1 98.75 342 THR A C 1
ATOM 2540 O O . THR A 1 342 ? 3.186 -21.422 -21.75 1 98.75 342 THR A O 1
ATOM 2543 N N . HIS A 1 343 ? 2.766 -19.344 -20.953 1 98.75 343 HIS A N 1
ATOM 2544 C CA . HIS A 1 343 ? 4.172 -19.016 -20.734 1 98.75 343 HIS A CA 1
ATOM 2545 C C . HIS A 1 343 ? 4.805 -19.953 -19.719 1 98.75 343 HIS A C 1
ATOM 2547 O O . HIS A 1 343 ? 5.945 -20.391 -19.891 1 98.75 343 HIS A O 1
ATOM 2553 N N . GLU A 1 344 ? 4.094 -20.219 -18.703 1 98.25 344 GLU A N 1
ATOM 2554 C CA . GLU A 1 344 ? 4.551 -21.094 -17.625 1 98.25 344 GLU A CA 1
ATOM 2555 C C . GLU A 1 344 ? 4.812 -22.5 -18.141 1 98.25 344 GLU A C 1
ATOM 2557 O O . GLU A 1 344 ? 5.848 -23.109 -17.844 1 98.25 344 GLU A O 1
ATOM 2562 N N . LEU A 1 345 ? 3.955 -23.016 -18.906 1 98.44 345 LEU A N 1
ATOM 2563 C CA . LEU A 1 345 ? 4.098 -24.344 -19.484 1 98.44 345 LEU A CA 1
ATOM 2564 C C . LEU A 1 345 ? 5.211 -24.375 -20.531 1 98.44 345 LEU A C 1
ATOM 2566 O O . LEU A 1 345 ? 5.93 -25.375 -20.641 1 98.44 345 LEU A O 1
ATOM 2570 N N . ARG A 1 346 ? 5.309 -23.297 -21.328 1 98.5 346 ARG A N 1
ATOM 2571 C CA . ARG A 1 346 ? 6.43 -23.172 -22.25 1 98.5 346 ARG A CA 1
ATOM 2572 C C . ARG A 1 346 ? 7.762 -23.328 -21.516 1 98.5 346 ARG A C 1
ATOM 2574 O O . ARG A 1 346 ? 8.609 -24.109 -21.938 1 98.5 346 ARG A O 1
ATOM 2581 N N . ASP A 1 347 ? 7.91 -22.609 -20.438 1 98.38 347 ASP A N 1
ATOM 2582 C CA . ASP A 1 347 ? 9.164 -22.656 -19.688 1 98.38 347 ASP A CA 1
ATOM 2583 C C . ASP A 1 347 ? 9.406 -24.062 -19.125 1 98.38 347 ASP A C 1
ATOM 2585 O O . ASP A 1 347 ? 10.539 -24.531 -19.109 1 98.38 347 ASP A O 1
ATOM 2589 N N . PHE A 1 348 ? 8.367 -24.688 -18.625 1 98.56 348 PHE A N 1
ATOM 2590 C CA . PHE A 1 348 ? 8.477 -26.016 -18.047 1 98.56 348 PHE A CA 1
ATOM 2591 C C . PHE A 1 348 ? 8.914 -27.031 -19.109 1 98.56 348 PHE A C 1
ATOM 2593 O O . PHE A 1 348 ? 9.859 -27.797 -18.891 1 98.56 348 PHE A O 1
ATOM 2600 N N . VAL A 1 349 ? 8.281 -27.047 -20.266 1 98.25 349 VAL A N 1
ATOM 2601 C CA . VAL A 1 349 ? 8.562 -27.969 -21.344 1 98.25 349 VAL A CA 1
ATOM 2602 C C . VAL A 1 349 ? 9.961 -27.719 -21.906 1 98.25 349 VAL A C 1
ATOM 2604 O O . VAL A 1 349 ? 10.695 -28.656 -22.234 1 98.25 349 VAL A O 1
ATOM 2607 N N . LEU A 1 350 ? 10.281 -26.438 -22.016 1 97.75 350 LEU A N 1
ATOM 2608 C CA . LEU A 1 350 ? 11.625 -26.094 -22.453 1 97.75 350 LEU A CA 1
ATOM 2609 C C . LEU A 1 350 ? 12.68 -26.672 -21.516 1 97.75 350 LEU A C 1
ATOM 2611 O O . LEU A 1 350 ? 13.703 -27.188 -21.969 1 97.75 350 LEU A O 1
ATOM 2615 N N . ALA A 1 351 ? 12.453 -26.578 -20.234 1 97.88 351 ALA A N 1
ATOM 2616 C CA . ALA A 1 351 ? 13.383 -27.109 -19.25 1 97.88 351 ALA A CA 1
ATOM 2617 C C . ALA A 1 351 ? 13.508 -28.625 -19.375 1 97.88 351 ALA A C 1
ATOM 2619 O O . ALA A 1 351 ? 14.617 -29.172 -19.328 1 97.88 351 ALA A O 1
ATOM 2620 N N . ILE A 1 352 ? 12.398 -29.297 -19.531 1 97.44 352 ILE A N 1
ATOM 2621 C CA . ILE A 1 352 ? 12.406 -30.734 -19.703 1 97.44 352 ILE A CA 1
ATOM 2622 C C . ILE A 1 352 ? 13.219 -31.109 -20.938 1 97.44 352 ILE A C 1
ATOM 2624 O O . ILE A 1 352 ? 14.094 -31.984 -20.875 1 97.44 352 ILE A O 1
ATOM 2628 N N . GLY A 1 353 ? 12.938 -30.453 -22.047 1 96.19 353 GLY A N 1
ATOM 2629 C CA . GLY A 1 353 ? 13.602 -30.75 -23.312 1 96.19 353 GLY A CA 1
ATOM 2630 C C . GLY A 1 353 ? 15.094 -30.469 -23.281 1 96.19 353 GLY A C 1
ATOM 2631 O O . GLY A 1 353 ? 15.859 -31.125 -23.984 1 96.19 353 GLY A O 1
ATOM 2632 N N . SER A 1 354 ? 15.477 -29.5 -22.531 1 95.38 354 SER A N 1
ATOM 2633 C CA . SER A 1 354 ? 16.891 -29.125 -22.469 1 95.38 354 SER A CA 1
ATOM 2634 C C . SER A 1 354 ? 17.578 -29.75 -21.266 1 95.38 354 SER A C 1
ATOM 2636 O O . SER A 1 354 ? 18.734 -29.422 -20.984 1 95.38 354 SER A O 1
ATOM 2638 N N . ASP A 1 355 ? 16.891 -30.516 -20.516 1 95.19 355 ASP A N 1
ATOM 2639 C CA . ASP A 1 355 ? 17.422 -31.188 -19.344 1 95.19 355 ASP A CA 1
ATOM 2640 C C . ASP A 1 355 ? 18 -30.188 -18.344 1 95.19 355 ASP A C 1
ATOM 2642 O O . ASP A 1 355 ? 19.141 -30.328 -17.906 1 95.19 355 ASP A O 1
ATOM 2646 N N . SER A 1 356 ? 17.281 -29.141 -18.125 1 95.75 356 SER A N 1
ATOM 2647 C CA . SER A 1 356 ? 17.609 -28.125 -17.125 1 95.75 356 SER A CA 1
ATOM 2648 C C . SER A 1 356 ? 16.531 -28.016 -16.062 1 95.75 356 SER A C 1
ATOM 2650 O O . SER A 1 356 ? 15.398 -28.484 -16.266 1 95.75 356 SER A O 1
ATOM 2652 N N . ASP A 1 357 ? 16.859 -27.516 -14.922 1 95.56 357 ASP A N 1
ATOM 2653 C CA . ASP A 1 357 ? 15.891 -27.359 -13.844 1 95.56 357 ASP A CA 1
ATOM 2654 C C . ASP A 1 357 ? 14.977 -26.156 -14.094 1 95.56 357 ASP A C 1
ATOM 2656 O O . ASP A 1 357 ? 15.453 -25.062 -14.367 1 95.56 357 ASP A O 1
ATOM 2660 N N . PRO A 1 358 ? 13.727 -26.438 -14.016 1 96.62 358 PRO A N 1
ATOM 2661 C CA . PRO A 1 358 ? 12.797 -25.312 -14.203 1 96.62 358 PRO A CA 1
ATOM 2662 C C . PRO A 1 358 ? 12.758 -24.375 -13.008 1 96.62 358 PRO A C 1
ATOM 2664 O O . PRO A 1 358 ? 13.211 -24.734 -11.914 1 96.62 358 PRO A O 1
ATOM 2667 N N . SER A 1 359 ? 12.32 -23.203 -13.211 1 96.88 359 SER A N 1
ATOM 2668 C CA . SER A 1 359 ? 12.016 -22.188 -12.203 1 96.88 359 SER A CA 1
ATOM 2669 C C . SER A 1 359 ? 10.594 -21.656 -12.359 1 96.88 359 SER A C 1
ATOM 2671 O O . SER A 1 359 ? 10.148 -21.375 -13.469 1 96.88 359 SER A O 1
ATOM 2673 N N . PRO A 1 360 ? 9.883 -21.469 -11.258 1 98.19 360 PRO A N 1
ATOM 2674 C CA . PRO A 1 360 ? 10.297 -21.688 -9.867 1 98.19 360 PRO A CA 1
ATOM 2675 C C . PRO A 1 360 ? 10.328 -23.156 -9.484 1 98.19 360 PRO A C 1
ATOM 2677 O O . PRO A 1 360 ? 9.469 -23.938 -9.906 1 98.19 360 PRO A O 1
ATOM 2680 N N . SER A 1 361 ? 11.289 -23.562 -8.695 1 98.5 361 SER A N 1
ATOM 2681 C CA . SER A 1 361 ? 11.469 -24.922 -8.211 1 98.5 361 SER A CA 1
ATOM 2682 C C . SER A 1 361 ? 10.578 -25.219 -7.008 1 98.5 361 SER A C 1
ATOM 2684 O O . SER A 1 361 ? 9.945 -24.297 -6.473 1 98.5 361 SER A O 1
ATOM 2686 N N . PHE A 1 362 ? 10.508 -26.484 -6.656 1 98.81 362 PHE A N 1
ATOM 2687 C CA . PHE A 1 362 ? 9.82 -26.844 -5.418 1 98.81 362 PHE A CA 1
ATOM 2688 C C . PHE A 1 362 ? 10.531 -26.234 -4.215 1 98.81 362 PHE A C 1
ATOM 2690 O O . PHE A 1 362 ? 9.898 -25.891 -3.215 1 98.81 362 PHE A O 1
ATOM 2697 N N . ALA A 1 363 ? 11.852 -26 -4.324 1 98.56 363 ALA A N 1
ATOM 2698 C CA . ALA A 1 363 ? 12.586 -25.297 -3.271 1 98.56 363 ALA A CA 1
ATOM 2699 C C . ALA A 1 363 ? 12.109 -23.859 -3.15 1 98.56 363 ALA A C 1
ATOM 2701 O O . ALA A 1 363 ? 12 -23.312 -2.043 1 98.56 363 ALA A O 1
ATOM 2702 N N . ASP A 1 364 ? 11.898 -23.203 -4.285 1 98.44 364 ASP A N 1
ATOM 2703 C CA . ASP A 1 364 ? 11.32 -21.859 -4.262 1 98.44 364 ASP A CA 1
ATOM 2704 C C . ASP A 1 364 ? 9.953 -21.875 -3.578 1 98.44 364 ASP A C 1
ATOM 2706 O O . ASP A 1 364 ? 9.633 -20.953 -2.816 1 98.44 364 ASP A O 1
ATOM 2710 N N . GLY A 1 365 ? 9.148 -22.922 -3.93 1 98.75 365 GLY A N 1
ATOM 2711 C CA . GLY A 1 365 ? 7.855 -23.062 -3.277 1 98.75 365 GLY A CA 1
ATOM 2712 C C . GLY A 1 365 ? 7.961 -23.234 -1.773 1 98.75 365 GLY A C 1
ATOM 2713 O O . GLY A 1 365 ? 7.164 -22.672 -1.02 1 98.75 365 GLY A O 1
ATOM 2714 N N . LEU A 1 366 ? 8.914 -24.031 -1.359 1 98.81 366 LEU A N 1
ATOM 2715 C CA . LEU A 1 366 ? 9.172 -24.234 0.062 1 98.81 366 LEU A CA 1
ATOM 2716 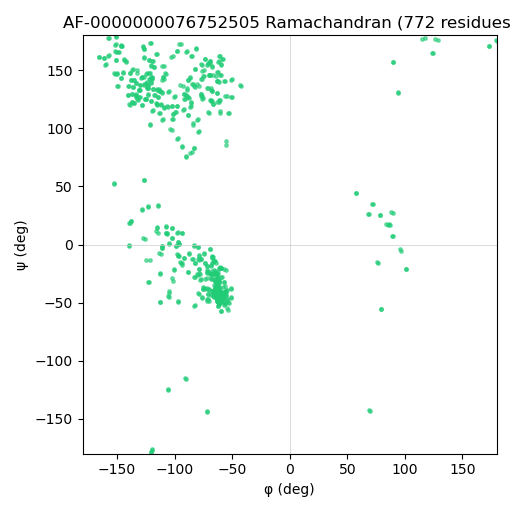C C . LEU A 1 366 ? 9.523 -22.922 0.745 1 98.81 366 LEU A C 1
ATOM 2718 O O . LEU A 1 366 ? 9.039 -22.641 1.842 1 98.81 366 LEU A O 1
ATOM 2722 N N . GLN A 1 367 ? 10.359 -22.125 0.13 1 98.81 367 GLN A N 1
ATOM 2723 C CA . GLN A 1 367 ? 10.734 -20.828 0.674 1 98.81 367 GLN A CA 1
ATOM 2724 C C . GLN A 1 367 ? 9.508 -19.938 0.891 1 98.81 367 GLN A C 1
ATOM 2726 O O . GLN A 1 367 ? 9.383 -19.281 1.924 1 98.81 367 GLN A O 1
ATOM 2731 N N . VAL A 1 368 ? 8.617 -19.891 -0.065 1 98.81 368 VAL A N 1
ATOM 2732 C CA . VAL A 1 368 ? 7.383 -19.109 0.064 1 98.81 368 VAL A CA 1
ATOM 2733 C C . VAL A 1 368 ? 6.547 -19.656 1.218 1 98.81 368 VAL A C 1
ATOM 2735 O O . VAL A 1 368 ? 6.008 -18.891 2.02 1 98.81 368 VAL A O 1
ATOM 2738 N N . GLN A 1 369 ? 6.461 -20.984 1.309 1 98.69 369 GLN A N 1
ATOM 2739 C CA . GLN A 1 369 ? 5.691 -21.609 2.383 1 98.69 369 GLN A CA 1
ATOM 2740 C C . GLN A 1 369 ? 6.262 -21.234 3.75 1 98.69 369 GLN A C 1
ATOM 2742 O O . GLN A 1 369 ? 5.512 -21.078 4.715 1 98.69 369 GLN A O 1
ATOM 2747 N N . LYS A 1 370 ? 7.566 -21.172 3.844 1 98.88 370 LYS A N 1
ATOM 2748 C CA . LYS A 1 370 ? 8.203 -20.766 5.094 1 98.88 370 LYS A CA 1
ATOM 2749 C C . LYS A 1 370 ? 7.801 -19.344 5.477 1 98.88 370 LYS A C 1
ATOM 2751 O O . LYS A 1 370 ? 7.574 -19.047 6.652 1 98.88 370 LYS A O 1
ATOM 2756 N N . VAL A 1 371 ? 7.738 -18.438 4.566 1 98.88 371 VAL A N 1
ATOM 2757 C CA . VAL A 1 371 ? 7.309 -17.078 4.836 1 98.88 371 VAL A CA 1
ATOM 2758 C C . VAL A 1 371 ? 5.867 -17.078 5.34 1 98.88 371 VAL A C 1
ATOM 2760 O O . VAL A 1 371 ? 5.551 -16.406 6.332 1 98.88 371 VAL A O 1
ATOM 2763 N N . LEU A 1 372 ? 4.996 -17.828 4.637 1 98.75 372 LEU A N 1
ATOM 2764 C CA . LEU A 1 372 ? 3.594 -17.891 5.023 1 98.75 372 LEU A CA 1
ATOM 2765 C C . LEU A 1 372 ? 3.441 -18.422 6.441 1 98.75 372 LEU A C 1
ATOM 2767 O O . LEU A 1 372 ? 2.658 -17.891 7.23 1 98.75 372 LEU A O 1
ATOM 2771 N N . GLU A 1 373 ? 4.191 -19.453 6.723 1 98.62 373 GLU A N 1
ATOM 2772 C CA . GLU A 1 373 ? 4.16 -20.016 8.07 1 98.62 373 GLU A CA 1
ATOM 2773 C C . GLU A 1 373 ? 4.641 -19 9.102 1 98.62 373 GLU A C 1
ATOM 2775 O O . GLU A 1 373 ? 4.109 -18.938 10.211 1 98.62 373 GLU A O 1
ATOM 2780 N N . ALA A 1 374 ? 5.664 -18.297 8.781 1 98.81 374 ALA A N 1
ATOM 2781 C CA . ALA A 1 374 ? 6.199 -17.281 9.68 1 98.81 374 ALA A CA 1
ATOM 2782 C C . ALA A 1 374 ? 5.168 -16.188 9.961 1 98.81 374 ALA A C 1
ATOM 2784 O O . ALA A 1 374 ? 5.039 -15.719 11.094 1 98.81 374 ALA A O 1
ATOM 2785 N N . VAL A 1 375 ? 4.445 -15.758 8.969 1 98.81 375 VAL A N 1
ATOM 2786 C CA . VAL A 1 375 ? 3.402 -14.758 9.133 1 98.81 375 VAL A CA 1
ATOM 2787 C C . VAL A 1 375 ? 2.324 -15.281 10.078 1 98.81 375 VAL A C 1
ATOM 2789 O O . VAL A 1 375 ? 1.895 -14.578 10.992 1 98.81 375 VAL A O 1
ATOM 2792 N N . SER A 1 376 ? 1.886 -16.531 9.828 1 98.56 376 SER A N 1
ATOM 2793 C CA . SER A 1 376 ? 0.861 -17.156 10.672 1 98.56 376 SER A CA 1
ATOM 2794 C C . SER A 1 376 ? 1.315 -17.234 12.125 1 98.56 376 SER A C 1
ATOM 2796 O O . SER A 1 376 ? 0.546 -16.938 13.039 1 98.56 376 SER A O 1
ATOM 2798 N N . LEU A 1 377 ? 2.539 -17.672 12.297 1 98.5 377 LEU A N 1
ATOM 2799 C CA . LEU A 1 377 ? 3.102 -17.797 13.641 1 98.5 377 LEU A CA 1
ATOM 2800 C C . LEU A 1 377 ? 3.184 -16.422 14.32 1 98.5 377 LEU A C 1
ATOM 2802 O O . LEU A 1 377 ? 2.824 -16.297 15.492 1 98.5 377 LEU A O 1
ATOM 2806 N N . SER A 1 378 ? 3.658 -15.453 13.602 1 98.69 378 SER A N 1
ATOM 2807 C CA . SER A 1 378 ? 3.729 -14.094 14.133 1 98.69 378 SER A CA 1
ATOM 2808 C C . SER A 1 378 ? 2.357 -13.609 14.586 1 98.69 378 SER A C 1
ATOM 2810 O O . SER A 1 378 ? 2.201 -13.133 15.711 1 98.69 378 SER A O 1
ATOM 2812 N N . ALA A 1 379 ? 1.387 -13.719 13.734 1 98.25 379 ALA A N 1
ATOM 2813 C CA . ALA A 1 379 ? 0.027 -13.266 14.016 1 98.25 379 ALA A CA 1
ATOM 2814 C C . ALA A 1 379 ? -0.524 -13.953 15.266 1 98.25 379 ALA A C 1
ATOM 2816 O O . ALA A 1 379 ? -1.195 -13.312 16.078 1 98.25 379 ALA A O 1
ATOM 2817 N N . SER A 1 380 ? -0.259 -15.234 15.414 1 97.31 380 SER A N 1
ATOM 2818 C CA . SER A 1 380 ? -0.801 -16 16.531 1 97.31 380 SER A CA 1
ATOM 2819 C C . SER A 1 380 ? -0.092 -15.648 17.844 1 97.31 380 SER A C 1
ATOM 2821 O O . SER A 1 380 ? -0.596 -15.938 18.922 1 97.31 380 SER A O 1
ATOM 2823 N N . ARG A 1 381 ? 1.075 -14.992 17.688 1 95.75 381 ARG A N 1
ATOM 2824 C CA . ARG A 1 381 ? 1.877 -14.68 18.875 1 95.75 381 ARG A CA 1
ATOM 2825 C C . ARG A 1 381 ? 1.966 -13.18 19.109 1 95.75 381 ARG A C 1
ATOM 2827 O O . ARG A 1 381 ? 3.025 -12.656 19.469 1 95.75 381 ARG A O 1
ATOM 2834 N N . GLY A 1 382 ? 0.924 -12.477 18.781 1 94.69 382 GLY A N 1
ATOM 2835 C CA . GLY A 1 382 ? 0.859 -11.055 19.078 1 94.69 382 GLY A CA 1
ATOM 2836 C C . GLY A 1 382 ? 1.658 -10.211 18.109 1 94.69 382 GLY A C 1
ATOM 2837 O O . GLY A 1 382 ? 2.238 -9.195 18.484 1 94.69 382 GLY A O 1
ATOM 2838 N N . SER A 1 383 ? 1.861 -10.719 16.859 1 97.38 383 SER A N 1
ATOM 2839 C CA . SER A 1 383 ? 2.502 -10.016 15.75 1 97.38 383 SER A CA 1
ATOM 2840 C C . SER A 1 383 ? 3.986 -9.797 16.016 1 97.38 383 SER A C 1
ATOM 2842 O O . SER A 1 383 ? 4.562 -8.797 15.586 1 97.38 383 SER A O 1
ATOM 2844 N N . GLY A 1 384 ? 4.621 -10.609 16.812 1 97.38 384 GLY A N 1
ATOM 2845 C CA . GLY A 1 384 ? 6.059 -10.539 17.016 1 97.38 384 GLY A CA 1
ATOM 2846 C C . GLY A 1 384 ? 6.863 -10.953 15.805 1 97.38 384 GLY A C 1
ATOM 2847 O O . GLY A 1 384 ? 6.371 -11.695 14.953 1 97.38 384 GLY A O 1
ATOM 2848 N N . TRP A 1 385 ? 8.086 -10.469 15.742 1 98.38 385 TRP A N 1
ATOM 2849 C CA . TRP A 1 385 ? 8.984 -10.781 14.633 1 98.38 385 TRP A CA 1
ATOM 2850 C C . TRP A 1 385 ? 9.297 -12.273 14.602 1 98.38 385 TRP A C 1
ATOM 2852 O O . TRP A 1 385 ? 9.578 -12.883 15.633 1 98.38 385 TRP A O 1
ATOM 2862 N N . VAL A 1 386 ? 9.164 -12.875 13.461 1 98.69 386 VAL A N 1
ATOM 2863 C CA . VAL A 1 386 ? 9.5 -14.281 13.266 1 98.69 386 VAL A CA 1
ATOM 2864 C C . VAL A 1 386 ? 10.508 -14.414 12.125 1 98.69 386 VAL A C 1
ATOM 2866 O O . VAL A 1 386 ? 10.273 -13.922 11.023 1 98.69 386 VAL A O 1
ATOM 2869 N N . GLU A 1 387 ? 11.625 -15.047 12.367 1 98.44 387 GLU A N 1
ATOM 2870 C CA . GLU A 1 387 ? 12.602 -15.352 11.32 1 98.44 387 GLU A CA 1
ATOM 2871 C C . GLU A 1 387 ? 12.07 -16.422 10.375 1 98.44 387 GLU A C 1
ATOM 2873 O O . GLU A 1 387 ? 11.328 -17.312 10.789 1 98.44 387 GLU A O 1
ATOM 2878 N N . VAL A 1 388 ? 12.438 -16.312 9.094 1 98.5 388 VAL A N 1
ATOM 2879 C CA . VAL A 1 388 ? 11.992 -17.266 8.086 1 98.5 388 VAL A CA 1
ATOM 2880 C C . VAL A 1 388 ? 13.016 -18.391 7.949 1 98.5 388 VAL A C 1
ATOM 2882 O O . VAL A 1 388 ? 14.211 -18.141 7.762 1 98.5 388 VAL A O 1
ATOM 2885 N N . MET B 1 1 ? -20.031 47.844 10.203 1 42.19 1 MET B N 1
ATOM 2886 C CA . MET B 1 1 ? -19.219 47.938 11.414 1 42.19 1 MET B CA 1
ATOM 2887 C C . MET B 1 1 ? -17.922 47.156 11.266 1 42.19 1 MET B C 1
ATOM 2889 O O . MET B 1 1 ? -17.906 46.062 10.672 1 42.19 1 MET B O 1
ATOM 2893 N N . SER B 1 2 ? -16.812 47.844 11.344 1 58.97 2 SER B N 1
ATOM 2894 C CA . SER B 1 2 ? -15.508 47.25 11.055 1 58.97 2 SER B CA 1
ATOM 2895 C C . SER B 1 2 ? -15.273 46 11.875 1 58.97 2 SER B C 1
ATOM 2897 O O . SER B 1 2 ? -15.523 45.969 13.078 1 58.97 2 SER B O 1
ATOM 2899 N N . LYS B 1 3 ? -15.195 44.688 11.203 1 73.81 3 LYS B N 1
ATOM 2900 C CA . LYS B 1 3 ? -15.008 43.406 11.883 1 73.81 3 LYS B CA 1
ATOM 2901 C C . LYS B 1 3 ? -13.828 43.469 12.844 1 73.81 3 LYS B C 1
ATOM 2903 O O . LYS B 1 3 ? -12.836 44.156 12.586 1 73.81 3 LYS B O 1
ATOM 2908 N N . ALA B 1 4 ? -14.023 43.094 14.156 1 88.38 4 ALA B N 1
ATOM 2909 C CA . ALA B 1 4 ? -12.906 42.938 15.086 1 88.38 4 ALA B CA 1
ATOM 2910 C C . ALA B 1 4 ? -11.742 42.219 14.422 1 88.38 4 ALA B C 1
ATOM 2912 O O . ALA B 1 4 ? -11.945 41.312 13.602 1 88.38 4 ALA B O 1
ATOM 2913 N N . GLU B 1 5 ? -10.516 42.719 14.656 1 94 5 GLU B N 1
ATOM 2914 C CA . GLU B 1 5 ? -9.328 42.094 14.07 1 94 5 GLU B CA 1
ATOM 2915 C C . GLU B 1 5 ? -8.438 41.469 15.148 1 94 5 GLU B C 1
ATOM 2917 O O . GLU B 1 5 ? -8.25 42.062 16.219 1 94 5 GLU B O 1
ATOM 2922 N N . LEU B 1 6 ? -8.047 40.344 14.906 1 97.81 6 LEU B N 1
ATOM 2923 C CA . LEU B 1 6 ? -7.113 39.625 15.789 1 97.81 6 LEU B CA 1
ATOM 2924 C C . LEU B 1 6 ? -5.695 39.688 15.227 1 97.81 6 LEU B C 1
ATOM 2926 O O . LEU B 1 6 ? -5.48 39.438 14.039 1 97.81 6 LEU B O 1
ATOM 2930 N N . GLY B 1 7 ? -4.785 40.125 16.047 1 98.69 7 GLY B N 1
ATOM 2931 C CA . GLY B 1 7 ? -3.387 40.094 15.648 1 98.69 7 GLY B CA 1
ATOM 2932 C C . GLY B 1 7 ? -2.756 38.719 15.781 1 98.69 7 GLY B C 1
ATOM 2933 O O . GLY B 1 7 ? -2.934 38.062 16.797 1 98.69 7 GLY B O 1
ATOM 2934 N N . VAL B 1 8 ? -1.989 38.344 14.773 1 98.88 8 VAL B N 1
ATOM 2935 C CA . VAL B 1 8 ? -1.301 37.062 14.75 1 98.88 8 VAL B CA 1
ATOM 2936 C C . VAL B 1 8 ? 0.187 37.281 15.023 1 98.88 8 VAL B C 1
ATOM 2938 O O . VAL B 1 8 ? 0.805 38.188 14.492 1 98.88 8 VAL B O 1
ATOM 2941 N N . GLY B 1 9 ? 0.717 36.531 15.898 1 98.88 9 GLY B N 1
ATOM 2942 C CA . GLY B 1 9 ? 2.15 36.344 16.062 1 98.88 9 GLY B CA 1
ATOM 2943 C C . GLY B 1 9 ? 2.633 34.969 15.672 1 98.88 9 GLY B C 1
ATOM 2944 O O . GLY B 1 9 ? 2.066 33.969 16.109 1 98.88 9 GLY B O 1
ATOM 2945 N N . MET B 1 10 ? 3.66 34.875 14.867 1 98.88 10 MET B N 1
ATOM 2946 C CA . MET B 1 10 ? 4.176 33.594 14.406 1 98.88 10 MET B CA 1
ATOM 2947 C C . MET B 1 10 ? 5.586 33.344 14.93 1 98.88 10 MET B C 1
ATOM 2949 O O . MET B 1 10 ? 6.414 34.281 14.945 1 98.88 10 MET B O 1
ATOM 2953 N N . VAL B 1 11 ? 5.812 32.188 15.43 1 98.69 11 VAL B N 1
ATOM 2954 C CA . VAL B 1 11 ? 7.145 31.766 15.867 1 98.69 11 VAL B CA 1
ATOM 2955 C C . VAL B 1 11 ? 7.734 30.781 14.867 1 98.69 11 VAL B C 1
ATOM 2957 O O . VAL B 1 11 ? 7.23 29.656 14.727 1 98.69 11 VAL B O 1
ATOM 2960 N N . GLY B 1 12 ? 8.844 31.109 14.234 1 96.75 12 GLY B N 1
ATOM 2961 C CA . GLY B 1 12 ? 9.43 30.312 13.164 1 96.75 12 GLY B CA 1
ATOM 2962 C C . GLY B 1 12 ? 9 30.766 11.781 1 96.75 12 GLY B C 1
ATOM 2963 O O . GLY B 1 12 ? 7.816 31.016 11.547 1 96.75 12 GLY B O 1
ATOM 2964 N N . TYR B 1 13 ? 10.016 30.953 10.883 1 94.94 13 TYR B N 1
ATOM 2965 C CA . TYR B 1 13 ? 9.672 31.562 9.594 1 94.94 13 TYR B CA 1
ATOM 2966 C C . TYR B 1 13 ? 10.391 30.844 8.461 1 94.94 13 TYR B C 1
ATOM 2968 O O . TYR B 1 13 ? 10.594 31.406 7.383 1 94.94 13 TYR B O 1
ATOM 2976 N N . ALA B 1 14 ? 10.836 29.641 8.695 1 92.88 14 ALA B N 1
ATOM 2977 C CA . ALA B 1 14 ? 11.398 28.859 7.594 1 92.88 14 ALA B CA 1
ATOM 2978 C C . ALA B 1 14 ? 10.305 28.391 6.645 1 92.88 14 ALA B C 1
ATOM 2980 O O . ALA B 1 14 ? 9.398 29.156 6.301 1 92.88 14 ALA B O 1
ATOM 2981 N N . PHE B 1 15 ? 10.422 27.234 6.109 1 92.69 15 PHE B N 1
ATOM 2982 C CA . PHE B 1 15 ? 9.516 26.75 5.074 1 92.69 15 PHE B CA 1
ATOM 2983 C C . PHE B 1 15 ? 8.062 26.859 5.535 1 92.69 15 PHE B C 1
ATOM 2985 O O . PHE B 1 15 ? 7.238 27.484 4.867 1 92.69 15 PHE B O 1
ATOM 2992 N N . MET B 1 16 ? 7.742 26.25 6.668 1 95 16 MET B N 1
ATOM 2993 C CA . MET B 1 16 ? 6.359 26.266 7.137 1 95 16 MET B CA 1
ATOM 2994 C C . MET B 1 16 ? 5.93 27.688 7.488 1 95 16 MET B C 1
ATOM 2996 O O . MET B 1 16 ? 4.781 28.078 7.246 1 95 16 MET B O 1
ATOM 3000 N N . GLY B 1 17 ? 6.844 28.422 8.102 1 97.12 17 GLY B N 1
ATOM 3001 C CA . GLY B 1 17 ? 6.531 29.828 8.375 1 97.12 17 GLY B CA 1
ATOM 3002 C C . GLY B 1 17 ? 6.164 30.609 7.125 1 97.12 17 GLY B C 1
ATOM 3003 O O . GLY B 1 17 ? 5.25 31.422 7.148 1 97.12 17 GLY B O 1
ATOM 3004 N N . ALA B 1 18 ? 6.898 30.359 6.059 1 97.12 18 ALA B N 1
ATOM 3005 C CA . ALA B 1 18 ? 6.605 31.016 4.789 1 97.12 18 ALA B CA 1
ATOM 3006 C C . ALA B 1 18 ? 5.223 30.625 4.27 1 97.12 18 ALA B C 1
ATOM 3008 O O . ALA B 1 18 ? 4.453 31.469 3.83 1 97.12 18 ALA B O 1
ATOM 3009 N N . VAL B 1 19 ? 4.906 29.359 4.367 1 97.88 19 VAL B N 1
ATOM 3010 C CA . VAL B 1 19 ? 3.633 28.859 3.861 1 97.88 19 VAL B CA 1
ATOM 3011 C C . VAL B 1 19 ? 2.488 29.406 4.703 1 97.88 19 VAL B C 1
ATOM 3013 O O . VAL B 1 19 ? 1.469 29.844 4.164 1 97.88 19 VAL B O 1
ATOM 3016 N N . HIS B 1 20 ? 2.656 29.406 6.027 1 98.69 20 HIS B N 1
ATOM 3017 C CA . HIS B 1 20 ? 1.634 29.969 6.906 1 98.69 20 HIS B CA 1
ATOM 3018 C C . HIS B 1 20 ? 1.458 31.469 6.676 1 98.69 20 HIS B C 1
ATOM 3020 O O . HIS B 1 20 ? 0.337 31.969 6.715 1 98.69 20 HIS B O 1
ATOM 3026 N N . SER B 1 21 ? 2.564 32.188 6.441 1 98.62 21 SER B N 1
ATOM 3027 C CA . SER B 1 21 ? 2.477 33.625 6.141 1 98.62 21 SER B CA 1
ATOM 3028 C C . SER B 1 21 ? 1.603 33.875 4.914 1 98.62 21 SER B C 1
ATOM 3030 O O . SER B 1 21 ? 0.768 34.781 4.918 1 98.62 21 SER B O 1
ATOM 3032 N N . GLN B 1 22 ? 1.86 33.062 3.895 1 98.25 22 GLN B N 1
ATOM 3033 C CA . GLN B 1 22 ? 1.035 33.156 2.695 1 98.25 22 GLN B CA 1
ATOM 3034 C C . GLN B 1 22 ? -0.438 32.938 3.018 1 98.25 22 GLN B C 1
ATOM 3036 O O . GLN B 1 22 ? -1.311 33.625 2.512 1 98.25 22 GLN B O 1
ATOM 3041 N N . ALA B 1 23 ? -0.724 32 3.82 1 98.62 23 ALA B N 1
ATOM 3042 C CA . ALA B 1 23 ? -2.092 31.656 4.188 1 98.62 23 ALA B CA 1
ATOM 3043 C C . ALA B 1 23 ? -2.756 32.781 4.98 1 98.62 23 ALA B C 1
ATOM 3045 O O . ALA B 1 23 ? -3.908 33.125 4.723 1 98.62 23 ALA B O 1
ATOM 3046 N N . TRP B 1 24 ? -2.041 33.375 5.914 1 98.44 24 TRP B N 1
ATOM 3047 C CA . TRP B 1 24 ? -2.572 34.438 6.727 1 98.44 24 TRP B CA 1
ATOM 3048 C C . TRP B 1 24 ? -2.891 35.656 5.863 1 98.44 24 TRP B C 1
ATOM 3050 O O . TRP B 1 24 ? -3.879 36.375 6.105 1 98.44 24 TRP B O 1
ATOM 3060 N N . ARG B 1 25 ? -2.08 35.906 4.879 1 97.88 25 ARG B N 1
ATOM 3061 C CA . ARG B 1 25 ? -2.305 37.062 3.996 1 97.88 25 ARG B CA 1
ATOM 3062 C C . ARG B 1 25 ? -3.51 36.812 3.092 1 97.88 25 ARG B C 1
ATOM 3064 O O . ARG B 1 25 ? -4.094 37.781 2.566 1 97.88 25 ARG B O 1
ATOM 3071 N N . THR B 1 26 ? -3.883 35.594 2.959 1 98 26 THR B N 1
ATOM 3072 C CA . THR B 1 26 ? -4.883 35.25 1.96 1 98 26 THR B CA 1
ATOM 3073 C C . THR B 1 26 ? -6.25 35.031 2.609 1 98 26 THR B C 1
ATOM 3075 O O . THR B 1 26 ? -7.281 35.344 2.004 1 98 26 THR B O 1
ATOM 3078 N N . VAL B 1 27 ? -6.312 34.625 3.809 1 98.12 27 VAL B N 1
ATOM 3079 C CA . VAL B 1 27 ? -7.5 34.031 4.414 1 98.12 27 VAL B CA 1
ATOM 3080 C C . VAL B 1 27 ? -8.609 35.062 4.5 1 98.12 27 VAL B C 1
ATOM 3082 O O . VAL B 1 27 ? -9.773 34.781 4.199 1 98.12 27 VAL B O 1
ATOM 3085 N N . ASN B 1 28 ? -8.273 36.375 4.742 1 95.62 28 ASN B N 1
ATOM 3086 C CA . ASN B 1 28 ? -9.266 37.438 4.859 1 95.62 28 ASN B CA 1
ATOM 3087 C C . ASN B 1 28 ? -9.891 37.781 3.508 1 95.62 28 ASN B C 1
ATOM 3089 O O . ASN B 1 28 ? -11.008 38.281 3.447 1 95.62 28 ASN B O 1
ATOM 3093 N N . HIS B 1 29 ? -9.164 37.469 2.527 1 96.38 29 HIS B N 1
ATOM 3094 C CA . HIS B 1 29 ? -9.57 37.938 1.207 1 96.38 29 HIS B CA 1
ATOM 3095 C C . HIS B 1 29 ? -10.383 36.875 0.468 1 96.38 29 HIS B C 1
ATOM 3097 O O . HIS B 1 29 ? -11.062 37.188 -0.514 1 96.38 29 HIS B O 1
ATOM 3103 N N . VAL B 1 30 ? -10.344 35.719 0.925 1 97.31 30 VAL B N 1
ATOM 3104 C CA . VAL B 1 30 ? -11.008 34.625 0.225 1 97.31 30 VAL B CA 1
ATOM 3105 C C . VAL B 1 30 ? -12.289 34.25 0.963 1 97.31 30 VAL B C 1
ATOM 3107 O O . VAL B 1 30 ? -13.32 33.969 0.337 1 97.31 30 VAL B O 1
ATOM 3110 N N . PHE B 1 31 ? -12.172 34.219 2.217 1 97.38 31 PHE B N 1
ATOM 3111 C CA . PHE B 1 31 ? -13.305 33.75 3.01 1 97.38 31 PHE B CA 1
ATOM 3112 C C . PHE B 1 31 ? -13.938 34.906 3.771 1 97.38 31 PHE B C 1
ATOM 3114 O O . PHE B 1 31 ? -13.234 35.812 4.238 1 97.38 31 PHE B O 1
ATOM 3121 N N . ASP B 1 32 ? -15.273 34.906 3.893 1 95.44 32 ASP B N 1
ATOM 3122 C CA . ASP B 1 32 ? -15.992 35.812 4.777 1 95.44 32 ASP B CA 1
ATOM 3123 C C . ASP B 1 32 ? -16.047 35.281 6.203 1 95.44 32 ASP B C 1
ATOM 3125 O O . ASP B 1 32 ? -16.859 34.406 6.516 1 95.44 32 ASP B O 1
ATOM 3129 N N . LEU B 1 33 ? -15.18 35.875 7.059 1 95.94 33 LEU B N 1
ATOM 3130 C CA . LEU B 1 33 ? -15 35.375 8.414 1 95.94 33 LEU B CA 1
ATOM 3131 C C . LEU B 1 33 ? -15.586 36.312 9.445 1 95.94 33 LEU B C 1
ATOM 3133 O O . LEU B 1 33 ? -15.719 37.531 9.18 1 95.94 33 LEU B O 1
ATOM 3137 N N . PRO B 1 34 ? -15.977 35.812 10.57 1 94.88 34 PRO B N 1
ATOM 3138 C CA . PRO B 1 34 ? -16.594 36.656 11.602 1 94.88 34 PRO B CA 1
ATOM 3139 C C . PRO B 1 34 ? -15.609 37.656 12.195 1 94.88 34 PRO B C 1
ATOM 3141 O O . PRO B 1 34 ? -16.031 38.688 12.758 1 94.88 34 PRO B O 1
ATOM 3144 N N . VAL B 1 35 ? -14.328 37.312 12.133 1 95.81 35 VAL B N 1
ATOM 3145 C CA . VAL B 1 35 ? -13.281 38.25 12.578 1 95.81 35 VAL B CA 1
ATOM 3146 C C . VAL B 1 35 ? -12.18 38.312 11.531 1 95.81 35 VAL B C 1
ATOM 3148 O O . VAL B 1 35 ? -11.984 37.375 10.758 1 95.81 35 VAL B O 1
ATOM 3151 N N . GLY B 1 36 ? -11.555 39.438 11.453 1 96.25 36 GLY B N 1
ATOM 3152 C CA . GLY B 1 36 ? -10.383 39.562 10.609 1 96.25 36 GLY B CA 1
ATOM 3153 C C . GLY B 1 36 ? -9.086 39.25 11.336 1 96.25 36 GLY B C 1
ATOM 3154 O O . GLY B 1 36 ? -9.062 39.156 12.562 1 96.25 36 GLY B O 1
ATOM 3155 N N . VAL B 1 37 ? -8.031 39.062 10.523 1 97.69 37 VAL B N 1
ATOM 3156 C CA . VAL B 1 37 ? -6.727 38.812 11.125 1 97.69 37 VAL B CA 1
ATOM 3157 C C . VAL B 1 37 ? -5.699 39.812 10.547 1 97.69 37 VAL B C 1
ATOM 3159 O O . VAL B 1 37 ? -5.805 40.219 9.391 1 97.69 37 VAL B O 1
ATOM 3162 N N . ARG B 1 38 ? -4.812 40.219 11.359 1 97.69 38 ARG B N 1
ATOM 3163 C CA . ARG B 1 38 ? -3.693 41.062 10.945 1 97.69 38 ARG B CA 1
ATOM 3164 C C . ARG B 1 38 ? -2.359 40.438 11.328 1 97.69 38 ARG B C 1
ATOM 3166 O O . ARG B 1 38 ? -2.23 39.844 12.414 1 97.69 38 ARG B O 1
ATOM 3173 N N . LEU B 1 39 ? -1.367 40.5 10.484 1 98.56 39 LEU B N 1
ATOM 3174 C CA . LEU B 1 39 ? -0.026 39.969 10.742 1 98.56 39 LEU B CA 1
ATOM 3175 C C . LEU B 1 39 ? 0.76 40.938 11.625 1 98.56 39 LEU B C 1
ATOM 3177 O O . LEU B 1 39 ? 1.367 41.906 11.133 1 98.56 39 LEU B O 1
ATOM 3181 N N . ALA B 1 40 ? 0.77 40.656 12.883 1 98.75 40 ALA B N 1
ATOM 3182 C CA . ALA B 1 40 ? 1.292 41.625 13.867 1 98.75 40 ALA B CA 1
ATOM 3183 C C . ALA B 1 40 ? 2.812 41.531 13.961 1 98.75 40 ALA B C 1
ATOM 3185 O O . ALA B 1 40 ? 3.508 42.531 13.898 1 98.75 40 ALA B O 1
ATOM 3186 N N . ALA B 1 41 ? 3.279 40.25 14.195 1 98.75 41 ALA B N 1
ATOM 3187 C CA . ALA B 1 41 ? 4.723 40.125 14.383 1 98.75 41 ALA B CA 1
ATOM 3188 C C . ALA B 1 41 ? 5.184 38.688 14.125 1 98.75 41 ALA B C 1
ATOM 3190 O O . ALA B 1 41 ? 4.395 37.75 14.234 1 98.75 41 ALA B O 1
ATOM 3191 N N . ILE B 1 42 ? 6.445 38.562 13.766 1 98.62 42 ILE B N 1
ATOM 3192 C CA . ILE B 1 42 ? 7.07 37.25 13.633 1 98.62 42 ILE B CA 1
ATOM 3193 C C . ILE B 1 42 ? 8.312 37.188 14.516 1 98.62 42 ILE B C 1
ATOM 3195 O O . ILE B 1 42 ? 8.992 38.188 14.727 1 98.62 42 ILE B O 1
ATOM 3199 N N . ALA B 1 43 ? 8.586 36 15.023 1 98.5 43 ALA B N 1
ATOM 3200 C CA . ALA B 1 43 ? 9.719 35.844 15.922 1 98.5 43 ALA B CA 1
ATOM 3201 C C . ALA B 1 43 ? 10.719 34.844 15.367 1 98.5 43 ALA B C 1
ATOM 3203 O O . ALA B 1 43 ? 10.328 33.812 14.789 1 98.5 43 ALA B O 1
ATOM 3204 N N . GLY B 1 44 ? 11.984 35.094 15.484 1 96.19 44 GLY B N 1
ATOM 3205 C CA . GLY B 1 44 ? 13.125 34.25 15.188 1 96.19 44 GLY B CA 1
ATOM 3206 C C . GLY B 1 44 ? 14.383 34.656 15.93 1 96.19 44 GLY B C 1
ATOM 3207 O O . GLY B 1 44 ? 14.492 35.781 16.406 1 96.19 44 GLY B O 1
ATOM 3208 N N . ARG B 1 45 ? 15.289 33.75 15.969 1 93.94 45 ARG B N 1
ATOM 3209 C CA . ARG B 1 45 ? 16.453 33.938 16.828 1 93.94 45 ARG B CA 1
ATOM 3210 C C . ARG B 1 45 ? 17.453 34.906 16.188 1 93.94 45 ARG B C 1
ATOM 3212 O O . ARG B 1 45 ? 18.156 35.625 16.906 1 93.94 45 ARG B O 1
ATOM 3219 N N . ASP B 1 46 ? 17.484 34.906 14.898 1 95.56 46 ASP B N 1
ATOM 3220 C CA . ASP B 1 46 ? 18.422 35.781 14.188 1 95.56 46 ASP B CA 1
ATOM 3221 C C . ASP B 1 46 ? 17.766 37.125 13.852 1 95.56 46 ASP B C 1
ATOM 3223 O O . ASP B 1 46 ? 16.875 37.219 13.008 1 95.56 46 ASP B O 1
ATOM 3227 N N . PRO B 1 47 ? 18.312 38.219 14.43 1 96.56 47 PRO B N 1
ATOM 3228 C CA . PRO B 1 47 ? 17.641 39.5 14.25 1 96.56 47 PRO B CA 1
ATOM 3229 C C . PRO B 1 47 ? 17.625 39.969 12.789 1 96.56 47 PRO B C 1
ATOM 3231 O O . PRO B 1 47 ? 16.641 40.562 12.336 1 96.56 47 PRO B O 1
ATOM 3234 N N . VAL B 1 48 ? 18.688 39.719 12.125 1 97.56 48 VAL B N 1
ATOM 3235 C CA . VAL B 1 48 ? 18.766 40.156 10.734 1 97.56 48 VAL B CA 1
ATOM 3236 C C . VAL B 1 48 ? 17.828 39.312 9.875 1 97.56 48 VAL B C 1
ATOM 3238 O O . VAL B 1 48 ? 17.047 39.844 9.078 1 97.56 48 VAL B O 1
ATOM 3241 N N . ALA B 1 49 ? 17.891 38.062 10.055 1 96.88 49 ALA B N 1
ATOM 3242 C CA . ALA B 1 49 ? 17.094 37.125 9.242 1 96.88 49 ALA B CA 1
ATOM 3243 C C . ALA B 1 49 ? 15.594 37.312 9.516 1 96.88 49 ALA B C 1
ATOM 3245 O O . ALA B 1 49 ? 14.781 37.312 8.586 1 96.88 49 ALA B O 1
ATOM 3246 N N . VAL B 1 50 ? 15.219 37.531 10.758 1 98 50 VAL B N 1
ATOM 3247 C CA . VAL B 1 50 ? 13.805 37.625 11.102 1 98 50 VAL B CA 1
ATOM 3248 C C . VAL B 1 50 ? 13.234 38.938 10.586 1 98 50 VAL B C 1
ATOM 3250 O O . VAL B 1 50 ? 12.078 39 10.164 1 98 50 VAL B O 1
ATOM 3253 N N . LYS B 1 51 ? 13.969 39.969 10.656 1 98 51 LYS B N 1
ATOM 3254 C CA . LYS B 1 51 ? 13.523 41.25 10.109 1 98 51 LYS B CA 1
ATOM 3255 C C . LYS B 1 51 ? 13.305 41.156 8.602 1 98 51 LYS B C 1
ATOM 3257 O O . LYS B 1 51 ? 12.312 41.656 8.078 1 98 51 LYS B O 1
ATOM 3262 N N . SER B 1 52 ? 14.227 40.562 7.953 1 98.06 52 SER B N 1
ATOM 3263 C CA . SER B 1 52 ? 14.094 40.375 6.516 1 98.06 52 SER B CA 1
ATOM 3264 C C . SER B 1 52 ? 12.852 39.531 6.191 1 98.06 52 SER B C 1
ATOM 3266 O O . SER B 1 52 ? 12.125 39.844 5.246 1 98.06 52 SER B O 1
ATOM 3268 N N . ALA B 1 53 ? 12.656 38.5 6.973 1 98 53 ALA B N 1
ATOM 3269 C CA . ALA B 1 53 ? 11.484 37.625 6.785 1 98 53 ALA B CA 1
ATOM 3270 C C . ALA B 1 53 ? 10.195 38.406 7.02 1 98 53 ALA B C 1
ATOM 3272 O O . ALA B 1 53 ? 9.211 38.25 6.301 1 98 53 ALA B O 1
ATOM 3273 N N . ALA B 1 54 ? 10.18 39.25 8 1 98.44 54 ALA B N 1
ATOM 3274 C CA . ALA B 1 54 ? 9.008 40.062 8.289 1 98.44 54 ALA B CA 1
ATOM 3275 C C . ALA B 1 54 ? 8.633 40.938 7.09 1 98.44 54 ALA B C 1
ATOM 3277 O O . ALA B 1 54 ? 7.469 41 6.707 1 98.44 54 ALA B O 1
ATOM 3278 N N . GLU B 1 55 ? 9.625 41.562 6.555 1 98.12 55 GLU B N 1
ATOM 3279 C CA . GLU B 1 55 ? 9.406 42.438 5.395 1 98.12 55 GLU B CA 1
ATOM 3280 C C . GLU B 1 55 ? 8.922 41.625 4.191 1 98.12 55 GLU B C 1
ATOM 3282 O O . GLU B 1 55 ? 7.965 42 3.523 1 98.12 55 GLU B O 1
ATOM 3287 N N . GLN B 1 56 ? 9.531 40.594 3.998 1 97.94 56 GLN B N 1
ATOM 3288 C CA . GLN B 1 56 ? 9.227 39.75 2.842 1 97.94 56 GLN B CA 1
ATOM 3289 C C . GLN B 1 56 ? 7.809 39.188 2.916 1 97.94 56 GLN B C 1
ATOM 3291 O O . GLN B 1 56 ? 7.109 39.125 1.902 1 97.94 56 GLN B O 1
ATOM 3296 N N . HIS B 1 57 ? 7.43 38.781 4.129 1 97.94 57 HIS B N 1
ATOM 3297 C CA . HIS B 1 57 ? 6.176 38.062 4.254 1 97.94 57 HIS B CA 1
ATOM 3298 C C . HIS B 1 57 ? 5.043 38.969 4.711 1 97.94 57 HIS B C 1
ATOM 3300 O O . HIS B 1 57 ? 3.896 38.531 4.82 1 97.94 57 HIS B O 1
ATOM 3306 N N . GLY B 1 58 ? 5.297 40.219 4.949 1 97.69 58 GLY B N 1
ATOM 3307 C CA . GLY B 1 58 ? 4.25 41.219 5.195 1 97.69 58 GLY B CA 1
ATOM 3308 C C . GLY B 1 58 ? 3.861 41.312 6.656 1 97.69 58 GLY B C 1
ATOM 3309 O O . GLY B 1 58 ? 2.717 41.656 6.98 1 97.69 58 GLY B O 1
ATOM 3310 N N . TRP B 1 59 ? 4.773 41 7.574 1 98.62 59 TRP B N 1
ATOM 3311 C CA . TRP B 1 59 ? 4.527 41.156 9.008 1 98.62 59 TRP B CA 1
ATOM 3312 C C . TRP B 1 59 ? 4.863 42.562 9.469 1 98.62 59 TRP B C 1
ATOM 3314 O O . TRP B 1 59 ? 5.824 43.188 8.984 1 98.62 59 TRP B O 1
ATOM 3324 N N . ALA B 1 60 ? 4.117 43.125 10.398 1 98.5 60 ALA B N 1
ATOM 3325 C CA . ALA B 1 60 ? 4.25 44.5 10.828 1 98.5 60 ALA B CA 1
ATOM 3326 C C . ALA B 1 60 ? 5.512 44.719 11.656 1 98.5 60 ALA B C 1
ATOM 3328 O O . ALA B 1 60 ? 6.086 45.812 11.68 1 98.5 60 ALA B O 1
ATOM 3329 N N . ALA B 1 61 ? 5.934 43.594 12.367 1 98.56 61 ALA B N 1
ATOM 3330 C CA . ALA B 1 61 ? 7.078 43.719 13.266 1 98.56 61 ALA B CA 1
ATOM 3331 C C . ALA B 1 61 ? 7.801 42.375 13.398 1 98.56 61 ALA B C 1
ATOM 3333 O O . ALA B 1 61 ? 7.324 41.375 12.906 1 98.56 61 ALA B O 1
ATOM 3334 N N . SER B 1 62 ? 8.984 42.438 13.961 1 98.44 62 SER B N 1
ATOM 3335 C CA . SER B 1 62 ? 9.758 41.25 14.273 1 98.44 62 SER B CA 1
ATOM 3336 C C . SER B 1 62 ? 10.227 41.25 15.727 1 98.44 62 SER B C 1
ATOM 3338 O O . SER B 1 62 ? 10.406 42.312 16.312 1 98.44 62 SER B O 1
ATOM 3340 N N . GLU B 1 63 ? 10.258 40.125 16.312 1 98.38 63 GLU B N 1
ATOM 3341 C CA . GLU B 1 63 ? 10.82 39.875 17.641 1 98.38 63 GLU B CA 1
ATOM 3342 C C . GLU B 1 63 ? 11.945 38.844 17.578 1 98.38 63 GLU B C 1
ATOM 3344 O O . GLU B 1 63 ? 11.961 37.969 16.719 1 98.38 63 GLU B O 1
ATOM 3349 N N . THR B 1 64 ? 12.867 38.906 18.531 1 97.88 64 THR B N 1
ATOM 3350 C CA . THR B 1 64 ? 13.977 37.969 18.547 1 97.88 64 THR B CA 1
ATOM 3351 C C . THR B 1 64 ? 13.766 36.906 19.641 1 97.88 64 THR B C 1
ATOM 3353 O O . THR B 1 64 ? 14.594 36 19.812 1 97.88 64 THR B O 1
ATOM 3356 N N . ASP B 1 65 ? 12.68 37.062 20.281 1 97.25 65 ASP B N 1
ATOM 3357 C CA . ASP B 1 65 ? 12.305 36.188 21.391 1 97.25 65 ASP B CA 1
ATOM 3358 C C . ASP B 1 65 ? 10.812 35.875 21.359 1 97.25 65 ASP B C 1
ATOM 3360 O O . ASP B 1 65 ? 9.984 36.781 21.266 1 97.25 65 ASP B O 1
ATOM 3364 N N . TRP B 1 66 ? 10.523 34.531 21.438 1 98.19 66 TRP B N 1
ATOM 3365 C CA . TRP B 1 66 ? 9.117 34.156 21.359 1 98.19 66 TRP B CA 1
ATOM 3366 C C . TRP B 1 66 ? 8.359 34.625 22.609 1 98.19 66 TRP B C 1
ATOM 3368 O O . TRP B 1 66 ? 7.156 34.875 22.547 1 98.19 66 TRP B O 1
ATOM 3378 N N . GLN B 1 67 ? 8.992 34.719 23.766 1 98.56 67 GLN B N 1
ATOM 3379 C CA . GLN B 1 67 ? 8.344 35.219 24.969 1 98.56 67 GLN B CA 1
ATOM 33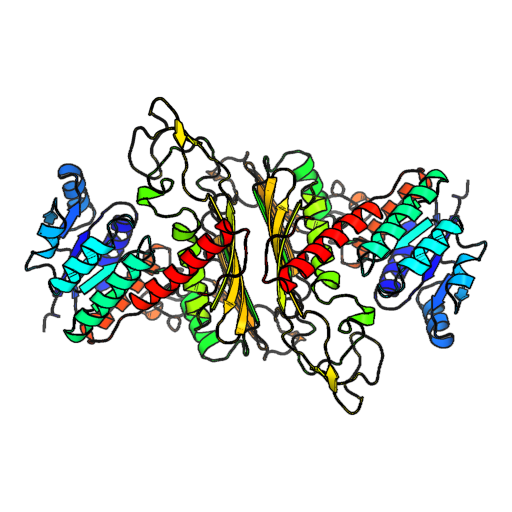80 C C . GLN B 1 67 ? 7.922 36.656 24.812 1 98.56 67 GLN B C 1
ATOM 3382 O O . GLN B 1 67 ? 6.852 37.062 25.266 1 98.56 67 GLN B O 1
ATOM 3387 N N . ALA B 1 68 ? 8.812 37.438 24.203 1 98.62 68 ALA B N 1
ATOM 3388 C CA . ALA B 1 68 ? 8.477 38.844 23.906 1 98.62 68 ALA B CA 1
ATOM 3389 C C . ALA B 1 68 ? 7.273 38.906 22.969 1 98.62 68 ALA B C 1
ATOM 3391 O O . ALA B 1 68 ? 6.422 39.812 23.125 1 98.62 68 ALA B O 1
ATOM 3392 N N . LEU B 1 69 ? 7.258 38.062 21.984 1 98.69 69 LEU B N 1
ATOM 3393 C CA . LEU B 1 69 ? 6.133 38 21.062 1 98.69 69 LEU B CA 1
ATOM 3394 C C . LEU B 1 69 ? 4.832 37.719 21.797 1 98.69 69 LEU B C 1
ATOM 3396 O O . LEU B 1 69 ? 3.816 38.375 21.562 1 98.69 69 LEU B O 1
ATOM 3400 N N . ILE B 1 70 ? 4.77 36.75 22.734 1 98.69 70 ILE B N 1
ATOM 3401 C CA . ILE B 1 70 ? 3.588 36.312 23.469 1 98.69 70 ILE B CA 1
ATOM 3402 C C . ILE B 1 70 ? 3.113 37.438 24.375 1 98.69 70 ILE B C 1
ATOM 3404 O O . ILE B 1 70 ? 1.909 37.625 24.578 1 98.69 70 ILE B O 1
ATOM 3408 N N . ALA B 1 71 ? 4.023 38.281 24.844 1 98.5 71 ALA B N 1
ATOM 3409 C CA . ALA B 1 71 ? 3.709 39.344 25.797 1 98.5 71 ALA B CA 1
ATOM 3410 C C . ALA B 1 71 ? 3.062 40.531 25.109 1 98.5 71 ALA B C 1
ATOM 3412 O O . ALA B 1 71 ? 2.5 41.406 25.781 1 98.5 71 ALA B O 1
ATOM 3413 N N . ARG B 1 72 ? 3.127 40.562 23.859 1 98.38 72 ARG B N 1
ATOM 3414 C CA . ARG B 1 72 ? 2.607 41.688 23.125 1 98.38 72 ARG B CA 1
ATOM 3415 C C . ARG B 1 72 ? 1.096 41.812 23.297 1 98.38 72 ARG B C 1
ATOM 3417 O O . ARG B 1 72 ? 0.379 40.812 23.234 1 98.38 72 ARG B O 1
ATOM 3424 N N . ASP B 1 73 ? 0.629 43.062 23.328 1 97.62 73 ASP B N 1
ATOM 3425 C CA . ASP B 1 73 ? -0.799 43.344 23.469 1 97.62 73 ASP B CA 1
ATOM 3426 C C . ASP B 1 73 ? -1.512 43.188 22.125 1 97.62 73 ASP B C 1
ATOM 3428 O O . ASP B 1 73 ? -2.711 42.906 22.078 1 97.62 73 ASP B O 1
ATOM 3432 N N . ASP B 1 74 ? -0.781 43.375 21.047 1 98.19 74 ASP B N 1
ATOM 3433 C CA . ASP B 1 74 ? -1.419 43.375 19.734 1 98.19 74 ASP B CA 1
ATOM 3434 C C . ASP B 1 74 ? -1.365 41.969 19.109 1 98.19 74 ASP B C 1
ATOM 3436 O O . ASP B 1 74 ? -1.609 41.812 17.906 1 98.19 74 ASP B O 1
ATOM 3440 N N . VAL B 1 75 ? -0.96 40.969 19.906 1 98.75 75 VAL B N 1
ATOM 3441 C CA . VAL B 1 75 ? -0.975 39.594 19.453 1 98.75 75 VAL B CA 1
ATOM 3442 C C . VAL B 1 75 ? -2.033 38.812 20.234 1 98.75 75 VAL B C 1
ATOM 3444 O O . VAL B 1 75 ? -1.973 38.719 21.453 1 98.75 75 VAL B O 1
ATOM 3447 N N . GLN B 1 76 ? -2.994 38.25 19.516 1 98.69 76 GLN B N 1
ATOM 3448 C CA . GLN B 1 76 ? -4.051 37.438 20.125 1 98.69 76 GLN B CA 1
ATOM 3449 C C . GLN B 1 76 ? -3.934 35.969 19.719 1 98.69 76 GLN B C 1
ATOM 3451 O O . GLN B 1 76 ? -4.473 35.094 20.391 1 98.69 76 GLN B O 1
ATOM 3456 N N . ILE B 1 77 ? -3.32 35.656 18.578 1 98.88 77 ILE B N 1
ATOM 3457 C CA . ILE B 1 77 ? -3.092 34.344 18.047 1 98.88 77 ILE B CA 1
ATOM 3458 C C . ILE B 1 77 ? -1.591 34.062 17.953 1 98.88 77 ILE B C 1
ATOM 3460 O O . ILE B 1 77 ? -0.841 34.906 17.438 1 98.88 77 ILE B O 1
ATOM 3464 N N . VAL B 1 78 ? -1.171 32.969 18.484 1 98.94 78 VAL B N 1
ATOM 3465 C CA . VAL B 1 78 ? 0.212 32.531 18.297 1 98.94 78 VAL B CA 1
ATOM 3466 C C . VAL B 1 78 ? 0.263 31.312 17.375 1 98.94 78 VAL B C 1
ATOM 3468 O O . VAL B 1 78 ? -0.354 30.281 17.641 1 98.94 78 VAL B O 1
ATOM 3471 N N . ASP B 1 79 ? 0.91 31.453 16.25 1 98.94 79 ASP B N 1
ATOM 3472 C CA . ASP B 1 79 ? 1.159 30.422 15.258 1 98.94 79 ASP B CA 1
ATOM 3473 C C . ASP B 1 79 ? 2.564 29.844 15.398 1 98.94 79 ASP B C 1
ATOM 3475 O O . ASP B 1 79 ? 3.555 30.547 15.148 1 98.94 79 ASP B O 1
ATOM 3479 N N . ILE B 1 80 ? 2.639 28.578 15.766 1 98.88 80 ILE B N 1
ATOM 3480 C CA . ILE B 1 80 ? 3.918 27.953 16.078 1 98.88 80 ILE B CA 1
ATOM 3481 C C . ILE B 1 80 ? 4.383 27.109 14.906 1 98.88 80 ILE B C 1
ATOM 3483 O O . ILE B 1 80 ? 3.83 26.031 14.648 1 98.88 80 ILE B O 1
ATOM 3487 N N . CYS B 1 81 ? 5.469 27.5 14.227 1 97.81 81 CYS B N 1
ATOM 3488 C CA . CYS B 1 81 ? 6.02 26.844 13.047 1 97.81 81 CYS B CA 1
ATOM 3489 C C . CYS B 1 81 ? 7.473 26.453 13.266 1 97.81 81 CYS B C 1
ATOM 3491 O O . CYS B 1 81 ? 8.281 26.516 12.344 1 97.81 81 CYS B O 1
ATOM 3493 N N . THR B 1 82 ? 7.848 26.125 14.5 1 95.75 82 THR B N 1
ATOM 3494 C CA . THR B 1 82 ? 9.203 25.75 14.898 1 95.75 82 THR B CA 1
ATOM 3495 C C . THR B 1 82 ? 9.367 24.234 14.883 1 95.75 82 THR B C 1
ATOM 3497 O O . THR B 1 82 ? 8.406 23.5 14.625 1 95.75 82 THR B O 1
ATOM 3500 N N . PRO B 1 83 ? 10.656 23.734 15.078 1 92.19 83 PRO B N 1
ATOM 3501 C CA . PRO B 1 83 ? 10.844 22.297 15.281 1 92.19 83 PRO B CA 1
ATOM 3502 C C . PRO B 1 83 ? 10.125 21.781 16.516 1 92.19 83 PRO B C 1
ATOM 3504 O O . PRO B 1 83 ? 9.836 22.547 17.438 1 92.19 83 PRO B O 1
ATOM 3507 N N . GLY B 1 84 ? 9.961 20.484 16.531 1 92.38 84 GLY B N 1
ATOM 3508 C CA . GLY B 1 84 ? 9.094 19.828 17.516 1 92.38 84 GLY B CA 1
ATOM 3509 C C . GLY B 1 84 ? 9.578 20 18.938 1 92.38 84 GLY B C 1
ATOM 3510 O O . GLY B 1 84 ? 8.773 20 19.875 1 92.38 84 GLY B O 1
ATOM 3511 N N . ASP B 1 85 ? 10.836 20.203 19.109 1 94.25 85 ASP B N 1
ATOM 3512 C CA . ASP B 1 85 ? 11.391 20.234 20.469 1 94.25 85 ASP B CA 1
ATOM 3513 C C . ASP B 1 85 ? 11.023 21.531 21.188 1 94.25 85 ASP B C 1
ATOM 3515 O O . ASP B 1 85 ? 11.188 21.625 22.406 1 94.25 85 ASP B O 1
ATOM 3519 N N . THR B 1 86 ? 10.414 22.516 20.484 1 96.19 86 THR B N 1
ATOM 3520 C CA . THR B 1 86 ? 10.078 23.797 21.109 1 96.19 86 THR B CA 1
ATOM 3521 C C . THR B 1 86 ? 8.562 23.953 21.219 1 96.19 86 THR B C 1
ATOM 3523 O O . THR B 1 86 ? 8.078 24.906 21.828 1 96.19 86 THR B O 1
ATOM 3526 N N . HIS B 1 87 ? 7.785 23.078 20.641 1 98.31 87 HIS B N 1
ATOM 3527 C CA . HIS B 1 87 ? 6.336 23.219 20.562 1 98.31 87 HIS B CA 1
ATOM 3528 C C . HIS B 1 87 ? 5.715 23.375 21.938 1 98.31 87 HIS B C 1
ATOM 3530 O O . HIS B 1 87 ? 4.961 24.328 22.188 1 98.31 87 HIS B O 1
ATOM 3536 N N . ALA B 1 88 ? 6.086 22.469 22.828 1 98.62 88 ALA B N 1
ATOM 3537 C CA . ALA B 1 88 ? 5.414 22.406 24.125 1 98.62 88 ALA B CA 1
ATOM 3538 C C . ALA B 1 88 ? 5.625 23.688 24.922 1 98.62 88 ALA B C 1
ATOM 3540 O O . ALA B 1 88 ? 4.66 24.297 25.391 1 98.62 88 ALA B O 1
ATOM 3541 N N . ALA B 1 89 ? 6.855 24.125 25 1 98.56 89 ALA B N 1
ATOM 3542 C CA . ALA B 1 89 ? 7.184 25.312 25.781 1 98.56 89 ALA B CA 1
ATOM 3543 C C . ALA B 1 89 ? 6.441 26.531 25.25 1 98.56 89 ALA B C 1
ATOM 3545 O O . ALA B 1 89 ? 5.852 27.297 26.031 1 98.56 89 ALA B O 1
ATOM 3546 N N . ILE B 1 90 ? 6.406 26.734 23.969 1 98.81 90 ILE B N 1
ATOM 3547 C CA . ILE B 1 90 ? 5.809 27.922 23.344 1 98.81 90 ILE B CA 1
ATOM 3548 C C . ILE B 1 90 ? 4.289 27.844 23.469 1 98.81 90 ILE B C 1
ATOM 3550 O O . ILE B 1 90 ? 3.648 28.828 23.875 1 98.81 90 ILE B O 1
ATOM 3554 N N . ALA B 1 91 ? 3.715 26.703 23.125 1 98.94 91 ALA B N 1
ATOM 3555 C CA . ALA B 1 91 ? 2.264 26.547 23.125 1 98.94 91 ALA B CA 1
ATOM 3556 C C . ALA B 1 91 ? 1.682 26.734 24.516 1 98.94 91 ALA B C 1
ATOM 3558 O O . ALA B 1 91 ? 0.695 27.453 24.688 1 98.94 91 ALA B O 1
ATOM 3559 N N . ILE B 1 92 ? 2.283 26.094 25.5 1 98.88 92 ILE B N 1
ATOM 3560 C CA . ILE B 1 92 ? 1.774 26.156 26.875 1 98.88 92 ILE B CA 1
ATOM 3561 C C . ILE B 1 92 ? 1.879 27.594 27.391 1 98.88 92 ILE B C 1
ATOM 3563 O O . ILE B 1 92 ? 0.937 28.109 28 1 98.88 92 ILE B O 1
ATOM 3567 N N . ALA B 1 93 ? 2.988 28.25 27.125 1 98.88 93 ALA B N 1
ATOM 3568 C CA . ALA B 1 93 ? 3.17 29.641 27.547 1 98.88 93 ALA B CA 1
ATOM 3569 C C . ALA B 1 93 ? 2.129 30.547 26.891 1 98.88 93 ALA B C 1
ATOM 3571 O O . ALA B 1 93 ? 1.558 31.406 27.547 1 98.88 93 ALA B O 1
ATOM 3572 N N . ALA B 1 94 ? 1.909 30.375 25.625 1 98.94 94 ALA B N 1
ATOM 3573 C CA . ALA B 1 94 ? 0.95 31.203 24.891 1 98.94 94 ALA B CA 1
ATOM 3574 C C . ALA B 1 94 ? -0.466 31 25.422 1 98.94 94 ALA B C 1
ATOM 3576 O O . ALA B 1 94 ? -1.197 31.969 25.641 1 98.94 94 ALA B O 1
ATOM 3577 N N . LEU B 1 95 ? -0.863 29.781 25.609 1 98.88 95 LEU B N 1
ATOM 3578 C CA . LEU B 1 95 ? -2.188 29.469 26.141 1 98.88 95 LEU B CA 1
ATOM 3579 C C . LEU B 1 95 ? -2.377 30.062 27.516 1 98.88 95 LEU B C 1
ATOM 3581 O O . LEU B 1 95 ? -3.436 30.609 27.828 1 98.88 95 LEU B O 1
ATOM 3585 N N . ALA B 1 96 ? -1.344 29.938 28.328 1 98.5 96 ALA B N 1
ATOM 3586 C CA . ALA B 1 96 ? -1.393 30.5 29.672 1 98.5 96 ALA B CA 1
ATOM 3587 C C . ALA B 1 96 ? -1.563 32.031 29.625 1 98.5 96 ALA B C 1
ATOM 3589 O O . ALA B 1 96 ? -2.205 32.594 30.5 1 98.5 96 ALA B O 1
ATOM 3590 N N . ALA B 1 97 ? -1.047 32.625 28.625 1 98.69 97 ALA B N 1
ATOM 3591 C CA . ALA B 1 97 ? -1.109 34.094 28.469 1 98.69 97 ALA B CA 1
ATOM 3592 C C . ALA B 1 97 ? -2.436 34.5 27.844 1 98.69 97 ALA B C 1
ATOM 3594 O O . ALA B 1 97 ? -2.662 35.688 27.594 1 98.69 97 ALA B O 1
ATOM 3595 N N . GLY B 1 98 ? -3.285 33.562 27.547 1 98.5 98 GLY B N 1
ATOM 3596 C CA . GLY B 1 98 ? -4.602 33.875 27 1 98.5 98 GLY B CA 1
ATOM 3597 C C . GLY B 1 98 ? -4.609 34.031 25.5 1 98.5 98 GLY B C 1
ATOM 3598 O O . GLY B 1 98 ? -5.523 34.656 24.938 1 98.5 98 GLY B O 1
ATOM 3599 N N . LYS B 1 99 ? -3.578 33.531 24.828 1 98.81 99 LYS B N 1
ATOM 3600 C CA . LYS B 1 99 ? -3.498 33.625 23.375 1 98.81 99 LYS B CA 1
ATOM 3601 C C . LYS B 1 99 ? -4.043 32.344 22.734 1 98.81 99 LYS B C 1
ATOM 3603 O O . LYS B 1 99 ? -3.807 31.25 23.219 1 98.81 99 LYS B O 1
ATOM 3608 N N . HIS B 1 100 ? -4.855 32.5 21.641 1 98.81 100 HIS B N 1
ATOM 3609 C CA . HIS B 1 100 ? -5.176 31.328 20.812 1 98.81 100 HIS B CA 1
ATOM 3610 C C . HIS B 1 100 ? -3.922 30.75 20.172 1 98.81 100 HIS B C 1
ATOM 3612 O O . HIS B 1 100 ? -2.973 31.484 19.891 1 98.81 100 HIS B O 1
ATOM 3618 N N . VAL B 1 101 ? -3.934 29.391 19.969 1 98.94 101 VAL B N 1
ATOM 3619 C CA . VAL B 1 101 ? -2.699 28.781 19.5 1 98.94 101 VAL B CA 1
ATOM 3620 C C . VAL B 1 101 ? -3.01 27.828 18.344 1 98.94 101 VAL B C 1
ATOM 3622 O O . VAL B 1 101 ? -3.93 27.016 18.438 1 98.94 101 VAL B O 1
ATOM 3625 N N . ILE B 1 102 ? -2.328 27.938 17.234 1 98.88 102 ILE B N 1
ATOM 3626 C CA . ILE B 1 102 ? -2.213 26.891 16.234 1 98.88 102 ILE B CA 1
ATOM 3627 C C . ILE B 1 102 ? -0.767 26.406 16.156 1 98.88 102 ILE B C 1
ATOM 3629 O O . ILE B 1 102 ? 0.162 27.203 16.078 1 98.88 102 ILE B O 1
ATOM 3633 N N . CYS B 1 103 ? -0.565 25.141 16.266 1 98.88 103 CYS B N 1
ATOM 3634 C CA . CYS B 1 103 ? 0.769 24.547 16.375 1 98.88 103 CYS B CA 1
ATOM 3635 C C . CYS B 1 103 ? 1.003 23.531 15.273 1 98.88 103 CYS B C 1
ATOM 3637 O O . CYS B 1 103 ? 0.162 22.656 15.039 1 98.88 103 CYS B O 1
ATOM 3639 N N . GLU B 1 104 ? 2.098 23.578 14.664 1 97.88 104 GLU B N 1
ATOM 3640 C CA . GLU B 1 104 ? 2.482 22.625 13.633 1 97.88 104 GLU B CA 1
ATOM 3641 C C . GLU B 1 104 ? 2.506 21.188 14.172 1 97.88 104 GLU B C 1
ATOM 3643 O O . GLU B 1 104 ? 2.666 20.984 15.375 1 97.88 104 GLU B O 1
ATOM 3648 N N . LYS B 1 105 ? 2.344 20.281 13.258 1 97.62 105 LYS B N 1
ATOM 3649 C CA . LYS B 1 105 ? 2.453 18.859 13.555 1 97.62 105 LYS B CA 1
ATOM 3650 C C . LYS B 1 105 ? 3.902 18.391 13.469 1 97.62 105 LYS B C 1
ATOM 3652 O O . LYS B 1 105 ? 4.73 19.031 12.812 1 97.62 105 LYS B O 1
ATOM 3657 N N . PRO B 1 106 ? 4.301 17.281 14 1 95.94 106 PRO B N 1
ATOM 3658 C CA . PRO B 1 106 ? 3.531 16.641 15.062 1 95.94 106 PRO B CA 1
ATOM 3659 C C . PRO B 1 106 ? 3.406 17.5 16.312 1 95.94 106 PRO B C 1
ATOM 3661 O O . PRO B 1 106 ? 4.23 18.391 16.547 1 95.94 106 PRO B O 1
ATOM 3664 N N . LEU B 1 107 ? 2.428 17.25 17.125 1 97.69 107 LEU B N 1
ATOM 3665 C CA . LEU B 1 107 ? 2.125 18.172 18.219 1 97.69 107 LEU B CA 1
ATOM 3666 C C . LEU B 1 107 ? 3.336 18.344 19.125 1 97.69 107 LEU B C 1
ATOM 3668 O O . LEU B 1 107 ? 3.625 19.469 19.562 1 97.69 107 LEU B O 1
AT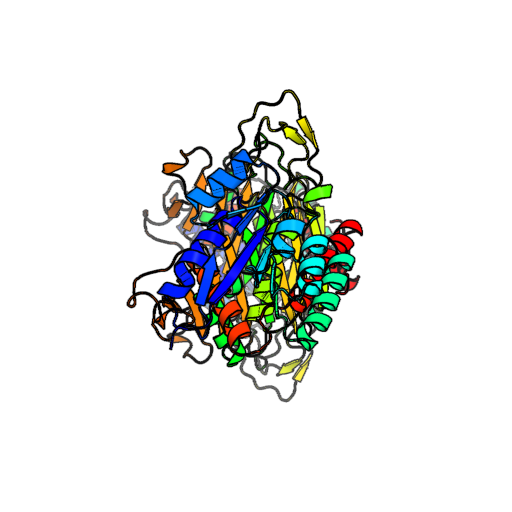OM 3672 N N . ALA B 1 108 ? 4 17.234 19.406 1 96.75 108 ALA B N 1
ATOM 3673 C CA . ALA B 1 108 ? 5.203 17.219 20.234 1 96.75 108 ALA B CA 1
ATOM 3674 C C . ALA B 1 108 ? 6.121 16.062 19.844 1 96.75 108 ALA B C 1
ATOM 3676 O O . ALA B 1 108 ? 5.816 15.312 18.922 1 96.75 108 ALA B O 1
ATOM 3677 N N . ASN B 1 109 ? 7.281 15.969 20.562 1 95 109 ASN B N 1
ATOM 3678 C CA . ASN B 1 109 ? 8.219 14.883 20.281 1 95 109 ASN B CA 1
ATOM 3679 C C . ASN B 1 109 ? 7.965 13.672 21.156 1 95 109 ASN B C 1
ATOM 3681 O O . ASN B 1 109 ? 8.508 12.594 20.922 1 95 109 ASN B O 1
ATOM 3685 N N . SER B 1 110 ? 7.113 13.891 22.172 1 96.56 110 SER B N 1
ATOM 3686 C CA . SER B 1 110 ? 6.816 12.789 23.078 1 96.56 110 SER B CA 1
ATOM 3687 C C . SER B 1 110 ? 5.359 12.828 23.531 1 96.56 110 SER B C 1
ATOM 3689 O O . SER B 1 110 ? 4.711 13.875 23.469 1 96.56 110 SER B O 1
ATOM 3691 N N . VAL B 1 111 ? 4.934 11.672 23.969 1 98.31 111 VAL B N 1
ATOM 3692 C CA . VAL B 1 111 ? 3.572 11.57 24.484 1 98.31 111 VAL B CA 1
ATOM 3693 C C . VAL B 1 111 ? 3.426 12.445 25.734 1 98.31 111 VAL B C 1
ATOM 3695 O O . VAL B 1 111 ? 2.393 13.094 25.922 1 98.31 111 VAL B O 1
ATOM 3698 N N . SER B 1 112 ? 4.434 12.461 26.562 1 98.44 112 SER B N 1
ATOM 3699 C CA . SER B 1 112 ? 4.391 13.258 27.781 1 98.44 112 SER B CA 1
ATOM 3700 C C . SER B 1 112 ? 4.195 14.742 27.469 1 98.44 112 SER B C 1
ATOM 3702 O O . SER B 1 112 ? 3.311 15.391 28.031 1 98.44 112 SER B O 1
ATOM 3704 N N . GLU B 1 113 ? 4.977 15.297 26.547 1 98.25 113 GLU B N 1
ATOM 3705 C CA . GLU B 1 113 ? 4.848 16.688 26.156 1 98.25 113 GLU B CA 1
ATOM 3706 C C . GLU B 1 113 ? 3.484 16.953 25.516 1 98.25 113 GLU B C 1
ATOM 3708 O O . GLU B 1 113 ? 2.852 17.984 25.797 1 98.25 113 GLU B O 1
ATOM 3713 N N . ALA B 1 114 ? 3.072 16.047 24.672 1 98.69 114 ALA B N 1
ATOM 3714 C CA . ALA B 1 114 ? 1.774 16.203 24.016 1 98.69 114 ALA B CA 1
ATOM 3715 C C . ALA B 1 114 ? 0.643 16.219 25.031 1 98.69 114 ALA B C 1
ATOM 3717 O O . ALA B 1 114 ? -0.33 16.953 24.891 1 98.69 114 ALA B O 1
ATOM 3718 N N . ALA B 1 115 ? 0.771 15.359 26.031 1 98.81 115 ALA B N 1
ATOM 3719 C CA . ALA B 1 115 ? -0.232 15.312 27.078 1 98.81 115 ALA B CA 1
ATOM 3720 C C . ALA B 1 115 ? -0.296 16.625 27.844 1 98.81 115 ALA B C 1
ATOM 3722 O O . ALA B 1 115 ? -1.384 17.125 28.156 1 98.81 115 ALA B O 1
ATOM 3723 N N . ASP B 1 116 ? 0.842 17.188 28.188 1 98.81 116 ASP B N 1
ATOM 3724 C CA . ASP B 1 116 ? 0.902 18.484 28.844 1 98.81 116 ASP B CA 1
ATOM 3725 C C . ASP B 1 116 ? 0.241 19.562 28 1 98.81 116 ASP B C 1
ATOM 3727 O O . ASP B 1 116 ? -0.5 20.406 28.516 1 98.81 116 ASP B O 1
ATOM 3731 N N . MET B 1 117 ? 0.534 19.547 26.75 1 98.88 117 MET B N 1
ATOM 3732 C CA . MET B 1 117 ? -0.039 20.516 25.828 1 98.88 117 MET B CA 1
ATOM 3733 C C . MET B 1 117 ? -1.556 20.375 25.75 1 98.88 117 MET B C 1
ATOM 3735 O O . MET B 1 117 ? -2.281 21.359 25.766 1 98.88 117 MET B O 1
ATOM 3739 N N . ALA B 1 118 ? -2.004 19.109 25.625 1 98.81 118 ALA B N 1
ATOM 3740 C CA . ALA B 1 118 ? -3.441 18.859 25.562 1 98.81 118 ALA B CA 1
ATOM 3741 C C . ALA B 1 118 ? -4.137 19.328 26.828 1 98.81 118 ALA B C 1
ATOM 3743 O O . ALA B 1 118 ? -5.234 19.891 26.781 1 98.81 118 ALA B O 1
ATOM 3744 N N . ALA B 1 119 ? -3.545 19.094 27.969 1 98.75 119 ALA B N 1
ATOM 3745 C CA . ALA B 1 119 ? -4.094 19.562 29.25 1 98.75 119 ALA B CA 1
ATOM 3746 C C . ALA B 1 119 ? -4.168 21.078 29.297 1 98.75 119 ALA B C 1
ATOM 3748 O O . ALA B 1 119 ? -5.176 21.641 29.719 1 98.75 119 ALA B O 1
ATOM 3749 N N . ALA B 1 120 ? -3.102 21.719 28.844 1 98.81 120 ALA B N 1
ATOM 3750 C CA . ALA B 1 120 ? -3.07 23.188 28.781 1 98.81 120 ALA B CA 1
ATOM 3751 C C . ALA B 1 120 ? -4.164 23.734 27.875 1 98.81 120 ALA B C 1
ATOM 3753 O O . ALA B 1 120 ? -4.797 24.734 28.172 1 98.81 120 ALA B O 1
ATOM 3754 N N . ALA B 1 121 ? -4.344 23.109 26.781 1 98.75 121 ALA B N 1
ATOM 3755 C CA . ALA B 1 121 ? -5.371 23.5 25.828 1 98.75 121 ALA B CA 1
ATOM 3756 C C . ALA B 1 121 ? -6.766 23.375 26.438 1 98.75 121 ALA B C 1
ATOM 3758 O O . ALA B 1 121 ? -7.617 24.25 26.234 1 98.75 121 ALA B O 1
ATOM 3759 N N . ALA B 1 122 ? -7 22.25 27.109 1 98.12 122 ALA B N 1
ATOM 3760 C CA . ALA B 1 122 ? -8.289 22.031 27.766 1 98.12 122 ALA B CA 1
ATOM 3761 C C . ALA B 1 122 ? -8.57 23.125 28.797 1 98.12 122 ALA B C 1
ATOM 3763 O O . ALA B 1 122 ? -9.688 23.641 28.875 1 98.12 122 ALA B O 1
ATOM 3764 N N . ASP B 1 123 ? -7.613 23.453 29.578 1 98.12 123 ASP B N 1
ATOM 3765 C CA . ASP B 1 123 ? -7.738 24.516 30.578 1 98.12 123 ASP B CA 1
ATOM 3766 C C . ASP B 1 123 ? -8.031 25.859 29.922 1 98.12 123 ASP B C 1
ATOM 3768 O O . ASP B 1 123 ? -8.875 26.625 30.406 1 98.12 123 ASP B O 1
ATOM 3772 N N . ALA B 1 124 ? -7.316 26.141 28.891 1 98.25 124 ALA B N 1
ATOM 3773 C CA . ALA B 1 124 ? -7.48 27.406 28.172 1 98.25 124 ALA B CA 1
ATOM 3774 C C . ALA B 1 124 ? -8.867 27.5 27.547 1 98.25 124 ALA B C 1
ATOM 3776 O O . ALA B 1 124 ? -9.461 28.594 27.5 1 98.25 124 ALA B O 1
ATOM 3777 N N . ALA B 1 125 ? -9.32 26.422 27.031 1 97.62 125 ALA B N 1
ATOM 3778 C CA . ALA B 1 125 ? -10.633 26.391 26.375 1 97.62 125 ALA B CA 1
ATOM 3779 C C . ALA B 1 125 ? -11.734 26.828 27.328 1 97.62 125 ALA B C 1
ATOM 3781 O O . ALA B 1 125 ? -12.695 27.484 26.922 1 97.62 125 ALA B O 1
ATOM 3782 N N . ALA B 1 126 ? -11.578 26.453 28.547 1 95.81 126 ALA B N 1
ATOM 3783 C CA . ALA B 1 126 ? -12.547 26.844 29.562 1 95.81 126 ALA B CA 1
ATOM 3784 C C . ALA B 1 126 ? -12.625 28.359 29.719 1 95.81 126 ALA B C 1
ATOM 3786 O O . ALA B 1 126 ? -13.633 28.891 30.172 1 95.81 126 ALA B O 1
ATOM 3787 N N . ARG B 1 127 ? -11.609 29.031 29.281 1 96.31 127 ARG B N 1
ATOM 3788 C CA . ARG B 1 127 ? -11.547 30.484 29.391 1 96.31 127 ARG B CA 1
ATOM 3789 C C . ARG B 1 127 ? -11.766 31.141 28.016 1 96.31 127 ARG B C 1
ATOM 3791 O O . ARG B 1 127 ? -11.469 32.312 27.844 1 96.31 127 ARG B O 1
ATOM 3798 N N . GLY B 1 128 ? -12.125 30.359 27.094 1 96.81 128 GLY B N 1
ATOM 3799 C CA . GLY B 1 128 ? -12.453 30.891 25.781 1 96.81 128 GLY B CA 1
ATOM 3800 C C . GLY B 1 128 ? -11.258 30.969 24.844 1 96.81 128 GLY B C 1
ATOM 3801 O O . GLY B 1 128 ? -11.336 31.547 23.766 1 96.81 128 GLY B O 1
ATOM 3802 N N . VAL B 1 129 ? -10.125 30.422 25.25 1 98.38 129 VAL B N 1
ATOM 3803 C CA . VAL B 1 129 ? -8.922 30.391 24.438 1 98.38 129 VAL B CA 1
ATOM 3804 C C . VAL B 1 129 ? -8.875 29.094 23.625 1 98.38 129 VAL B C 1
ATOM 3806 O O . VAL B 1 129 ? -9.023 28 24.172 1 98.38 129 VAL B O 1
ATOM 3809 N N . ARG B 1 130 ? -8.656 29.219 22.312 1 98.5 130 ARG B N 1
ATOM 3810 C CA . ARG B 1 130 ? -8.773 28.094 21.391 1 98.5 130 ARG B CA 1
ATOM 3811 C C . ARG B 1 130 ? -7.402 27.641 20.906 1 98.5 130 ARG B C 1
ATOM 3813 O O . ARG B 1 130 ? -6.48 28.438 20.781 1 98.5 130 ARG B O 1
ATOM 3820 N N . SER B 1 131 ? -7.293 26.312 20.672 1 98.69 131 SER B N 1
ATOM 3821 C CA . SER B 1 131 ? -6.062 25.719 20.156 1 98.69 131 SER B CA 1
ATOM 3822 C C . SER B 1 131 ? -6.352 24.703 19.062 1 98.69 131 SER B C 1
ATOM 3824 O O . SER B 1 131 ? -7.41 24.062 19.062 1 98.69 131 SER B O 1
ATOM 3826 N N . MET B 1 132 ? -5.406 24.547 18.141 1 98.75 132 MET B N 1
ATOM 3827 C CA . MET B 1 132 ? -5.539 23.625 17.016 1 98.75 132 MET B CA 1
ATOM 3828 C C . MET B 1 132 ? -4.172 23.094 16.594 1 98.75 132 MET B C 1
ATOM 3830 O O . MET B 1 132 ? -3.18 23.812 16.625 1 98.75 132 MET B O 1
ATOM 3834 N N . VAL B 1 133 ? -4.094 21.812 16.328 1 98.62 133 VAL B N 1
ATOM 3835 C CA . VAL B 1 133 ? -2.879 21.266 15.719 1 98.62 133 VAL B CA 1
ATOM 3836 C C . VAL B 1 133 ? -2.984 21.344 14.195 1 98.62 133 VAL B C 1
ATOM 3838 O O . VAL B 1 133 ? -4.047 21.078 13.625 1 98.62 133 VAL B O 1
ATOM 3841 N N . ALA B 1 134 ? -1.915 21.656 13.523 1 98.25 134 ALA B N 1
ATOM 3842 C CA . ALA B 1 134 ? -1.922 21.969 12.102 1 98.25 134 ALA B CA 1
ATOM 3843 C C . ALA B 1 134 ? -1.702 20.719 11.258 1 98.25 134 ALA B C 1
ATOM 3845 O O . ALA B 1 134 ? -0.646 20.562 10.641 1 98.25 134 ALA B O 1
ATOM 3846 N N . PHE B 1 135 ? -2.666 19.891 11.109 1 98.44 135 PHE B N 1
ATOM 3847 C CA . PHE B 1 135 ? -2.734 18.812 10.125 1 98.44 135 PHE B CA 1
ATOM 3848 C C . PHE B 1 135 ? -3.459 19.281 8.867 1 98.44 135 PHE B C 1
ATOM 3850 O O . PHE B 1 135 ? -4.633 18.969 8.664 1 98.44 135 PHE B O 1
ATOM 3857 N N . ASN B 1 136 ? -2.725 19.922 8.008 1 97.94 136 ASN B N 1
ATOM 3858 C CA . ASN B 1 136 ? -3.283 20.641 6.875 1 97.94 136 ASN B CA 1
ATOM 3859 C C . ASN B 1 136 ? -3.953 19.703 5.879 1 97.94 136 ASN B C 1
ATOM 3861 O O . ASN B 1 136 ? -4.859 20.094 5.152 1 97.94 136 ASN B O 1
ATOM 3865 N N . TYR B 1 137 ? -3.586 18.406 5.875 1 98.06 137 TYR B N 1
ATOM 3866 C CA . TYR B 1 137 ? -4.105 17.5 4.863 1 98.06 137 TYR B CA 1
ATOM 3867 C C . TYR B 1 137 ? -5.578 17.188 5.113 1 98.06 137 TYR B C 1
ATOM 3869 O O . TYR B 1 137 ? -6.289 16.75 4.207 1 98.06 137 TYR B O 1
ATOM 3877 N N . ARG B 1 138 ? -6.012 17.375 6.375 1 98.5 138 ARG B N 1
ATOM 3878 C CA . ARG B 1 138 ? -7.449 17.281 6.609 1 98.5 138 ARG B CA 1
ATOM 3879 C C . ARG B 1 138 ? -8.211 18.266 5.727 1 98.5 138 ARG B C 1
ATOM 3881 O O . ARG B 1 138 ? -9.398 18.078 5.465 1 98.5 138 ARG B O 1
ATOM 3888 N N . ARG B 1 139 ? -7.461 19.328 5.258 1 98.5 139 ARG B N 1
ATOM 3889 C CA . ARG B 1 139 ? -8.125 20.438 4.586 1 98.5 139 ARG B CA 1
ATOM 3890 C C . ARG B 1 139 ? -7.957 20.344 3.072 1 98.5 139 ARG B C 1
ATOM 3892 O O . ARG B 1 139 ? -8.242 21.297 2.348 1 98.5 139 ARG B O 1
ATOM 3899 N N . VAL B 1 140 ? -7.375 19.281 2.562 1 98.75 140 VAL B N 1
ATOM 3900 C CA . VAL B 1 140 ? -7.48 18.969 1.143 1 98.75 140 VAL B CA 1
ATOM 3901 C C . VAL B 1 140 ? -8.938 18.688 0.784 1 98.75 140 VAL B C 1
ATOM 3903 O O . VAL B 1 140 ? -9.562 17.781 1.342 1 98.75 140 VAL B O 1
ATOM 3906 N N . PRO B 1 141 ? -9.492 19.422 -0.16 1 98.75 141 PRO B N 1
ATOM 3907 C CA . PRO B 1 141 ? -10.922 19.266 -0.434 1 98.75 141 PRO B CA 1
ATOM 3908 C C . PRO B 1 141 ? -11.305 17.828 -0.749 1 98.75 141 PRO B C 1
ATOM 3910 O O . PRO B 1 141 ? -12.344 17.344 -0.279 1 98.75 141 PRO B O 1
ATOM 3913 N N . ALA B 1 142 ? -10.523 17.109 -1.483 1 98.81 142 ALA B N 1
ATOM 3914 C CA . ALA B 1 142 ? -10.82 15.727 -1.84 1 98.81 142 ALA B CA 1
ATOM 3915 C C . ALA B 1 142 ? -10.852 14.836 -0.602 1 98.81 142 ALA B C 1
ATOM 3917 O O . ALA B 1 142 ? -11.695 13.945 -0.488 1 98.81 142 ALA B O 1
ATOM 3918 N N . LEU B 1 143 ? -9.969 14.992 0.37 1 98.75 143 LEU B N 1
ATOM 3919 C CA . LEU B 1 143 ? -9.953 14.203 1.598 1 98.75 143 LEU B CA 1
ATOM 3920 C C . LEU B 1 143 ? -11.125 14.578 2.498 1 98.75 143 LEU B C 1
ATOM 3922 O O . LEU B 1 143 ? -11.727 13.703 3.129 1 98.75 143 LEU B O 1
ATOM 3926 N N . ALA B 1 144 ? -11.328 15.883 2.566 1 98.75 144 ALA B N 1
ATOM 3927 C CA . ALA B 1 144 ? -12.5 16.312 3.322 1 98.75 144 ALA B CA 1
ATOM 3928 C C . ALA B 1 144 ? -13.781 15.727 2.734 1 98.75 144 ALA B C 1
ATOM 3930 O O . ALA B 1 144 ? -14.695 15.344 3.475 1 98.75 144 ALA B O 1
ATOM 3931 N N . TYR B 1 145 ? -13.859 15.703 1.4 1 98.81 145 TYR B N 1
ATOM 3932 C CA . TYR B 1 145 ? -14.992 15.078 0.735 1 98.81 145 TYR B CA 1
ATOM 3933 C C . TYR B 1 145 ? -15.047 13.586 1.049 1 98.81 145 TYR B C 1
ATOM 3935 O O . TYR B 1 145 ? -16.125 13.047 1.322 1 98.81 145 TYR B O 1
ATOM 3943 N N . ALA B 1 146 ? -13.93 12.891 1.033 1 98.88 146 ALA B N 1
ATOM 3944 C CA . ALA B 1 146 ? -13.859 11.484 1.425 1 98.88 146 ALA B CA 1
ATOM 3945 C C . ALA B 1 146 ? -14.43 11.281 2.822 1 98.88 146 ALA B C 1
ATOM 3947 O O . ALA B 1 146 ? -15.211 10.344 3.047 1 98.88 146 ALA B O 1
ATOM 3948 N N . ARG B 1 147 ? -14.047 12.102 3.793 1 98.81 147 ARG B N 1
ATOM 3949 C CA . ARG B 1 147 ? -14.586 12.047 5.148 1 98.81 147 ARG B CA 1
ATOM 3950 C C . ARG B 1 147 ? -16.109 12.156 5.141 1 98.81 147 ARG B C 1
ATOM 3952 O O . ARG B 1 147 ? -16.781 11.422 5.859 1 98.81 147 ARG B O 1
ATOM 3959 N N . SER B 1 148 ? -16.625 13.078 4.324 1 98.62 148 SER B N 1
ATOM 3960 C CA . SER B 1 148 ? -18.078 13.25 4.25 1 98.62 148 SER B CA 1
ATOM 3961 C C . SER B 1 148 ? -18.75 11.992 3.725 1 98.62 148 SER B C 1
ATOM 3963 O O . SER B 1 148 ? -19.844 11.641 4.184 1 98.62 148 SER B O 1
ATOM 3965 N N . LEU B 1 149 ? -18.156 11.32 2.723 1 98.56 149 LEU B N 1
ATOM 3966 C CA . LEU B 1 149 ? -18.703 10.078 2.172 1 98.56 149 LEU B CA 1
ATOM 3967 C C . LEU B 1 149 ? -18.766 8.992 3.236 1 98.56 149 LEU B C 1
ATOM 3969 O O . LEU B 1 149 ? -19.781 8.297 3.373 1 98.56 149 LEU B O 1
ATOM 3973 N N . VAL B 1 150 ? -17.703 8.828 4.016 1 98.62 150 VAL B N 1
ATOM 3974 C CA . VAL B 1 150 ? -17.625 7.809 5.059 1 98.62 150 VAL B CA 1
ATOM 3975 C C . VAL B 1 150 ? -18.656 8.109 6.148 1 98.62 150 VAL B C 1
ATOM 3977 O O . VAL B 1 150 ? -19.391 7.223 6.586 1 98.62 150 VAL B O 1
ATOM 3980 N N . ALA B 1 151 ? -18.703 9.352 6.535 1 98.44 151 ALA B N 1
ATOM 3981 C CA . ALA B 1 151 ? -19.641 9.766 7.582 1 98.44 151 ALA B CA 1
ATOM 3982 C C . ALA B 1 151 ? -21.078 9.523 7.156 1 98.44 151 ALA B C 1
ATOM 3984 O O . ALA B 1 151 ? -21.938 9.227 7.992 1 98.44 151 ALA B O 1
ATOM 3985 N N . ALA B 1 152 ? -21.312 9.656 5.887 1 98.31 152 ALA B N 1
ATOM 3986 C CA . ALA B 1 152 ? -22.656 9.461 5.34 1 98.31 152 ALA B CA 1
ATOM 3987 C C . ALA B 1 152 ? -22.969 7.98 5.176 1 98.31 152 ALA B C 1
ATOM 3989 O O . ALA B 1 152 ? -24.062 7.617 4.711 1 98.31 152 ALA B O 1
ATOM 3990 N N . GLY B 1 153 ? -22.031 7.109 5.488 1 98.06 153 GLY B N 1
ATOM 3991 C CA . GLY B 1 153 ? -22.25 5.672 5.445 1 98.06 153 GLY B CA 1
ATOM 3992 C C . GLY B 1 153 ? -22.062 5.082 4.059 1 98.06 153 GLY B C 1
ATOM 3993 O O . GLY B 1 153 ? -22.5 3.953 3.801 1 98.06 153 GLY B O 1
ATOM 3994 N N . ARG B 1 154 ? -21.406 5.781 3.148 1 98.12 154 ARG B N 1
ATOM 3995 C CA . ARG B 1 154 ? -21.359 5.398 1.741 1 98.12 154 ARG B CA 1
ATOM 3996 C C . ARG B 1 154 ? -20.391 4.242 1.52 1 98.12 154 ARG B C 1
ATOM 3998 O O . ARG B 1 154 ? -20.422 3.594 0.471 1 98.12 154 ARG B O 1
ATOM 4005 N N . ILE B 1 155 ? -19.562 3.896 2.479 1 98.19 155 ILE B N 1
ATOM 4006 C CA . ILE B 1 155 ? -18.656 2.777 2.283 1 98.19 155 ILE B CA 1
ATOM 4007 C C . ILE B 1 155 ? -19.062 1.612 3.182 1 98.19 155 ILE B C 1
ATOM 4009 O O . ILE B 1 155 ? -18.422 0.559 3.174 1 98.19 155 ILE B O 1
ATOM 4013 N N . GLY B 1 156 ? -20.109 1.733 4.012 1 97.88 156 GLY B N 1
ATOM 4014 C CA . GLY B 1 156 ? -20.547 0.676 4.906 1 97.88 156 GLY B CA 1
ATOM 4015 C C . GLY B 1 156 ? -19.578 0.406 6.039 1 97.88 156 GLY B C 1
ATOM 4016 O O . GLY B 1 156 ? -19 1.338 6.609 1 97.88 156 GLY B O 1
ATOM 4017 N N . THR B 1 157 ? -19.438 -0.893 6.406 1 97.94 157 THR B N 1
ATOM 4018 C CA . THR B 1 157 ? -18.547 -1.313 7.484 1 97.94 157 THR B CA 1
ATOM 4019 C C . THR B 1 157 ? -17.094 -1.312 7.023 1 97.94 157 THR B C 1
ATOM 4021 O O . THR B 1 157 ? -16.766 -1.907 5.996 1 97.94 157 THR B O 1
ATOM 4024 N N . LEU B 1 158 ? -16.219 -0.667 7.805 1 98.62 158 LEU B N 1
ATOM 4025 C CA . LEU B 1 158 ? -14.812 -0.547 7.445 1 98.62 158 LEU B CA 1
ATOM 4026 C C . LEU B 1 158 ? -14.117 -1.904 7.5 1 98.62 158 LEU B C 1
ATOM 4028 O O . LEU B 1 158 ? -14.25 -2.637 8.484 1 98.62 158 LEU B O 1
ATOM 4032 N N . HIS B 1 159 ? -13.352 -2.248 6.445 1 98.69 159 HIS B N 1
ATOM 4033 C CA . HIS B 1 159 ? -12.523 -3.445 6.453 1 98.69 159 HIS B CA 1
ATOM 4034 C C . HIS B 1 159 ? -11.039 -3.084 6.438 1 98.69 159 HIS B C 1
ATOM 4036 O O . HIS B 1 159 ? -10.273 -3.559 7.277 1 98.69 159 HIS B O 1
ATOM 4042 N N . HIS B 1 160 ? -10.688 -2.178 5.473 1 98.75 160 HIS B N 1
ATOM 4043 C CA . HIS B 1 160 ? -9.266 -1.927 5.27 1 98.75 160 HIS B CA 1
ATOM 4044 C C . HIS B 1 160 ? -8.984 -0.434 5.133 1 98.75 160 HIS B C 1
ATOM 4046 O O . HIS B 1 160 ? -9.758 0.294 4.508 1 98.75 160 HIS B O 1
ATOM 4052 N N . VAL B 1 161 ? -7.898 -0.032 5.688 1 98.88 161 VAL B N 1
ATOM 4053 C CA . VAL B 1 161 ? -7.23 1.214 5.324 1 98.88 161 VAL B CA 1
ATOM 4054 C C . VAL B 1 161 ? -5.797 0.926 4.887 1 98.88 161 VAL B C 1
ATOM 4056 O O . VAL B 1 161 ? -5.078 0.178 5.555 1 98.88 161 VAL B O 1
ATOM 4059 N N . ARG B 1 162 ? -5.379 1.406 3.76 1 98.81 162 ARG B N 1
ATOM 4060 C CA . ARG B 1 162 ? -3.996 1.39 3.297 1 98.81 162 ARG B CA 1
ATOM 4061 C C . ARG B 1 162 ? -3.471 2.807 3.088 1 98.81 162 ARG B C 1
ATOM 4063 O O . ARG B 1 162 ? -3.998 3.555 2.262 1 98.81 162 ARG B O 1
ATOM 4070 N N . ALA B 1 163 ? -2.514 3.162 3.852 1 98.81 163 ALA B N 1
ATOM 4071 C CA . ALA B 1 163 ? -1.973 4.516 3.785 1 98.81 163 ALA B CA 1
ATOM 4072 C C . ALA B 1 163 ? -0.471 4.496 3.516 1 98.81 163 ALA B C 1
ATOM 4074 O O . ALA B 1 163 ? 0.253 3.66 4.062 1 98.81 163 ALA B O 1
ATOM 4075 N N . ALA B 1 164 ? -0.017 5.344 2.605 1 98.81 164 ALA B N 1
ATOM 4076 C CA . ALA B 1 164 ? 1.406 5.492 2.309 1 98.81 164 ALA B CA 1
ATOM 4077 C C . ALA B 1 164 ? 1.774 6.957 2.098 1 98.81 164 ALA B C 1
ATOM 4079 O O . ALA B 1 164 ? 1.009 7.715 1.496 1 98.81 164 ALA B O 1
ATOM 4080 N N . TYR B 1 165 ? 2.809 7.375 2.625 1 98.81 165 TYR B N 1
ATOM 4081 C CA . TYR B 1 165 ? 3.441 8.656 2.33 1 98.81 165 TYR B CA 1
ATOM 4082 C C . TYR B 1 165 ? 4.871 8.453 1.838 1 98.81 165 TYR B C 1
ATOM 4084 O O . TYR B 1 165 ? 5.777 8.195 2.633 1 98.81 165 TYR B O 1
ATOM 4092 N N . GLN B 1 166 ? 5.059 8.586 0.498 1 98.75 166 GLN B N 1
ATOM 4093 C CA . GLN B 1 166 ? 6.309 8.234 -0.169 1 98.75 166 GLN B CA 1
ATOM 4094 C C . GLN B 1 166 ? 6.98 9.469 -0.769 1 98.75 166 GLN B C 1
ATOM 4096 O O . GLN B 1 166 ? 6.379 10.172 -1.58 1 98.75 166 GLN B O 1
ATOM 4101 N N . GLN B 1 167 ? 8.133 9.742 -0.349 1 98 167 GLN B N 1
ATOM 4102 C CA . GLN B 1 167 ? 8.984 10.812 -0.866 1 98 167 GLN B CA 1
ATOM 4103 C C . GLN B 1 167 ? 10.367 10.281 -1.241 1 98 167 GLN B C 1
ATOM 4105 O O . GLN B 1 167 ? 10.688 9.125 -0.965 1 98 167 GLN B O 1
ATOM 4110 N N . ASP B 1 168 ? 11.188 11.102 -1.916 1 97.12 168 ASP B N 1
ATOM 4111 C CA . ASP B 1 168 ? 12.469 10.57 -2.344 1 97.12 168 ASP B CA 1
ATOM 4112 C C . ASP B 1 168 ? 13.586 11.586 -2.137 1 97.12 168 ASP B C 1
ATOM 4114 O O . ASP B 1 168 ? 14.68 11.445 -2.693 1 97.12 168 ASP B O 1
ATOM 4118 N N . TRP B 1 169 ? 13.414 12.617 -1.304 1 92.69 169 TRP B N 1
ATOM 4119 C CA . TRP B 1 169 ? 14.336 13.75 -1.262 1 92.69 169 TRP B CA 1
ATOM 4120 C C . TRP B 1 169 ? 15.602 13.406 -0.485 1 92.69 169 TRP B C 1
ATOM 4122 O O . TRP B 1 169 ? 16.578 14.141 -0.524 1 92.69 169 TRP B O 1
ATOM 4132 N N . LEU B 1 170 ? 15.602 12.266 0.174 1 94.06 170 LEU B N 1
ATOM 4133 C CA . LEU B 1 170 ? 16.781 11.922 0.975 1 94.06 170 LEU B CA 1
ATOM 4134 C C . LEU B 1 170 ? 17.469 10.672 0.43 1 94.06 170 LEU B C 1
ATOM 4136 O O . LEU B 1 170 ? 18.328 10.094 1.093 1 94.06 170 LEU B O 1
ATOM 4140 N N . VAL B 1 171 ? 17.141 10.203 -0.7 1 95.94 171 VAL B N 1
ATOM 4141 C CA . VAL B 1 171 ? 17.672 8.977 -1.28 1 95.94 171 VAL B CA 1
ATOM 4142 C C . VAL B 1 171 ? 19.172 9.133 -1.518 1 95.94 171 VAL B C 1
ATOM 4144 O O . VAL B 1 171 ? 19.938 8.18 -1.363 1 95.94 171 VAL B O 1
ATOM 4147 N N . ASP B 1 172 ? 19.625 10.344 -1.877 1 94.31 172 ASP B N 1
ATOM 4148 C CA . ASP B 1 172 ? 21.047 10.617 -2.104 1 94.31 172 ASP B CA 1
ATOM 4149 C C . ASP B 1 172 ? 21.812 10.602 -0.791 1 94.31 172 ASP B C 1
ATOM 4151 O O . ASP B 1 172 ? 21.625 11.469 0.062 1 94.31 172 ASP B O 1
ATOM 4155 N N . PRO B 1 173 ? 22.688 9.672 -0.612 1 94.25 173 PRO B N 1
ATOM 4156 C CA . PRO B 1 173 ? 23.422 9.594 0.65 1 94.25 173 PRO B CA 1
ATOM 4157 C C . PRO B 1 173 ? 24.344 10.797 0.872 1 94.25 173 PRO B C 1
ATOM 4159 O O . PRO B 1 173 ? 24.828 11.008 1.984 1 94.25 173 PRO B O 1
ATOM 4162 N N . SER B 1 174 ? 24.562 11.523 -0.167 1 92.44 174 SER B N 1
ATOM 4163 C CA . SER B 1 174 ? 25.453 12.672 -0.057 1 92.44 174 SER B CA 1
ATOM 4164 C C . SER B 1 174 ? 24.703 13.922 0.389 1 92.44 174 SER B C 1
ATOM 4166 O O . SER B 1 174 ? 25.312 14.953 0.664 1 92.44 174 SER B O 1
ATOM 4168 N N . ALA B 1 175 ? 23.359 13.828 0.448 1 92.75 175 ALA B N 1
ATOM 4169 C CA . ALA B 1 175 ? 22.625 14.953 1.003 1 92.75 175 ALA B CA 1
ATOM 4170 C C . ALA B 1 175 ? 23.094 15.281 2.414 1 92.75 175 ALA B C 1
ATOM 4172 O O . ALA B 1 175 ? 23.328 14.383 3.225 1 92.75 175 ALA B O 1
ATOM 4173 N N . PRO B 1 176 ? 23.188 16.531 2.729 1 93.12 176 PRO B N 1
ATOM 4174 C CA . PRO B 1 176 ? 23.766 16.922 4.012 1 93.12 176 PRO B CA 1
ATOM 4175 C C . PRO B 1 176 ? 22.875 16.594 5.199 1 93.12 176 PRO B C 1
ATOM 4177 O O . PRO B 1 176 ? 21.641 16.547 5.059 1 93.12 176 PRO B O 1
ATOM 4180 N N . LEU B 1 177 ? 23.531 16.438 6.363 1 93.75 177 LEU B N 1
ATOM 4181 C CA . LEU B 1 177 ? 22.844 16.219 7.633 1 93.75 177 LEU B CA 1
ATOM 4182 C C . LEU B 1 177 ? 22.094 17.469 8.07 1 93.75 177 LEU B C 1
ATOM 4184 O O . LEU B 1 177 ? 22.656 18.562 8.094 1 93.75 177 LEU B O 1
ATOM 4188 N N . THR B 1 178 ? 20.828 17.375 8.312 1 90.12 178 THR B N 1
ATOM 4189 C CA . THR B 1 178 ? 20 18.469 8.812 1 90.12 178 THR B CA 1
ATOM 4190 C C . THR B 1 178 ? 19.359 18.094 10.141 1 90.12 178 THR B C 1
ATOM 4192 O O . THR B 1 178 ? 19.453 16.953 10.586 1 90.12 178 THR B O 1
ATOM 4195 N N . TRP B 1 179 ? 18.672 19.078 10.781 1 86.94 179 TRP B N 1
ATOM 4196 C CA . TRP B 1 179 ? 18.047 18.859 12.078 1 86.94 179 TRP B CA 1
ATOM 4197 C C . TRP B 1 179 ? 17.016 17.734 11.992 1 86.94 179 TRP B C 1
ATOM 4199 O O . TRP B 1 179 ? 16.781 17.031 12.969 1 86.94 179 TRP B O 1
ATOM 4209 N N . ARG B 1 180 ? 16.438 17.547 10.844 1 90.81 180 ARG B N 1
ATOM 4210 C CA . ARG B 1 180 ? 15.375 16.547 10.617 1 90.81 180 ARG B CA 1
ATOM 4211 C C . ARG B 1 180 ? 15.914 15.133 10.773 1 90.81 180 ARG B C 1
ATOM 4213 O O . ARG B 1 180 ? 15.141 14.18 10.883 1 90.81 180 ARG B O 1
ATOM 4220 N N . MET B 1 181 ? 17.234 15.023 10.758 1 94.56 181 MET B N 1
ATOM 4221 C CA . MET B 1 181 ? 17.875 13.719 10.828 1 94.56 181 MET B CA 1
ATOM 4222 C C . MET B 1 181 ? 18.516 13.5 12.195 1 94.56 181 MET B C 1
ATOM 4224 O O . MET B 1 181 ? 19.297 12.562 12.383 1 94.56 181 MET B O 1
ATOM 4228 N N . GLN B 1 182 ? 18.219 14.391 13.109 1 92.94 182 GLN B N 1
ATOM 4229 C CA . GLN B 1 182 ? 18.75 14.344 14.469 1 92.94 182 GLN B CA 1
ATOM 4230 C C . GLN B 1 182 ? 17.656 14.125 15.492 1 92.94 182 GLN B C 1
ATOM 4232 O O . GLN B 1 182 ? 16.797 15 15.68 1 92.94 182 GLN B O 1
ATOM 4237 N N . LYS B 1 183 ? 17.703 13.133 16.234 1 93.75 183 LYS B N 1
ATOM 4238 C CA . LYS B 1 183 ? 16.656 12.719 17.156 1 93.75 183 LYS B CA 1
ATOM 4239 C C . LYS B 1 183 ? 16.438 13.773 18.234 1 93.75 183 LYS B C 1
ATOM 4241 O O . LYS B 1 183 ? 15.289 14.023 18.641 1 93.75 183 LYS B O 1
ATOM 4246 N N . GLU B 1 184 ? 17.438 14.406 18.688 1 90.62 184 GLU B N 1
ATOM 4247 C CA . GLU B 1 184 ? 17.359 15.391 19.766 1 90.62 184 GLU B CA 1
ATOM 4248 C C . GLU B 1 184 ? 16.5 16.578 19.344 1 90.62 184 GLU B C 1
ATOM 4250 O O . GLU B 1 184 ? 15.891 17.25 20.188 1 90.62 184 GLU B O 1
ATOM 4255 N N . ARG B 1 185 ? 16.391 16.844 18.094 1 88.94 185 ARG B N 1
ATOM 4256 C CA . ARG B 1 185 ? 15.641 17.984 17.594 1 88.94 185 ARG B CA 1
ATOM 4257 C C . ARG B 1 185 ? 14.305 17.547 17 1 88.94 185 ARG B C 1
ATOM 4259 O O . ARG B 1 185 ? 13.266 18.141 17.297 1 88.94 185 ARG B O 1
ATOM 4266 N N . ALA B 1 186 ? 14.375 16.469 16.203 1 91.56 186 ALA B N 1
ATOM 4267 C CA . ALA B 1 186 ? 13.188 16.094 15.445 1 91.56 186 ALA B CA 1
ATOM 4268 C C . ALA B 1 186 ? 12.367 15.047 16.188 1 91.56 186 ALA B C 1
ATOM 4270 O O . ALA B 1 186 ? 11.195 14.82 15.859 1 91.56 186 ALA B O 1
ATOM 4271 N N . GLY B 1 187 ? 12.969 14.391 17.203 1 91.94 187 GLY B N 1
ATOM 4272 C CA . GLY B 1 187 ? 12.305 13.297 17.906 1 91.94 187 GLY B CA 1
ATOM 4273 C C . GLY B 1 187 ? 12.352 11.984 17.141 1 91.94 187 GLY B C 1
ATOM 4274 O O . GLY B 1 187 ? 12.781 10.961 17.672 1 91.94 187 GLY B O 1
ATOM 4275 N N . SER B 1 188 ? 11.898 11.969 15.938 1 94.56 188 SER B N 1
ATOM 4276 C CA . SER B 1 188 ? 11.938 10.844 15.008 1 94.56 188 SER B CA 1
ATOM 4277 C C . SER B 1 188 ? 12.102 11.32 13.57 1 94.56 188 SER B C 1
ATOM 4279 O O . SER B 1 188 ? 12.18 12.523 13.312 1 94.56 188 SER B O 1
ATOM 4281 N N . GLY B 1 189 ? 12.32 10.359 12.695 1 96.94 189 GLY B N 1
ATOM 4282 C CA . GLY B 1 189 ? 12.484 10.68 11.281 1 96.94 189 GLY B CA 1
ATOM 4283 C C . GLY B 1 189 ? 11.18 10.641 10.508 1 96.94 189 GLY B C 1
ATOM 4284 O O . GLY B 1 189 ? 10.242 11.383 10.812 1 96.94 189 GLY B O 1
ATOM 4285 N N . ALA B 1 190 ? 11.148 9.664 9.57 1 97.88 190 ALA B N 1
ATOM 4286 C CA . ALA B 1 190 ? 9.953 9.492 8.742 1 97.88 190 ALA B CA 1
ATOM 4287 C C . ALA B 1 190 ? 8.719 9.25 9.609 1 97.88 190 ALA B C 1
ATOM 4289 O O . ALA B 1 190 ? 7.621 9.68 9.258 1 97.88 190 ALA B O 1
ATOM 4290 N N . LEU B 1 191 ? 8.836 8.633 10.711 1 98.31 191 LEU B N 1
ATOM 4291 C CA . LEU B 1 191 ? 7.723 8.32 11.594 1 98.31 191 LEU B CA 1
ATOM 4292 C C . LEU B 1 191 ? 7.012 9.594 12.055 1 98.31 191 LEU B C 1
ATOM 4294 O O . LEU B 1 191 ? 5.82 9.766 11.805 1 98.31 191 LEU B O 1
ATOM 4298 N N . GLY B 1 192 ? 7.723 10.469 12.656 1 96.62 192 GLY B N 1
ATOM 4299 C CA . GLY B 1 192 ? 7.129 11.703 13.148 1 96.62 192 GLY B CA 1
ATOM 4300 C C . GLY B 1 192 ? 6.82 12.703 12.047 1 96.62 192 GLY B C 1
ATOM 4301 O O . GLY B 1 192 ? 5.793 13.383 12.094 1 96.62 192 GLY B O 1
ATOM 4302 N N . ASP B 1 193 ? 7.641 12.797 11.07 1 94.81 193 ASP B N 1
ATOM 4303 C CA . ASP B 1 193 ? 7.57 13.836 10.047 1 94.81 193 ASP B CA 1
ATOM 4304 C C . ASP B 1 193 ? 6.449 13.547 9.055 1 94.81 193 ASP B C 1
ATOM 4306 O O . ASP B 1 193 ? 5.676 14.438 8.703 1 94.81 193 ASP B O 1
ATOM 4310 N N . ILE B 1 194 ? 6.383 12.273 8.609 1 96.56 194 ILE B N 1
ATOM 4311 C CA . ILE B 1 194 ? 5.445 12.078 7.512 1 96.56 194 ILE B CA 1
ATOM 4312 C C . ILE B 1 194 ? 4.414 11.023 7.895 1 96.56 194 ILE B C 1
ATOM 4314 O O . ILE B 1 194 ? 3.252 11.102 7.488 1 96.56 194 ILE B O 1
ATOM 4318 N N . ALA B 1 195 ? 4.801 10.008 8.711 1 98.62 195 ALA B N 1
ATOM 4319 C CA . ALA B 1 195 ? 3.793 9.039 9.148 1 98.62 195 ALA B CA 1
ATOM 4320 C C . ALA B 1 195 ? 2.697 9.719 9.961 1 98.62 195 ALA B C 1
ATOM 4322 O O . ALA B 1 195 ? 1.532 9.32 9.898 1 98.62 195 ALA B O 1
ATOM 4323 N N . ALA B 1 196 ? 3.057 10.703 10.766 1 98.69 196 ALA B N 1
ATOM 4324 C CA . ALA B 1 196 ? 2.066 11.438 11.547 1 98.69 196 ALA B CA 1
ATOM 4325 C C . ALA B 1 196 ? 0.921 11.93 10.664 1 98.69 196 ALA B C 1
ATOM 4327 O O . ALA B 1 196 ? -0.243 11.891 11.07 1 98.69 196 ALA B O 1
ATOM 4328 N N . HIS B 1 197 ? 1.228 12.344 9.438 1 98.69 197 HIS B N 1
ATOM 4329 C CA . HIS B 1 197 ? 0.226 12.836 8.5 1 98.69 197 HIS B CA 1
ATOM 4330 C C . HIS B 1 197 ? -0.751 11.734 8.102 1 98.69 197 HIS B C 1
ATOM 4332 O O . HIS B 1 197 ? -1.965 11.953 8.086 1 98.69 197 HIS B O 1
ATOM 4338 N N . ILE B 1 198 ? -0.236 10.547 7.816 1 98.81 198 ILE B N 1
ATOM 4339 C CA . ILE B 1 198 ? -1.122 9.516 7.273 1 98.81 198 ILE B CA 1
ATOM 4340 C C . ILE B 1 198 ? -1.865 8.828 8.414 1 98.81 198 ILE B C 1
ATOM 4342 O O . ILE B 1 198 ? -2.992 8.359 8.234 1 98.81 198 ILE B O 1
ATOM 4346 N N . VAL B 1 199 ? -1.279 8.781 9.594 1 98.88 199 VAL B N 1
ATOM 4347 C CA . VAL B 1 199 ? -2.045 8.328 10.758 1 98.88 199 VAL B CA 1
ATOM 4348 C C . VAL B 1 199 ? -3.232 9.266 10.984 1 98.88 199 VAL B C 1
ATOM 4350 O O . VAL B 1 199 ? -4.371 8.812 11.117 1 98.88 199 VAL B O 1
ATOM 4353 N N . ASP B 1 200 ? -2.963 10.539 11.008 1 98.88 200 ASP B N 1
ATOM 4354 C CA . ASP B 1 200 ? -4.023 11.523 11.211 1 98.88 200 ASP B CA 1
ATOM 4355 C C . ASP B 1 200 ? -5.062 11.453 10.094 1 98.88 200 ASP B C 1
ATOM 4357 O O . ASP B 1 200 ? -6.266 11.422 10.359 1 98.88 200 ASP B O 1
ATOM 4361 N N . ALA B 1 201 ? -4.617 11.445 8.836 1 98.81 201 ALA B N 1
ATOM 4362 C CA . ALA B 1 201 ? -5.531 11.422 7.691 1 98.81 201 ALA B CA 1
ATOM 4363 C C . ALA B 1 201 ? -6.434 10.195 7.738 1 98.81 201 ALA B C 1
ATOM 4365 O O . ALA B 1 201 ? -7.641 10.297 7.5 1 98.81 201 ALA B O 1
ATOM 4366 N N . ALA B 1 202 ? -5.824 9.062 8.023 1 98.88 202 ALA B N 1
ATOM 4367 C CA . ALA B 1 202 ? -6.602 7.828 8.102 1 98.88 202 ALA B CA 1
ATOM 4368 C C . ALA B 1 202 ? -7.66 7.918 9.203 1 98.88 202 ALA B C 1
ATOM 4370 O O . ALA B 1 202 ? -8.836 7.617 8.969 1 98.88 202 ALA B O 1
ATOM 4371 N N . GLN B 1 203 ? -7.23 8.312 10.414 1 98.88 203 GLN B N 1
ATOM 4372 C CA . GLN B 1 203 ? -8.156 8.43 11.539 1 98.88 203 GLN B CA 1
ATOM 4373 C C . GLN B 1 203 ? -9.242 9.453 11.258 1 98.88 203 GLN B C 1
ATOM 4375 O O . GLN B 1 203 ? -10.414 9.234 11.594 1 98.88 203 GLN B O 1
ATOM 4380 N N . PHE B 1 204 ? -8.906 10.586 10.617 1 98.81 204 PHE B N 1
ATOM 4381 C CA . PHE B 1 204 ? -9.844 11.648 10.266 1 98.81 204 PHE B CA 1
ATOM 4382 C C . PHE B 1 204 ? -10.898 11.141 9.297 1 98.81 204 PHE B C 1
ATOM 4384 O O . PHE B 1 204 ? -12.094 11.25 9.57 1 98.81 204 PHE B O 1
ATOM 4391 N N . VAL B 1 205 ? -10.469 10.523 8.156 1 98.88 205 VAL B N 1
ATOM 4392 C CA . VAL B 1 205 ? -11.398 10.141 7.098 1 98.88 205 VAL B CA 1
ATOM 4393 C C . VAL B 1 205 ? -12.312 9.023 7.594 1 98.88 205 VAL B C 1
ATOM 4395 O O . VAL B 1 205 ? -13.523 9.055 7.371 1 98.88 205 VAL B O 1
ATOM 4398 N N . VAL B 1 206 ? -11.773 8.07 8.344 1 98.5 206 VAL B N 1
ATOM 4399 C CA . VAL B 1 206 ? -12.547 6.918 8.797 1 98.5 206 VAL B CA 1
ATOM 4400 C C . VAL B 1 206 ? -13.422 7.316 9.977 1 98.5 206 VAL B C 1
ATOM 4402 O O . VAL B 1 206 ? -14.453 6.688 10.234 1 98.5 206 VAL B O 1
ATOM 4405 N N . GLY B 1 207 ? -13.055 8.336 10.734 1 98.38 207 GLY B N 1
ATOM 4406 C CA . GLY B 1 207 ? -13.781 8.758 11.922 1 98.38 207 GLY B CA 1
ATOM 4407 C C . GLY B 1 207 ? -13.625 7.797 13.086 1 98.38 207 GLY B C 1
ATOM 4408 O O . GLY B 1 207 ? -14.586 7.52 13.805 1 98.38 207 GLY B O 1
ATOM 4409 N N . ASP B 1 208 ? -12.469 7.219 13.188 1 98.5 208 ASP B N 1
ATOM 4410 C CA . ASP B 1 208 ? -12.109 6.25 14.211 1 98.5 208 ASP B CA 1
ATOM 4411 C C . ASP B 1 208 ? -10.617 6.332 14.539 1 98.5 208 ASP B C 1
ATOM 4413 O O . ASP B 1 208 ? -9.867 7.043 13.867 1 98.5 208 ASP B O 1
ATOM 4417 N N . VAL B 1 209 ? -10.156 5.738 15.641 1 98.81 209 VAL B N 1
ATOM 4418 C CA . VAL B 1 209 ? -8.758 5.84 16.062 1 98.81 209 VAL B CA 1
ATOM 4419 C C . VAL B 1 209 ? -8.125 4.453 16.078 1 98.81 209 VAL B C 1
ATOM 4421 O O . VAL B 1 209 ? -8.82 3.445 16.234 1 98.81 209 VAL B O 1
ATOM 4424 N N . LEU B 1 210 ? -6.844 4.391 15.891 1 98.81 210 LEU B N 1
ATOM 4425 C CA . LEU B 1 210 ? -6.102 3.143 16.031 1 98.81 210 LEU B CA 1
ATOM 4426 C C . LEU B 1 210 ? -6.004 2.723 17.484 1 98.81 210 LEU B C 1
ATOM 4428 O O . LEU B 1 210 ? -5.672 3.535 18.344 1 98.81 210 LEU B O 1
ATOM 4432 N N . SER B 1 211 ? -6.242 1.434 17.766 1 98.69 211 SER B N 1
ATOM 4433 C CA . SER B 1 211 ? -6.215 0.922 19.141 1 98.69 211 SER B CA 1
ATOM 4434 C C . SER B 1 211 ? -4.898 0.209 19.438 1 98.69 211 SER B C 1
ATOM 4436 O O . SER B 1 211 ? -4.531 0.03 20.594 1 98.69 211 SER B O 1
ATOM 4438 N N . GLY B 1 212 ? -4.207 -0.242 18.422 1 98.75 212 GLY B N 1
ATOM 4439 C CA . GLY B 1 212 ? -2.928 -0.92 18.562 1 98.75 212 GLY B CA 1
ATOM 4440 C C . GLY B 1 212 ? -2.174 -1.043 17.25 1 98.75 212 GLY B C 1
ATOM 4441 O O . GLY B 1 212 ? -2.758 -0.89 16.172 1 98.75 212 GLY B O 1
ATOM 4442 N N . VAL B 1 213 ? -0.836 -1.305 17.391 1 98.88 213 VAL B N 1
ATOM 4443 C CA . VAL B 1 213 ? 0.002 -1.323 16.188 1 98.88 213 VAL B CA 1
ATOM 4444 C C . VAL B 1 213 ? 1.178 -2.273 16.406 1 98.88 213 VAL B C 1
ATOM 4446 O O . VAL B 1 213 ? 1.506 -2.627 17.531 1 98.88 213 VAL B O 1
ATOM 4449 N N . SER B 1 214 ? 1.732 -2.715 15.352 1 98.81 214 SER B N 1
ATOM 4450 C CA . SER B 1 214 ? 3.043 -3.346 15.234 1 98.81 214 SER B CA 1
ATOM 4451 C C . SER B 1 214 ? 3.859 -2.721 14.109 1 98.81 214 SER B C 1
ATOM 4453 O O . SER B 1 214 ? 3.328 -2.434 13.039 1 98.81 214 SER B O 1
ATOM 4455 N N . GLY B 1 215 ? 5.102 -2.422 14.438 1 98.69 215 GLY B N 1
ATOM 4456 C CA . GLY B 1 215 ? 5.801 -1.662 13.414 1 98.69 215 GLY B CA 1
ATOM 4457 C C . GLY B 1 215 ? 7.281 -1.981 13.344 1 98.69 215 GLY B C 1
ATOM 4458 O O . GLY B 1 215 ? 7.801 -2.738 14.164 1 98.69 215 GLY B O 1
ATOM 4459 N N . LEU B 1 216 ? 7.918 -1.492 12.344 1 98.62 216 LEU B N 1
ATOM 4460 C CA . LEU B 1 216 ? 9.336 -1.604 12.008 1 98.62 216 LEU B CA 1
ATOM 4461 C C . LEU B 1 216 ? 9.891 -0.262 11.539 1 98.62 216 LEU B C 1
ATOM 4463 O O . LEU B 1 216 ? 9.25 0.439 10.75 1 98.62 216 LEU B O 1
ATOM 4467 N N . LEU B 1 217 ? 11 0.151 12.117 1 98.5 217 LEU B N 1
ATOM 4468 C CA . LEU B 1 217 ? 11.719 1.343 11.688 1 98.5 217 LEU B CA 1
ATOM 4469 C C . LEU B 1 217 ? 13.047 0.967 11.023 1 98.5 217 LEU B C 1
ATOM 4471 O O . LEU B 1 217 ? 13.688 -0.001 11.43 1 98.5 217 LEU B O 1
ATOM 4475 N N . GLU B 1 218 ? 13.406 1.754 9.992 1 98.44 218 GLU B N 1
ATOM 4476 C CA . GLU B 1 218 ? 14.648 1.476 9.273 1 98.44 218 GLU B CA 1
ATOM 4477 C C . GLU B 1 218 ? 15.43 2.758 9.008 1 98.44 218 GLU B C 1
ATOM 4479 O O . GLU B 1 218 ? 14.844 3.795 8.695 1 98.44 218 GLU B O 1
ATOM 4484 N N . THR B 1 219 ? 16.734 2.736 9.227 1 98.12 219 THR B N 1
ATOM 4485 C CA . THR B 1 219 ? 17.656 3.764 8.781 1 98.12 219 THR B CA 1
ATOM 4486 C C . THR B 1 219 ? 18.562 3.23 7.672 1 98.12 219 THR B C 1
ATOM 4488 O O . THR B 1 219 ? 19.469 2.424 7.93 1 98.12 219 THR B O 1
ATOM 4491 N N . PHE B 1 220 ? 18.359 3.65 6.441 1 97.88 220 PHE B N 1
ATOM 4492 C CA . PHE B 1 220 ? 19.094 3.139 5.293 1 97.88 220 PHE B CA 1
ATOM 4493 C C . PHE B 1 220 ? 20.484 3.773 5.215 1 97.88 220 PHE B C 1
ATOM 4495 O O . PHE B 1 220 ? 21.453 3.117 4.832 1 97.88 220 PHE B O 1
ATOM 4502 N N . VAL B 1 221 ? 20.531 5.074 5.457 1 97.06 221 VAL B N 1
ATOM 4503 C CA . VAL B 1 221 ? 21.766 5.836 5.441 1 97.06 221 VAL B CA 1
ATOM 4504 C C . VAL B 1 221 ? 22.094 6.328 6.852 1 97.06 221 VAL B C 1
ATOM 4506 O O . VAL B 1 221 ? 21.453 7.258 7.352 1 97.06 221 VAL B O 1
ATOM 4509 N N . SER B 1 222 ? 23.141 5.852 7.453 1 96.38 222 SER B N 1
ATOM 4510 C CA . SER B 1 222 ? 23.375 6.047 8.875 1 96.38 222 SER B CA 1
ATOM 4511 C C . SER B 1 222 ? 24.312 7.219 9.125 1 96.38 222 SER B C 1
ATOM 4513 O O . SER B 1 222 ? 24.484 7.652 10.273 1 96.38 222 SER B O 1
ATOM 4515 N N . SER B 1 223 ? 24.906 7.727 8.078 1 96.75 223 SER B N 1
ATOM 4516 C CA . SER B 1 223 ? 25.812 8.859 8.203 1 96.75 223 SER B CA 1
ATOM 4517 C C . SER B 1 223 ? 25.75 9.766 6.973 1 96.75 223 SER B C 1
ATOM 4519 O O . SER B 1 223 ? 25.578 9.281 5.852 1 96.75 223 SER B O 1
ATOM 4521 N N . ARG B 1 224 ? 25.859 11.094 7.191 1 96.12 224 ARG B N 1
ATOM 4522 C CA . ARG B 1 224 ? 25.766 12.07 6.113 1 96.12 224 ARG B CA 1
ATOM 4523 C C . ARG B 1 224 ? 26.75 13.219 6.324 1 96.12 224 ARG B C 1
ATOM 4525 O O . ARG B 1 224 ? 27.172 13.477 7.453 1 96.12 224 ARG B O 1
ATOM 4532 N N . PRO B 1 225 ? 27.109 13.93 5.164 1 94.56 225 PRO B N 1
ATOM 4533 C CA . PRO B 1 225 ? 28.016 15.078 5.301 1 94.56 225 PRO B CA 1
ATOM 4534 C C . PRO B 1 225 ? 27.422 16.188 6.18 1 94.56 225 PRO B C 1
ATOM 4536 O O . PRO B 1 225 ? 26.219 16.438 6.133 1 94.56 225 PRO B O 1
ATOM 4539 N N . LEU B 1 226 ? 28.312 16.75 6.984 1 91.31 226 LEU B N 1
ATOM 4540 C CA . LEU B 1 226 ? 27.875 17.875 7.797 1 91.31 226 LEU B CA 1
ATOM 4541 C C . LEU B 1 226 ? 27.578 19.094 6.926 1 91.31 226 LEU B C 1
ATOM 4543 O O . LEU B 1 226 ? 28.281 19.344 5.945 1 91.31 226 LEU B O 1
ATOM 4547 N N . SER B 1 227 ? 26.438 19.766 7.176 1 75.25 227 SER B N 1
ATOM 4548 C CA . SER B 1 227 ? 26 20.906 6.379 1 75.25 227 SER B CA 1
ATOM 4549 C C . SER B 1 227 ? 26.797 22.156 6.734 1 75.25 227 SER B C 1
ATOM 4551 O O . SER B 1 227 ? 27.203 22.328 7.883 1 75.25 227 SER B O 1
ATOM 4553 N N . GLY B 1 228 ? 27.438 22.828 5.75 1 60.94 228 GLY B N 1
ATOM 4554 C CA . GLY B 1 228 ? 27.984 24.141 6.047 1 60.94 228 GLY B CA 1
ATOM 4555 C C . GLY B 1 228 ? 26.922 25.203 6.285 1 60.94 228 GLY B C 1
ATOM 4556 O O . GLY B 1 228 ? 27.219 26.328 6.68 1 60.94 228 GLY B O 1
ATOM 4557 N N . GLY B 1 229 ? 25.516 24.797 6.094 1 57.06 229 GLY B N 1
ATOM 4558 C CA . GLY B 1 229 ? 24.453 25.797 6.191 1 57.06 229 GLY B CA 1
ATOM 4559 C C . GLY B 1 229 ? 23.141 25.203 6.664 1 57.06 229 GLY B C 1
ATOM 4560 O O . GLY B 1 229 ? 23.062 24.016 6.996 1 57.06 229 GLY B O 1
ATOM 4561 N N . SER B 1 230 ? 22.188 26.125 6.918 1 51.19 230 SER B N 1
ATOM 4562 C CA . SER B 1 230 ? 20.875 25.797 7.48 1 51.19 230 SER B CA 1
ATOM 4563 C C . SER B 1 230 ? 19.859 25.5 6.383 1 51.19 230 SER B C 1
ATOM 4565 O O . SER B 1 230 ? 19.938 26.062 5.289 1 51.19 230 SER B O 1
ATOM 4567 N N . GLY B 1 231 ? 19.078 24.453 6.27 1 53.62 231 GLY B N 1
ATOM 4568 C CA . GLY B 1 231 ? 17.891 24.25 5.441 1 53.62 231 GLY B CA 1
ATOM 4569 C C . GLY B 1 231 ? 17.969 23.016 4.574 1 53.62 231 GLY B C 1
ATOM 4570 O O . GLY B 1 231 ? 18.984 22.312 4.578 1 53.62 231 GLY B O 1
ATOM 4571 N N . LEU B 1 232 ? 16.828 22.688 3.785 1 53.75 232 LEU B N 1
ATOM 4572 C CA . LEU B 1 232 ? 16.719 21.516 2.924 1 53.75 232 LEU B CA 1
ATOM 4573 C C . LEU B 1 232 ? 17.656 21.625 1.729 1 53.75 232 LEU B C 1
ATOM 4575 O O . LEU B 1 232 ? 17.969 20.625 1.085 1 53.75 232 LEU B O 1
ATOM 4579 N N . SER B 1 233 ? 18.172 22.844 1.372 1 49.66 233 SER B N 1
ATOM 4580 C CA . SER B 1 233 ? 19.031 23.109 0.221 1 49.66 233 SER B CA 1
ATOM 4581 C C . SER B 1 233 ? 20.469 23.375 0.653 1 49.66 233 SER B C 1
ATOM 4583 O O . SER B 1 233 ? 21.281 23.844 -0.139 1 49.66 233 SER B O 1
ATOM 4585 N N . ALA B 1 234 ? 20.875 23.094 1.806 1 50.94 234 ALA B N 1
ATOM 4586 C CA . ALA B 1 234 ? 22.234 23.422 2.236 1 50.94 234 ALA B CA 1
ATOM 4587 C C . ALA B 1 234 ? 23.266 22.594 1.489 1 50.94 234 ALA B C 1
ATOM 4589 O O . ALA B 1 234 ? 23.078 21.391 1.279 1 50.94 234 ALA B O 1
ATOM 4590 N N . ALA B 1 235 ? 24.234 23.312 0.818 1 53.91 235 ALA B N 1
ATOM 4591 C CA . ALA B 1 235 ? 25.359 22.703 0.115 1 53.91 235 ALA B CA 1
ATOM 4592 C C . ALA B 1 235 ? 26.266 21.953 1.084 1 53.91 235 ALA B C 1
ATOM 4594 O O . ALA B 1 235 ? 26.344 22.297 2.268 1 53.91 235 ALA B O 1
ATOM 4595 N N . SER B 1 236 ? 26.781 20.75 0.61 1 59.28 236 SER B N 1
ATOM 4596 C CA . SER B 1 236 ? 27.844 19.984 1.267 1 59.28 236 SER B CA 1
ATOM 4597 C C . SER B 1 236 ? 29.094 20.844 1.478 1 59.28 236 SER B C 1
ATOM 4599 O O . SER B 1 236 ? 29.641 21.406 0.521 1 59.28 236 SER B O 1
ATOM 4601 N N . GLY B 1 237 ? 29.203 21.609 2.555 1 54.03 237 GLY B N 1
ATOM 4602 C CA . GLY B 1 237 ? 30.422 22.406 2.715 1 54.03 237 GLY B CA 1
ATOM 4603 C C . GLY B 1 237 ? 31.172 22.094 3.996 1 54.03 237 GLY B C 1
ATOM 4604 O O . GLY B 1 237 ? 32.219 22.672 4.25 1 54.03 237 GLY B O 1
ATOM 4605 N N . GLY B 1 238 ? 30.609 21.438 4.871 1 59.5 238 GLY B N 1
ATOM 4606 C CA . GLY B 1 238 ? 31.375 21.219 6.086 1 59.5 238 GLY B CA 1
ATOM 4607 C C . GLY B 1 238 ? 32.344 20.062 5.977 1 59.5 238 GLY B C 1
ATOM 4608 O O . GLY B 1 238 ? 32.219 19.203 5.109 1 59.5 238 GLY B O 1
ATOM 4609 N N . ALA B 1 239 ? 33.562 20.203 6.426 1 68.69 239 ALA B N 1
ATOM 4610 C CA . ALA B 1 239 ? 34.531 19.109 6.57 1 68.69 239 ALA B CA 1
ATOM 4611 C C . ALA B 1 239 ? 34 18.047 7.539 1 68.69 239 ALA B C 1
ATOM 4613 O O . ALA B 1 239 ? 33.594 18.375 8.648 1 68.69 239 ALA B O 1
ATOM 4614 N N . GLY B 1 240 ? 33.688 16.688 7.047 1 89.75 240 GLY B N 1
ATOM 4615 C CA . GLY B 1 240 ? 33.406 15.539 7.887 1 89.75 240 GLY B CA 1
ATOM 4616 C C . GLY B 1 240 ? 32 15 7.75 1 89.75 240 GLY B C 1
ATOM 4617 O O . GLY B 1 240 ? 31.266 15.414 6.852 1 89.75 240 GLY B O 1
ATOM 4618 N N . VAL B 1 241 ? 31.672 13.906 8.445 1 92.44 241 VAL B N 1
ATOM 4619 C CA . VAL B 1 241 ? 30.375 13.219 8.414 1 92.44 241 VAL B CA 1
ATOM 4620 C C . VAL B 1 241 ? 29.781 13.172 9.82 1 92.44 241 VAL B C 1
ATOM 4622 O O . VAL B 1 241 ? 30.516 13.266 10.812 1 92.44 241 VAL B O 1
ATOM 4625 N N . GLY B 1 242 ? 28.453 13.328 9.883 1 94.62 242 GLY B N 1
ATOM 4626 C CA . GLY B 1 242 ? 27.719 13.141 11.125 1 94.62 242 GLY B CA 1
ATOM 4627 C C . GLY B 1 242 ? 26.75 11.984 11.07 1 94.62 242 GLY B C 1
ATOM 4628 O O . GLY B 1 242 ? 26.422 11.484 9.984 1 94.62 242 GLY B O 1
ATOM 4629 N N . ASP B 1 243 ? 26.312 11.57 12.266 1 96.06 243 ASP B N 1
ATOM 4630 C CA . ASP B 1 243 ? 25.438 10.406 12.375 1 96.06 243 ASP B CA 1
ATOM 4631 C C . ASP B 1 243 ? 23.984 10.797 12.156 1 96.06 243 ASP B C 1
ATOM 4633 O O . ASP B 1 243 ? 23.531 11.844 12.625 1 96.06 243 ASP B O 1
ATOM 4637 N N . VAL B 1 244 ? 23.281 9.945 11.406 1 96.75 244 VAL B N 1
ATOM 4638 C CA . VAL B 1 244 ? 21.828 10.023 11.328 1 96.75 244 VAL B CA 1
ATOM 4639 C C . VAL B 1 244 ? 21.203 9.242 12.484 1 96.75 244 VAL B C 1
ATOM 4641 O O . VAL B 1 244 ? 21.438 8.039 12.617 1 96.75 244 VAL B O 1
ATOM 4644 N N . THR B 1 245 ? 20.406 9.875 13.32 1 96.81 245 THR B N 1
ATOM 4645 C CA . THR B 1 245 ? 19.953 9.227 14.539 1 96.81 245 THR B CA 1
ATOM 4646 C C . THR B 1 245 ? 18.438 9.023 14.516 1 96.81 245 THR B C 1
ATOM 4648 O O . THR B 1 245 ? 17.812 8.805 15.555 1 96.81 245 THR B O 1
ATOM 4651 N N . VAL B 1 246 ? 17.812 9.164 13.336 1 97.12 246 VAL B N 1
ATOM 4652 C CA . VAL B 1 246 ? 16.375 8.953 13.195 1 97.12 246 VAL B CA 1
ATOM 4653 C C . VAL B 1 246 ? 16.109 7.941 12.078 1 97.12 246 VAL B C 1
ATOM 4655 O O . VAL B 1 246 ? 17.031 7.562 11.344 1 97.12 246 VAL B O 1
ATOM 4658 N N . ASP B 1 247 ? 14.914 7.508 12.023 1 98.25 247 ASP B N 1
ATOM 4659 C CA . ASP B 1 247 ? 14.508 6.551 11 1 98.25 247 ASP B CA 1
ATOM 4660 C C . ASP B 1 247 ? 14.344 7.234 9.648 1 98.25 247 ASP B C 1
ATOM 4662 O O . ASP B 1 247 ? 13.906 8.383 9.57 1 98.25 247 ASP B O 1
ATOM 4666 N N . ASP B 1 248 ? 14.695 6.504 8.539 1 98.31 248 ASP B N 1
ATOM 4667 C CA . ASP B 1 248 ? 14.438 6.898 7.16 1 98.31 248 ASP B CA 1
ATOM 4668 C C . ASP B 1 248 ? 13.07 6.406 6.695 1 98.31 248 ASP B C 1
ATOM 4670 O O . ASP B 1 248 ? 12.492 6.957 5.758 1 98.31 248 ASP B O 1
ATOM 4674 N N . ALA B 1 249 ? 12.641 5.363 7.379 1 98.69 249 ALA B N 1
ATOM 4675 C CA . ALA B 1 249 ? 11.383 4.727 6.98 1 98.69 249 ALA B CA 1
ATOM 4676 C C . ALA B 1 249 ? 10.688 4.098 8.188 1 98.69 249 ALA B C 1
ATOM 4678 O O . ALA B 1 249 ? 11.344 3.617 9.109 1 98.69 249 ALA B O 1
ATOM 4679 N N . ALA B 1 250 ? 9.398 4.117 8.133 1 98.81 250 ALA B N 1
ATOM 4680 C CA . ALA B 1 250 ? 8.531 3.434 9.086 1 98.81 250 ALA B CA 1
ATOM 4681 C C . ALA B 1 250 ? 7.445 2.635 8.367 1 98.81 250 ALA B C 1
ATOM 4683 O O . ALA B 1 250 ? 6.758 3.16 7.488 1 98.81 250 ALA B O 1
ATOM 4684 N N . VAL B 1 251 ? 7.344 1.358 8.656 1 98.88 251 VAL B N 1
ATOM 4685 C CA . VAL B 1 251 ? 6.23 0.537 8.188 1 98.88 251 VAL B CA 1
ATOM 4686 C C . VAL B 1 251 ? 5.531 -0.107 9.383 1 98.88 251 VAL B C 1
ATOM 4688 O O . VAL B 1 251 ? 6.184 -0.535 10.336 1 98.88 251 VAL B O 1
ATOM 4691 N N . PHE B 1 252 ? 4.199 -0.107 9.359 1 98.88 252 PHE B N 1
ATOM 4692 C CA . PHE B 1 252 ? 3.467 -0.697 10.469 1 98.88 252 PHE B CA 1
ATOM 4693 C C . PHE B 1 252 ? 2.035 -1.021 10.062 1 98.88 252 PHE B C 1
ATOM 4695 O O . PHE B 1 252 ? 1.571 -0.588 9 1 98.88 252 PHE B O 1
ATOM 4702 N N . PHE B 1 253 ? 1.403 -1.884 10.805 1 98.88 253 PHE B N 1
ATOM 4703 C CA . PHE B 1 253 ? -0.025 -2.152 10.68 1 98.88 253 PHE B CA 1
ATOM 4704 C C . PHE B 1 253 ? -0.723 -2.004 12.031 1 98.88 253 PHE B C 1
ATOM 4706 O O . PHE B 1 253 ? -0.065 -1.888 13.062 1 98.88 253 PHE B O 1
ATOM 4713 N N . GLY B 1 254 ? -2.033 -1.832 11.961 1 98.69 254 GLY B N 1
ATOM 4714 C CA . GLY B 1 254 ? -2.799 -1.66 13.188 1 98.69 254 GLY B CA 1
ATOM 4715 C C . GLY B 1 254 ? -4.262 -2.018 13.031 1 98.69 254 GLY B C 1
ATOM 4716 O O . GLY B 1 254 ? -4.688 -2.469 11.961 1 98.69 254 GLY B O 1
ATOM 4717 N N . ARG B 1 255 ? -4.977 -1.917 14.141 1 98.69 255 ARG B N 1
ATOM 4718 C CA . ARG B 1 255 ? -6.422 -2.121 14.203 1 98.69 255 ARG B CA 1
ATOM 4719 C C . ARG B 1 255 ? -7.133 -0.859 14.68 1 98.69 255 ARG B C 1
ATOM 4721 O O . ARG B 1 255 ? -6.66 -0.182 15.602 1 98.69 255 ARG B O 1
ATOM 4728 N N . PHE B 1 256 ? -8.203 -0.53 13.961 1 98.75 256 PHE B N 1
ATOM 4729 C CA . PHE B 1 256 ? -9.055 0.554 14.438 1 98.75 256 PHE B CA 1
ATOM 4730 C C . PHE B 1 256 ? -9.93 0.085 15.594 1 98.75 256 PHE B C 1
ATOM 4732 O O . PHE B 1 256 ? -10.266 -1.097 15.68 1 98.75 256 PHE B O 1
ATOM 4739 N N . ALA B 1 257 ? -10.336 0.986 16.422 1 98.5 257 ALA B N 1
ATOM 4740 C CA . ALA B 1 257 ? -11.094 0.679 17.641 1 98.5 257 ALA B CA 1
ATOM 4741 C C . ALA B 1 257 ? -12.438 0.051 17.297 1 98.5 257 ALA B C 1
ATOM 4743 O O . ALA B 1 257 ? -12.914 -0.846 18 1 98.5 257 ALA B O 1
ATOM 4744 N N . GLN B 1 258 ? -13.078 0.5 16.219 1 96.25 258 GLN B N 1
ATOM 4745 C CA . GLN B 1 258 ? -14.414 0.033 15.875 1 96.25 258 GLN B CA 1
ATOM 4746 C C . GLN B 1 258 ? -14.352 -1.091 14.844 1 96.25 258 GLN B C 1
ATOM 4748 O O . GLN B 1 258 ? -15.383 -1.532 14.328 1 96.25 258 GLN B O 1
ATOM 4753 N N . GLY B 1 259 ? -13.219 -1.407 14.5 1 93.94 259 GLY B N 1
ATOM 4754 C CA . GLY B 1 259 ? -13.07 -2.5 13.555 1 93.94 259 GLY B CA 1
ATOM 4755 C C . GLY B 1 259 ? -12.289 -2.111 12.312 1 93.94 259 GLY B C 1
ATOM 4756 O O . GLY B 1 259 ? -12.117 -0.923 12.023 1 93.94 259 GLY B O 1
ATOM 4757 N N . GLY B 1 260 ? -11.828 -3.051 11.523 1 97.88 260 GLY B N 1
ATOM 4758 C CA . GLY B 1 260 ? -10.984 -2.854 10.352 1 97.88 260 GLY B CA 1
ATOM 4759 C C . GLY B 1 260 ? -9.5 -2.871 10.672 1 97.88 260 GLY B C 1
ATOM 4760 O O . GLY B 1 260 ? -9.109 -2.705 11.836 1 97.88 260 GLY B O 1
ATOM 4761 N N . ILE B 1 261 ? -8.742 -3.146 9.734 1 98.81 261 ILE B N 1
ATOM 4762 C CA . ILE B 1 261 ? -7.289 -3.182 9.906 1 98.81 261 ILE B CA 1
ATOM 4763 C C . ILE B 1 261 ? -6.633 -2.205 8.938 1 98.81 261 ILE B C 1
ATOM 4765 O O . ILE B 1 261 ? -7.262 -1.754 7.977 1 98.81 261 ILE B O 1
ATOM 4769 N N . ALA B 1 262 ? -5.414 -1.8 9.25 1 98.75 262 ALA B N 1
ATOM 4770 C CA . ALA B 1 262 ? -4.746 -0.773 8.445 1 98.75 262 ALA B CA 1
ATOM 4771 C C . ALA B 1 262 ? -3.275 -1.112 8.234 1 98.75 262 ALA B C 1
ATOM 4773 O O . ALA B 1 262 ? -2.654 -1.767 9.078 1 98.75 262 ALA B O 1
ATOM 4774 N N . THR B 1 263 ? -2.748 -0.735 7.129 1 98.81 263 THR B N 1
ATOM 4775 C CA . THR B 1 263 ? -1.316 -0.767 6.848 1 98.81 263 THR B CA 1
ATOM 4776 C C . THR B 1 263 ? -0.793 0.633 6.539 1 98.81 263 THR B C 1
ATOM 4778 O O . THR B 1 263 ? -1.472 1.424 5.883 1 98.81 263 THR B O 1
ATOM 4781 N N . PHE B 1 264 ? 0.418 0.919 7 1 98.88 264 PHE B N 1
ATOM 4782 C CA . PHE B 1 264 ? 1.039 2.227 6.828 1 98.88 264 PHE B CA 1
ATOM 4783 C C . PHE B 1 264 ? 2.477 2.086 6.348 1 98.88 264 PHE B C 1
ATOM 4785 O O . PHE B 1 264 ? 3.207 1.201 6.801 1 98.88 264 PHE B O 1
ATOM 4792 N N . GLU B 1 265 ? 2.889 2.943 5.422 1 98.88 265 GLU B N 1
ATOM 4793 C CA . GLU B 1 265 ? 4.281 3.117 5.012 1 98.88 265 GLU B CA 1
ATOM 4794 C C . GLU B 1 265 ? 4.641 4.594 4.902 1 98.88 265 GLU B C 1
ATOM 4796 O O . GLU B 1 265 ? 3.98 5.348 4.184 1 98.88 265 GLU B O 1
ATOM 4801 N N . ALA B 1 266 ? 5.582 5.016 5.609 1 98.81 266 ALA B N 1
ATOM 4802 C CA . ALA B 1 266 ? 6.168 6.352 5.508 1 98.81 266 ALA B CA 1
ATOM 4803 C C . ALA B 1 266 ? 7.656 6.273 5.184 1 98.81 266 ALA B C 1
ATOM 4805 O O . ALA B 1 266 ? 8.422 5.645 5.914 1 98.81 266 ALA B O 1
ATOM 4806 N N . THR B 1 267 ? 8.07 6.938 4.055 1 98.75 267 THR B N 1
ATOM 4807 C CA . THR B 1 267 ? 9.477 6.82 3.688 1 98.75 267 THR B CA 1
ATOM 4808 C C . THR B 1 267 ? 9.938 8.055 2.92 1 98.75 267 THR B C 1
ATOM 4810 O O . THR B 1 267 ? 9.156 8.68 2.207 1 98.75 267 THR B O 1
ATOM 4813 N N . ARG B 1 268 ? 11.18 8.391 3.123 1 98.12 268 ARG B N 1
ATOM 4814 C CA . ARG B 1 268 ? 11.859 9.445 2.373 1 98.12 268 ARG B CA 1
ATOM 4815 C C . ARG B 1 268 ? 12.766 8.852 1.301 1 98.12 268 ARG B C 1
ATOM 4817 O O . ARG B 1 268 ? 13.633 9.547 0.761 1 98.12 268 ARG B O 1
ATOM 4824 N N . PHE B 1 269 ? 12.562 7.496 1.01 1 98.44 269 PHE B N 1
ATOM 4825 C CA . PHE B 1 269 ? 13.461 6.746 0.143 1 98.44 269 PHE B CA 1
ATOM 4826 C C . PHE B 1 269 ? 12.688 6.023 -0.949 1 98.44 269 PHE B C 1
ATOM 4828 O O . PHE B 1 269 ? 13.047 4.914 -1.344 1 98.44 269 PHE B O 1
ATOM 4835 N N . ALA B 1 270 ? 11.594 6.516 -1.393 1 98.56 270 ALA B N 1
ATOM 4836 C CA . ALA B 1 270 ? 10.867 5.977 -2.537 1 98.56 270 ALA B CA 1
ATOM 4837 C C . ALA B 1 270 ? 11.203 6.742 -3.812 1 98.56 270 ALA B C 1
ATOM 4839 O O . ALA B 1 270 ? 10.477 7.664 -4.199 1 98.56 270 ALA B O 1
ATOM 4840 N N . THR B 1 271 ? 12.195 6.281 -4.523 1 98.12 271 THR B N 1
ATOM 4841 C CA . THR B 1 271 ? 12.766 6.996 -5.664 1 98.12 271 THR B CA 1
ATOM 4842 C C . THR B 1 271 ? 11.711 7.195 -6.754 1 98.12 271 THR B C 1
ATOM 4844 O O . THR B 1 271 ? 11.109 6.227 -7.227 1 98.12 271 THR B O 1
ATOM 4847 N N . GLY B 1 272 ? 11.516 8.438 -7.125 1 97.12 272 GLY B N 1
ATOM 4848 C CA . GLY B 1 272 ? 10.547 8.797 -8.148 1 97.12 272 GLY B CA 1
ATOM 4849 C C . GLY B 1 272 ? 9.25 9.336 -7.574 1 97.12 272 GLY B C 1
ATOM 4850 O O . GLY B 1 272 ? 8.461 9.961 -8.289 1 97.12 272 GLY B O 1
ATOM 4851 N N . ARG B 1 273 ? 8.961 9.031 -6.316 1 97.69 273 ARG B N 1
ATOM 4852 C CA . ARG B 1 273 ? 7.816 9.617 -5.633 1 97.69 273 ARG B CA 1
ATOM 4853 C C . ARG B 1 273 ? 8.195 10.938 -4.973 1 97.69 273 ARG B C 1
ATOM 4855 O O . ARG B 1 273 ? 9.125 10.992 -4.168 1 97.69 273 ARG B O 1
ATOM 4862 N N . LYS B 1 274 ? 7.477 12.008 -5.25 1 95.44 274 LYS B N 1
ATOM 4863 C CA . LYS B 1 274 ? 7.863 13.328 -4.746 1 95.44 274 LYS B CA 1
ATOM 4864 C C . LYS B 1 274 ? 7.094 13.672 -3.475 1 95.44 274 LYS B 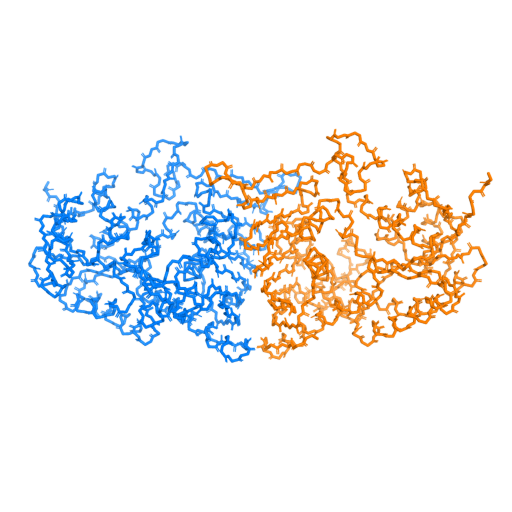C 1
ATOM 4866 O O . LYS B 1 274 ? 7.695 14.07 -2.471 1 95.44 274 LYS B O 1
ATOM 4871 N N . ASN B 1 275 ? 5.832 13.523 -3.459 1 96.75 275 ASN B N 1
ATOM 4872 C CA . ASN B 1 275 ? 4.957 13.766 -2.316 1 96.75 275 ASN B CA 1
ATOM 4873 C C . ASN B 1 275 ? 3.695 12.906 -2.379 1 96.75 275 ASN B C 1
ATOM 4875 O O . ASN B 1 275 ? 2.582 13.43 -2.301 1 96.75 275 ASN B O 1
ATOM 4879 N N . ALA B 1 276 ? 3.955 11.625 -2.545 1 97.94 276 ALA B N 1
ATOM 4880 C CA . ALA B 1 276 ? 2.842 10.703 -2.74 1 97.94 276 ALA B CA 1
ATOM 4881 C C . ALA B 1 276 ? 2.23 10.289 -1.405 1 97.94 276 ALA B C 1
ATOM 4883 O O . ALA B 1 276 ? 2.576 9.242 -0.854 1 97.94 276 ALA B O 1
ATOM 4884 N N . MET B 1 277 ? 1.363 11.109 -0.901 1 98.5 277 MET B N 1
ATOM 4885 C CA . MET B 1 277 ? 0.521 10.727 0.23 1 98.5 277 MET B CA 1
ATOM 4886 C C . MET B 1 277 ? -0.764 10.062 -0.248 1 98.5 277 MET B C 1
ATOM 4888 O O . MET B 1 277 ? -1.621 10.711 -0.848 1 98.5 277 MET B O 1
ATOM 4892 N N . GLN B 1 278 ? -0.858 8.797 0.024 1 98.69 278 GLN B N 1
ATOM 4893 C CA . GLN B 1 278 ? -1.938 7.992 -0.538 1 98.69 278 GLN B CA 1
ATOM 4894 C C . GLN B 1 278 ? -2.797 7.379 0.564 1 98.69 278 GLN B C 1
ATOM 4896 O O . GLN B 1 278 ? -2.283 7 1.621 1 98.69 278 GLN B O 1
ATOM 4901 N N . LEU B 1 279 ? -4.043 7.301 0.305 1 98.81 279 LEU B N 1
ATOM 4902 C CA . LEU B 1 279 ? -5.012 6.68 1.203 1 98.81 279 LEU B CA 1
ATOM 4903 C C . LEU B 1 279 ? -6.023 5.844 0.423 1 98.81 279 LEU B C 1
ATOM 4905 O O . LEU B 1 279 ? -6.648 6.34 -0.516 1 98.81 279 LEU B O 1
ATOM 4909 N N . GLU B 1 280 ? -6.109 4.566 0.69 1 98.88 280 GLU B N 1
ATOM 4910 C CA . GLU B 1 280 ? -7.164 3.674 0.218 1 98.88 280 GLU B CA 1
ATOM 4911 C C . GLU B 1 280 ? -8.031 3.182 1.375 1 98.88 280 GLU B C 1
ATOM 4913 O O . GLU B 1 280 ? -7.508 2.734 2.398 1 98.88 280 GLU B O 1
ATOM 4918 N N . ILE B 1 281 ? -9.273 3.271 1.2 1 98.88 281 ILE B N 1
ATOM 4919 C CA . ILE B 1 281 ? -10.234 2.834 2.211 1 98.88 281 ILE B CA 1
ATOM 4920 C C . ILE B 1 281 ? -11.281 1.929 1.571 1 98.88 281 ILE B C 1
ATOM 4922 O O . ILE B 1 281 ? -11.922 2.307 0.586 1 98.88 281 ILE B O 1
ATOM 4926 N N . TYR B 1 282 ? -11.484 0.735 2.133 1 98.88 282 TYR B N 1
ATOM 4927 C CA . TYR B 1 282 ? -12.461 -0.22 1.622 1 98.88 282 TYR B CA 1
ATOM 4928 C C . TYR B 1 282 ? -13.43 -0.652 2.719 1 98.88 282 TYR B C 1
ATOM 4930 O O . TYR B 1 282 ? -13.008 -1.07 3.799 1 98.88 282 TYR B O 1
ATOM 4938 N N . GLY B 1 283 ? -14.656 -0.494 2.473 1 98.62 283 GLY B N 1
ATOM 4939 C CA . GLY B 1 283 ? -15.719 -1.003 3.33 1 98.62 283 GLY B CA 1
ATOM 4940 C C . GLY B 1 283 ? -16.641 -1.979 2.625 1 98.62 283 GLY B C 1
ATOM 4941 O O . GLY B 1 283 ? -16.391 -2.355 1.477 1 98.62 283 GLY B O 1
ATOM 4942 N N . SER B 1 284 ? -17.656 -2.424 3.305 1 98 284 SER B N 1
ATOM 4943 C CA . SER B 1 284 ? -18.578 -3.445 2.805 1 98 284 SER B CA 1
ATOM 4944 C C . SER B 1 284 ? -19.344 -2.947 1.585 1 98 284 SER B C 1
ATOM 4946 O O . SER B 1 284 ? -19.766 -3.744 0.745 1 98 284 SER B O 1
ATOM 4948 N N . ASP B 1 285 ? -19.469 -1.569 1.462 1 97.94 285 ASP B N 1
ATOM 4949 C CA . ASP B 1 285 ? -20.406 -1.052 0.472 1 97.94 285 ASP B CA 1
ATO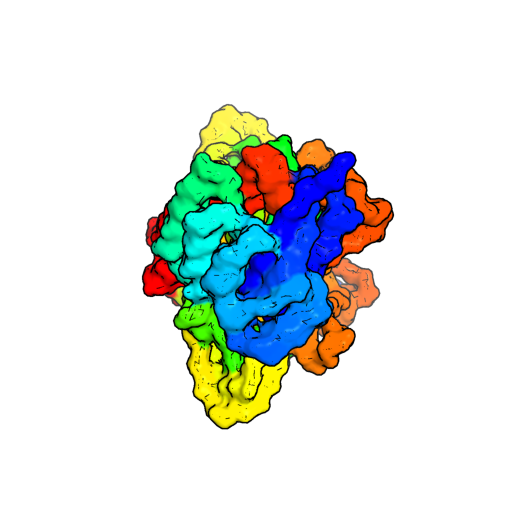M 4950 C C . ASP B 1 285 ? -19.719 -0.07 -0.475 1 97.94 285 ASP B C 1
ATOM 4952 O O . ASP B 1 285 ? -20.375 0.567 -1.3 1 97.94 285 ASP B O 1
ATOM 4956 N N . GLY B 1 286 ? -18.453 0.062 -0.315 1 98.25 286 GLY B N 1
ATOM 4957 C CA . GLY B 1 286 ? -17.781 1.019 -1.181 1 98.25 286 GLY B CA 1
ATOM 4958 C C . GLY B 1 286 ? -16.297 1.117 -0.917 1 98.25 286 GLY B C 1
ATOM 4959 O O . GLY B 1 286 ? -15.758 0.41 -0.058 1 98.25 286 GLY B O 1
ATOM 4960 N N . GLY B 1 287 ? -15.617 1.901 -1.748 1 98.62 287 GLY B N 1
ATOM 4961 C CA . GLY B 1 287 ? -14.188 2.143 -1.644 1 98.62 287 GLY B CA 1
ATOM 4962 C C . GLY B 1 287 ? -13.789 3.553 -2.039 1 98.62 287 GLY B C 1
ATOM 4963 O O . GLY B 1 287 ? -14.477 4.203 -2.824 1 98.62 287 GLY B O 1
ATOM 4964 N N . ILE B 1 288 ? -12.75 4.047 -1.408 1 98.88 288 ILE B N 1
ATOM 4965 C CA . ILE B 1 288 ? -12.211 5.379 -1.667 1 98.88 288 ILE B CA 1
ATOM 4966 C C . ILE B 1 288 ? -10.703 5.289 -1.87 1 98.88 288 ILE B C 1
ATOM 4968 O O . ILE B 1 288 ? -10.016 4.574 -1.142 1 98.88 288 ILE B O 1
ATOM 4972 N N . ARG B 1 289 ? -10.227 5.926 -2.885 1 98.81 289 ARG B N 1
ATOM 4973 C CA . ARG B 1 289 ? -8.789 6.039 -3.111 1 98.81 289 ARG B CA 1
ATOM 4974 C C . ARG B 1 289 ? -8.391 7.488 -3.361 1 98.81 289 ARG B C 1
ATOM 4976 O O . ARG B 1 289 ? -9.078 8.211 -4.086 1 98.81 289 ARG B O 1
ATOM 4983 N N . PHE B 1 290 ? -7.336 7.902 -2.797 1 98.81 290 PHE B N 1
ATOM 4984 C CA . PHE B 1 290 ? -6.82 9.266 -2.889 1 98.81 290 PHE B CA 1
ATOM 4985 C C . PHE B 1 290 ? -5.305 9.258 -3.066 1 98.81 290 PHE B C 1
ATOM 4987 O O . PHE B 1 290 ? -4.609 8.422 -2.494 1 98.81 290 PHE B O 1
ATOM 4994 N N . ASP B 1 291 ? -4.75 10.148 -3.871 1 98.38 291 ASP B N 1
ATOM 4995 C CA . ASP B 1 291 ? -3.326 10.414 -4.059 1 98.38 291 ASP B CA 1
ATOM 4996 C C . ASP B 1 291 ? -3.045 11.914 -4.109 1 98.38 291 ASP B C 1
ATOM 4998 O O . ASP B 1 291 ? -3.529 12.609 -5.004 1 98.38 291 ASP B O 1
ATOM 5002 N N . PHE B 1 292 ? -2.205 12.367 -3.234 1 98.31 292 PHE B N 1
ATOM 5003 C CA . PHE B 1 292 ? -1.936 13.797 -3.115 1 98.31 292 PHE B CA 1
ATOM 5004 C C . PHE B 1 292 ? -1.275 14.328 -4.379 1 98.31 292 PHE B C 1
ATOM 5006 O O . PHE B 1 292 ? -1.373 15.523 -4.684 1 98.31 292 PHE B O 1
ATOM 5013 N N . GLU B 1 293 ? -0.577 13.523 -5.152 1 97 293 GLU B N 1
ATOM 5014 C CA . GLU B 1 293 ? 0.026 13.969 -6.402 1 97 293 GLU B CA 1
ATOM 5015 C C . GLU B 1 293 ? -1.041 14.305 -7.441 1 97 293 GLU B C 1
ATOM 5017 O O . GLU B 1 293 ? -0.742 14.906 -8.477 1 97 293 GLU B O 1
ATOM 5022 N N . ARG B 1 294 ? -2.273 13.953 -7.18 1 97.44 294 ARG B N 1
ATOM 5023 C CA . ARG B 1 294 ? -3.486 14.375 -7.867 1 97.44 294 ARG B CA 1
ATOM 5024 C C . ARG B 1 294 ? -4.512 14.93 -6.883 1 97.44 294 ARG B C 1
ATOM 5026 O O . ARG B 1 294 ? -5.672 14.508 -6.883 1 97.44 294 ARG B O 1
ATOM 5033 N N . MET B 1 295 ? -4.141 15.859 -6.164 1 97.94 295 MET B N 1
ATOM 5034 C CA . MET B 1 295 ? -4.789 16.234 -4.91 1 97.94 295 MET B CA 1
ATOM 5035 C C . MET B 1 295 ? -6.203 16.75 -5.164 1 97.94 295 MET B C 1
ATOM 5037 O O . MET B 1 295 ? -7 16.859 -4.23 1 97.94 295 MET B O 1
ATOM 5041 N N . ASN B 1 296 ? -6.559 17.078 -6.473 1 98.62 296 ASN B N 1
ATOM 5042 C CA . ASN B 1 296 ? -7.887 17.594 -6.766 1 98.62 296 ASN B CA 1
ATOM 5043 C C . ASN B 1 296 ? -8.828 16.5 -7.258 1 98.62 296 ASN B C 1
ATOM 5045 O O . ASN B 1 296 ? -9.906 16.797 -7.773 1 98.62 296 ASN B O 1
ATOM 5049 N N . GLU B 1 297 ? -8.43 15.25 -7.16 1 98.69 297 GLU B N 1
ATOM 5050 C CA . GLU B 1 297 ? -9.234 14.117 -7.602 1 98.69 297 GLU B CA 1
ATOM 5051 C C . GLU B 1 297 ? -9.484 13.141 -6.453 1 98.69 297 GLU B C 1
ATOM 5053 O O . GLU B 1 297 ? -8.656 13.008 -5.551 1 98.69 297 GLU B O 1
ATOM 5058 N N . LEU B 1 298 ? -10.625 12.523 -6.496 1 98.81 298 LEU B N 1
ATOM 5059 C CA . LEU B 1 298 ? -10.984 11.422 -5.617 1 98.81 298 LEU B CA 1
ATOM 5060 C C . LEU B 1 298 ? -11.602 10.273 -6.414 1 98.81 298 LEU B C 1
ATOM 5062 O O . LEU B 1 298 ? -12.469 10.492 -7.262 1 98.81 298 LEU B O 1
ATOM 5066 N N . LEU B 1 299 ? -11.078 9.062 -6.242 1 98.81 299 LEU B N 1
ATOM 5067 C CA . LEU B 1 299 ? -11.719 7.887 -6.82 1 98.81 299 LEU B CA 1
ATOM 5068 C C . LEU B 1 299 ? -12.695 7.258 -5.836 1 98.81 299 LEU B C 1
ATOM 5070 O O . LEU B 1 299 ? -12.344 6.98 -4.691 1 98.81 299 LEU B O 1
ATOM 5074 N N . PHE B 1 300 ? -13.93 7.105 -6.289 1 98.69 300 PHE B N 1
ATOM 5075 C CA . PHE B 1 300 ? -14.992 6.609 -5.43 1 98.69 300 PHE B CA 1
ATOM 5076 C C . PHE B 1 300 ? -15.719 5.441 -6.09 1 98.69 300 PHE B C 1
ATOM 5078 O O . PHE B 1 300 ? -16.156 5.543 -7.238 1 98.69 300 PHE B O 1
ATOM 5085 N N . PHE B 1 301 ? -15.703 4.289 -5.453 1 98.69 301 PHE B N 1
ATOM 5086 C CA . PHE B 1 301 ? -16.5 3.131 -5.855 1 98.69 301 PHE B CA 1
ATOM 5087 C C . PHE B 1 301 ? -17.766 3.035 -5.027 1 98.69 301 PHE B C 1
ATOM 5089 O O . PHE B 1 301 ? -17.719 2.838 -3.812 1 98.69 301 PHE B O 1
ATOM 5096 N N . ASP B 1 302 ? -18.875 3.113 -5.688 1 97.38 302 ASP B N 1
ATOM 5097 C CA . ASP B 1 302 ? -20.188 3.072 -5.051 1 97.38 302 ASP B CA 1
ATOM 5098 C C . ASP B 1 302 ? -20.812 1.692 -5.195 1 97.38 302 ASP B C 1
ATOM 5100 O O . ASP B 1 302 ? -21.344 1.354 -6.258 1 97.38 302 ASP B O 1
ATOM 5104 N N . GLY B 1 303 ? -20.875 0.956 -4.094 1 95.31 303 GLY B N 1
ATOM 5105 C CA . GLY B 1 303 ? -21.344 -0.421 -4.125 1 95.31 303 GLY B CA 1
ATOM 5106 C C . GLY B 1 303 ? -22.812 -0.543 -4.477 1 95.31 303 GLY B C 1
ATOM 5107 O O . GLY B 1 303 ? -23.297 -1.638 -4.766 1 95.31 303 GLY B O 1
ATOM 5108 N N . SER B 1 304 ? -23.469 0.523 -4.488 1 94.19 304 SER B N 1
ATOM 5109 C CA . SER B 1 304 ? -24.906 0.495 -4.789 1 94.19 304 SER B CA 1
ATOM 5110 C C . SER B 1 304 ? -25.156 0.508 -6.297 1 94.19 304 SER B C 1
ATOM 5112 O O . SER B 1 304 ? -26.266 0.243 -6.75 1 94.19 304 SER B O 1
ATOM 5114 N N . SER B 1 305 ? -24.156 0.793 -7.066 1 94.31 305 SER B N 1
ATOM 5115 C CA . SER B 1 305 ? -24.297 0.81 -8.516 1 94.31 305 SER B CA 1
ATOM 5116 C C . SER B 1 305 ? -24.344 -0.604 -9.086 1 94.31 305 SER B C 1
ATOM 5118 O O . SER B 1 305 ? -23.75 -1.526 -8.531 1 94.31 305 SER B O 1
ATOM 5120 N N . PRO B 1 306 ? -25.078 -0.754 -10.195 1 94.25 306 PRO B N 1
ATOM 5121 C CA . PRO B 1 306 ? -25.109 -2.084 -10.805 1 94.25 306 PRO B CA 1
ATOM 5122 C C . PRO B 1 306 ? -23.719 -2.572 -11.227 1 94.25 306 PRO B C 1
ATOM 5124 O O . PRO B 1 306 ? -22.906 -1.779 -11.688 1 94.25 306 PRO B O 1
ATOM 5127 N N . ASP B 1 307 ? -23.562 -3.895 -11.086 1 91.25 307 ASP B N 1
ATOM 5128 C CA . ASP B 1 307 ? -22.266 -4.504 -11.336 1 91.25 307 ASP B CA 1
ATOM 5129 C C . ASP B 1 307 ? -21.734 -4.145 -12.727 1 91.25 307 ASP B C 1
ATOM 5131 O O . ASP B 1 307 ? -20.562 -3.818 -12.891 1 91.25 307 ASP B O 1
ATOM 5135 N N . GLU B 1 308 ? -22.594 -4.113 -13.688 1 93.75 308 GLU B N 1
ATOM 5136 C CA . GLU B 1 308 ? -22.203 -3.949 -15.086 1 93.75 308 GLU B CA 1
ATOM 5137 C C . GLU B 1 308 ? -21.641 -2.555 -15.336 1 93.75 308 GLU B C 1
ATOM 5139 O O . GLU B 1 308 ? -20.844 -2.361 -16.25 1 93.75 308 GLU B O 1
ATOM 5144 N N . GLU B 1 309 ? -22.016 -1.643 -14.562 1 93.44 309 GLU B N 1
ATOM 5145 C CA . GLU B 1 309 ? -21.594 -0.264 -14.789 1 93.44 309 GLU B CA 1
ATOM 5146 C C . GLU B 1 309 ? -20.625 0.201 -13.703 1 93.44 309 GLU B C 1
ATOM 5148 O O . GLU B 1 309 ? -20.094 1.314 -13.766 1 93.44 309 GLU B O 1
ATOM 5153 N N . ASN B 1 310 ? -20.422 -0.646 -12.812 1 92.19 310 ASN B N 1
ATOM 5154 C CA . ASN B 1 310 ? -19.719 -0.185 -11.617 1 92.19 310 ASN B CA 1
ATOM 5155 C C . ASN B 1 310 ? -18.219 -0.157 -11.828 1 92.19 310 ASN B C 1
ATOM 5157 O O . ASN B 1 310 ? -17.688 -0.905 -12.648 1 92.19 310 ASN B O 1
ATOM 5161 N N . GLY B 1 311 ? -17.562 0.699 -11.172 1 95.62 311 GLY B N 1
ATOM 5162 C CA . GLY B 1 311 ? -16.125 0.967 -11.141 1 95.62 311 GLY B CA 1
ATOM 5163 C C . GLY B 1 311 ? -15.773 2.199 -10.328 1 95.62 311 GLY B C 1
ATOM 5164 O O . GLY B 1 311 ? -16.656 2.918 -9.859 1 95.62 311 GLY B O 1
ATOM 5165 N N . PHE B 1 312 ? -14.453 2.35 -10.125 1 97.62 312 PHE B N 1
ATOM 5166 C CA . PHE B 1 312 ? -14.047 3.584 -9.461 1 97.62 312 PHE B CA 1
ATOM 5167 C C . PHE B 1 312 ? -14.32 4.789 -10.359 1 97.62 312 PHE B C 1
ATOM 5169 O O . PHE B 1 312 ? -13.82 4.863 -11.477 1 97.62 312 PHE B O 1
ATOM 5176 N N . ARG B 1 313 ? -15.102 5.66 -9.875 1 97.44 313 ARG B N 1
ATOM 5177 C CA . ARG B 1 313 ? -15.359 6.934 -10.539 1 97.44 313 ARG B CA 1
ATOM 5178 C C . ARG B 1 313 ? -14.352 7.992 -10.094 1 97.44 313 ARG B C 1
ATOM 5180 O O . ARG B 1 313 ? -14.07 8.125 -8.906 1 97.44 313 ARG B O 1
ATOM 5187 N N . ARG B 1 314 ? -13.859 8.648 -11.062 1 97.75 314 ARG B N 1
ATOM 5188 C CA . ARG B 1 314 ? -13.008 9.797 -10.766 1 97.75 314 ARG B CA 1
ATOM 5189 C C . ARG B 1 314 ? -13.844 11.062 -10.562 1 97.75 314 ARG B C 1
ATOM 5191 O O . ARG B 1 314 ? -14.516 11.523 -11.484 1 97.75 314 ARG B O 1
ATOM 5198 N N . VAL B 1 315 ? -13.727 11.562 -9.43 1 98.19 315 VAL B N 1
ATOM 5199 C CA . VAL B 1 315 ? -14.398 12.82 -9.117 1 98.19 315 VAL B CA 1
ATOM 5200 C C . VAL B 1 315 ? -13.391 13.961 -9.148 1 98.19 315 VAL B C 1
ATOM 5202 O O . VAL B 1 315 ? -12.422 13.961 -8.383 1 98.19 315 VAL B O 1
ATOM 5205 N N . LEU B 1 316 ? -13.602 14.898 -10.008 1 98.38 316 LEU B N 1
ATOM 5206 C CA . LEU B 1 316 ? -12.836 16.141 -9.969 1 98.38 316 LEU B CA 1
ATOM 5207 C C . LEU B 1 316 ? -13.398 17.094 -8.914 1 98.38 316 LEU B C 1
ATOM 5209 O O . LEU B 1 316 ? -14.477 17.656 -9.094 1 98.38 316 LEU B O 1
ATOM 5213 N N . VAL B 1 317 ? -12.688 17.234 -7.844 1 98.5 317 VAL B N 1
ATOM 5214 C CA . VAL B 1 317 ? -13.195 17.938 -6.672 1 98.5 317 VAL B CA 1
ATOM 5215 C C . VAL B 1 317 ? -12.953 19.438 -6.816 1 98.5 317 VAL B C 1
ATOM 5217 O O . VAL B 1 317 ? -12.008 19.984 -6.246 1 98.5 317 VAL B O 1
ATOM 5220 N N . THR B 1 318 ? -13.844 20.109 -7.613 1 98 318 THR B N 1
ATOM 5221 C CA . THR B 1 318 ? -13.719 21.531 -7.883 1 98 318 THR B CA 1
ATOM 5222 C C . THR B 1 318 ? -15.086 22.219 -7.875 1 98 318 THR B C 1
ATOM 5224 O O . THR B 1 318 ? -15.188 23.406 -8.141 1 98 318 THR B O 1
ATOM 5227 N N . GLU B 1 319 ? -16.109 21.406 -7.629 1 97.81 319 GLU B N 1
ATOM 5228 C CA . GLU B 1 319 ? -17.438 22 -7.566 1 97.81 319 GLU B CA 1
ATOM 5229 C C . GLU B 1 319 ? -17.594 22.859 -6.32 1 97.81 319 GLU B C 1
ATOM 5231 O O . GLU B 1 319 ? -17.078 22.531 -5.254 1 97.81 319 GLU B O 1
ATOM 5236 N N . PRO B 1 320 ? -18.328 23.891 -6.449 1 97 320 PRO B N 1
ATOM 5237 C CA . PRO B 1 320 ? -18.5 24.781 -5.305 1 97 320 PRO B CA 1
ATOM 5238 C C . PRO B 1 320 ? -19.109 24.094 -4.09 1 97 320 PRO B C 1
ATOM 5240 O O . PRO B 1 320 ? -18.969 24.578 -2.965 1 97 320 PRO B O 1
ATOM 5243 N N . THR B 1 321 ? -19.75 23 -4.297 1 97.69 321 THR B N 1
ATOM 5244 C CA . THR B 1 321 ? -20.375 22.281 -3.197 1 97.69 321 THR B CA 1
ATOM 5245 C C . THR B 1 321 ? -19.359 21.406 -2.473 1 97.69 321 THR B C 1
ATOM 5247 O O . THR B 1 321 ? -19.625 20.906 -1.377 1 97.69 321 THR B O 1
ATOM 5250 N N . HIS B 1 322 ? -18.266 21.188 -3.072 1 98.44 322 HIS B N 1
ATOM 5251 C CA . HIS B 1 322 ? -17.203 20.469 -2.377 1 98.44 322 HIS B CA 1
ATOM 5252 C C . HIS B 1 322 ? -16.609 21.312 -1.245 1 98.44 322 HIS B C 1
ATOM 5254 O O . HIS B 1 322 ? -16.719 22.531 -1.266 1 98.44 322 HIS B O 1
ATOM 5260 N N . PRO B 1 323 ? -16 20.609 -0.291 1 98.19 323 PRO B N 1
ATOM 5261 C CA . PRO B 1 323 ? -15.453 21.344 0.857 1 98.19 323 PRO B CA 1
ATOM 5262 C C . PRO B 1 323 ? -14.492 22.453 0.448 1 98.19 323 PRO B C 1
ATOM 5264 O O . PRO B 1 323 ? -13.57 22.219 -0.338 1 98.19 323 PRO B O 1
ATOM 5267 N N . TYR B 1 324 ? -14.734 23.703 0.965 1 98.06 324 TYR B N 1
ATOM 5268 C CA . TYR B 1 324 ? -13.875 24.875 0.877 1 98.06 324 TYR B CA 1
ATOM 5269 C C . TYR B 1 324 ? -13.945 25.5 -0.509 1 98.06 324 TYR B C 1
ATOM 5271 O O . TYR B 1 324 ? -13.547 26.656 -0.699 1 98.06 324 TYR B O 1
ATOM 5279 N N . LEU B 1 325 ? -14.461 24.859 -1.535 1 97.75 325 LEU B N 1
ATOM 5280 C CA . LEU B 1 325 ? -14.273 25.25 -2.928 1 97.75 325 LEU B CA 1
ATOM 5281 C C . LEU B 1 325 ? -15.195 26.406 -3.299 1 97.75 325 LEU B C 1
ATOM 5283 O O . LEU B 1 325 ? -14.938 27.125 -4.266 1 97.75 325 LEU B O 1
ATOM 5287 N N . GLY B 1 326 ? -16.234 26.578 -2.551 1 96.81 326 GLY B N 1
ATOM 5288 C CA . GLY B 1 326 ? -17.203 27.641 -2.832 1 96.81 326 GLY B CA 1
ATOM 5289 C C . GLY B 1 326 ? -16.594 29.031 -2.797 1 96.81 326 GLY B C 1
ATOM 5290 O O . GLY B 1 326 ? -17.109 29.953 -3.414 1 96.81 326 GLY B O 1
ATOM 5291 N N . ALA B 1 327 ? -15.492 29.188 -2.176 1 96.94 327 ALA B N 1
ATOM 5292 C CA . ALA B 1 327 ? -14.891 30.5 -1.962 1 96.94 327 ALA B CA 1
ATOM 5293 C C . ALA B 1 327 ? -13.828 30.797 -3.018 1 96.94 327 ALA B C 1
ATOM 5295 O O . ALA B 1 327 ? -13.312 31.922 -3.086 1 96.94 327 ALA B O 1
ATOM 5296 N N . TRP B 1 328 ? -13.484 29.812 -3.824 1 97.25 328 TRP B N 1
ATOM 5297 C CA . TRP B 1 328 ? -12.352 29.969 -4.734 1 97.25 328 TRP B CA 1
ATOM 5298 C C . TRP B 1 328 ? -12.828 30.172 -6.168 1 97.25 328 TRP B C 1
ATOM 5300 O O . TRP B 1 328 ? -13.578 31.109 -6.457 1 97.25 328 TRP B O 1
ATOM 5310 N N . TRP B 1 329 ? -12.414 29.391 -7.066 1 96.06 329 TRP B N 1
ATOM 5311 C CA . TRP B 1 329 ? -12.555 29.578 -8.508 1 96.06 329 TRP B CA 1
ATOM 5312 C C . TRP B 1 329 ? -13.664 28.688 -9.062 1 96.06 329 TRP B C 1
ATOM 5314 O O . TRP B 1 329 ? -14.086 27.734 -8.406 1 96.06 329 TRP B O 1
ATOM 5324 N N . PRO B 1 330 ? -14.156 29.031 -10.258 1 96 330 PRO B N 1
ATOM 5325 C CA . PRO B 1 330 ? -15.156 28.172 -10.891 1 96 330 PRO B CA 1
ATOM 5326 C C . PRO B 1 330 ? -14.656 26.734 -11.102 1 96 330 PRO B C 1
ATOM 5328 O O . PRO B 1 330 ? -13.445 26.5 -11.133 1 96 330 PRO B O 1
ATOM 5331 N N . PRO B 1 331 ? -15.648 25.844 -11.273 1 96 331 PRO B N 1
ATOM 5332 C CA . PRO B 1 331 ? -15.281 24.453 -11.492 1 96 331 PRO B CA 1
ATOM 5333 C C . PRO B 1 331 ? -14.25 24.266 -12.602 1 96 331 PRO B C 1
ATOM 5335 O O . PRO B 1 331 ? -14.32 24.953 -13.625 1 96 331 PRO B O 1
ATOM 5338 N N . GLY B 1 332 ? -13.359 23.344 -12.375 1 95.81 332 GLY B N 1
ATOM 5339 C CA . GLY B 1 332 ? -12.336 23.062 -13.359 1 95.81 332 GLY B CA 1
ATOM 5340 C C . GLY B 1 332 ? -11.023 23.766 -13.094 1 95.81 332 GLY B C 1
ATOM 5341 O O . GLY B 1 332 ? -10.016 23.5 -13.734 1 95.81 332 GLY B O 1
ATOM 5342 N N . HIS B 1 333 ? -10.977 24.641 -12.086 1 96.75 333 HIS B N 1
ATOM 5343 C CA . HIS B 1 333 ? -9.766 25.328 -11.672 1 96.75 333 HIS B CA 1
ATOM 5344 C C . HIS B 1 333 ? -9.172 24.703 -10.414 1 96.75 333 HIS B C 1
ATOM 5346 O O . HIS B 1 333 ? -9.641 24.984 -9.305 1 96.75 333 HIS B O 1
ATOM 5352 N N . PRO B 1 334 ? -8.172 23.859 -10.578 1 96.75 334 PRO B N 1
ATOM 5353 C CA . PRO B 1 334 ? -7.621 23.109 -9.453 1 96.75 334 PRO B CA 1
ATOM 5354 C C . PRO B 1 334 ? -6.898 23.984 -8.438 1 96.75 334 PRO B C 1
ATOM 5356 O O . PRO B 1 334 ? -6.461 25.094 -8.781 1 96.75 334 PRO B O 1
ATOM 5359 N N . LEU B 1 335 ? -6.875 23.516 -7.219 1 97.75 335 LEU B N 1
ATOM 5360 C CA . LEU B 1 335 ? -6.141 24.188 -6.145 1 97.75 335 LEU B CA 1
ATOM 5361 C C . LEU B 1 335 ? -4.777 23.531 -5.941 1 97.75 335 LEU B C 1
ATOM 5363 O O . LEU B 1 335 ? -4.504 22.469 -6.488 1 97.75 335 LEU B O 1
ATOM 5367 N N . GLY B 1 336 ? -3.977 24.281 -5.195 1 97.25 336 GLY B N 1
ATOM 5368 C CA . GLY B 1 336 ? -2.629 23.797 -4.938 1 97.25 336 GLY B CA 1
ATOM 5369 C C . GLY B 1 336 ? -2.334 23.609 -3.461 1 97.25 336 GLY B C 1
ATOM 5370 O O . GLY B 1 336 ? -3.217 23.781 -2.619 1 97.25 336 GLY B O 1
ATOM 5371 N N . TYR B 1 337 ? -1.103 23.203 -3.133 1 97.12 337 TYR B N 1
ATOM 5372 C CA . TYR B 1 337 ? -0.604 22.844 -1.811 1 97.12 337 TYR B CA 1
ATOM 5373 C C . TYR B 1 337 ? -0.924 23.922 -0.789 1 97.12 337 TYR B C 1
ATOM 5375 O O . TYR B 1 337 ? -1.428 23.625 0.298 1 97.12 337 TYR B O 1
ATOM 5383 N N . GLU B 1 338 ? -0.702 25.156 -1.12 1 97.06 338 GLU B N 1
ATOM 5384 C CA . GLU B 1 338 ? -0.793 26.266 -0.165 1 97.06 338 GLU B CA 1
ATOM 5385 C C . GLU B 1 338 ? -2.238 26.5 0.257 1 97.06 338 GLU B C 1
ATOM 5387 O O . GLU B 1 338 ? -2.492 27.062 1.33 1 97.06 338 GLU B O 1
ATOM 5392 N N . HIS B 1 339 ? -3.186 26.125 -0.575 1 98.5 339 HIS B N 1
ATOM 5393 C CA . HIS B 1 339 ? -4.594 26.328 -0.267 1 98.5 339 HIS B CA 1
ATOM 5394 C C . HIS B 1 339 ? -5.004 25.578 0.992 1 98.5 339 HIS B C 1
ATOM 5396 O O . HIS B 1 339 ? -5.883 26.016 1.731 1 98.5 339 HIS B O 1
ATOM 5402 N N . THR B 1 340 ? -4.367 24.453 1.234 1 98.62 340 THR B N 1
ATOM 5403 C CA . THR B 1 340 ? -4.727 23.641 2.396 1 98.62 340 THR B CA 1
ATOM 5404 C C . THR B 1 340 ? -4.422 24.406 3.689 1 98.62 340 THR B C 1
ATOM 5406 O O . THR B 1 340 ? -5.141 24.25 4.68 1 98.62 340 THR B O 1
ATOM 5409 N N . PHE B 1 341 ? -3.42 25.234 3.684 1 98.69 341 PHE B N 1
ATOM 5410 C CA . PHE B 1 341 ? -3.078 26.031 4.852 1 98.69 341 PHE B CA 1
ATOM 5411 C C . PHE B 1 341 ? -4.059 27.188 5.016 1 98.69 341 PHE B C 1
ATOM 5413 O O . PHE B 1 341 ? -4.422 27.547 6.137 1 98.69 341 PHE B O 1
ATOM 5420 N N . THR B 1 342 ? -4.461 27.766 3.898 1 98.75 342 THR B N 1
ATOM 5421 C CA . THR B 1 342 ? -5.492 28.797 3.961 1 98.75 342 THR B CA 1
ATOM 5422 C C . THR B 1 342 ? -6.785 28.234 4.543 1 98.75 342 THR B C 1
ATOM 5424 O O . THR B 1 342 ? -7.418 28.875 5.387 1 98.75 342 THR B O 1
ATOM 5427 N N . HIS B 1 343 ? -7.148 27.016 4.09 1 98.75 343 HIS B N 1
ATOM 5428 C CA . HIS B 1 343 ? -8.336 26.344 4.613 1 98.75 343 HIS B CA 1
ATOM 5429 C C . HIS B 1 343 ? -8.211 26.094 6.109 1 98.75 343 HIS B C 1
ATOM 5431 O O . HIS B 1 343 ? -9.18 26.25 6.855 1 98.75 343 HIS B O 1
ATOM 5437 N N . GLU B 1 344 ? -7.07 25.672 6.508 1 98.19 344 GLU B N 1
ATOM 5438 C CA . GLU B 1 344 ? -6.777 25.391 7.91 1 98.19 344 GLU B CA 1
ATOM 5439 C C . GLU B 1 344 ? -6.938 26.625 8.773 1 98.19 344 GLU B C 1
ATOM 5441 O O . GLU B 1 344 ? -7.559 26.578 9.844 1 98.19 344 GLU B O 1
ATOM 5446 N N . LEU B 1 345 ? -6.434 27.703 8.352 1 98.44 345 LEU B N 1
ATOM 5447 C CA . LEU B 1 345 ? -6.531 28.969 9.086 1 98.44 345 LEU B CA 1
ATOM 5448 C C . LEU B 1 345 ? -7.961 29.5 9.07 1 98.44 345 LEU B C 1
ATOM 5450 O O . LEU B 1 345 ? -8.422 30.078 10.055 1 98.44 345 LEU B O 1
ATOM 5454 N N . ARG B 1 346 ? -8.648 29.344 7.922 1 98.5 346 ARG B N 1
ATOM 5455 C CA . ARG B 1 346 ? -10.07 29.672 7.859 1 98.5 346 ARG B CA 1
ATOM 5456 C C . ARG B 1 346 ? -10.852 28.969 8.961 1 98.5 346 ARG B C 1
ATOM 5458 O O . ARG B 1 346 ? -11.602 29.609 9.703 1 98.5 346 ARG B O 1
ATOM 5465 N N . ASP B 1 347 ? -10.641 27.688 9.07 1 98.38 347 ASP B N 1
ATOM 5466 C CA . ASP B 1 347 ? -11.367 26.906 10.07 1 98.38 347 ASP B CA 1
ATOM 5467 C C . ASP B 1 347 ? -11.008 27.359 11.484 1 98.38 347 ASP B C 1
ATOM 5469 O O . ASP B 1 347 ? -11.875 27.406 12.367 1 98.38 347 ASP B O 1
ATOM 5473 N N . PHE B 1 348 ? -9.75 27.625 11.727 1 98.56 348 PHE B N 1
ATOM 5474 C CA . PHE B 1 348 ? -9.281 28.062 13.039 1 98.56 348 PHE B CA 1
ATOM 5475 C C . PHE B 1 348 ? -9.93 29.391 13.414 1 98.56 348 PHE B C 1
ATOM 5477 O O . PHE B 1 348 ? -10.469 29.531 14.516 1 98.56 348 PHE B O 1
ATOM 5484 N N . VAL B 1 349 ? -9.906 30.375 12.547 1 98.25 349 VAL B N 1
ATOM 5485 C CA . VAL B 1 349 ? -10.445 31.703 12.781 1 98.25 349 VAL B CA 1
ATOM 5486 C C . VAL B 1 349 ? -11.961 31.641 12.945 1 98.25 349 VAL B C 1
ATOM 5488 O O . VAL B 1 349 ? -12.539 32.344 13.789 1 98.25 349 VAL B O 1
ATOM 5491 N N . LEU B 1 350 ? -12.562 30.812 12.117 1 97.81 350 LEU B N 1
ATOM 5492 C CA . LEU B 1 350 ? -14.008 30.609 12.25 1 97.81 350 LEU B CA 1
ATOM 5493 C C . LEU B 1 350 ? -14.359 30.078 13.633 1 97.81 350 LEU B C 1
ATOM 5495 O O . LEU B 1 350 ? -15.336 30.516 14.242 1 97.81 350 LEU B O 1
ATOM 5499 N N . ALA B 1 351 ? -13.594 29.141 14.133 1 97.94 351 ALA B N 1
ATOM 5500 C CA . ALA B 1 351 ? -13.828 28.578 15.453 1 97.94 351 ALA B CA 1
ATOM 5501 C C . ALA B 1 351 ? -13.664 29.641 16.547 1 97.94 351 ALA B C 1
ATOM 5503 O O . ALA B 1 351 ? -14.484 29.719 17.453 1 97.94 351 ALA B O 1
ATOM 5504 N N . ILE B 1 352 ? -12.641 30.438 16.438 1 97.5 352 ILE B N 1
ATOM 5505 C CA . ILE B 1 352 ? -12.398 31.5 17.391 1 97.5 352 ILE B CA 1
ATOM 5506 C C . ILE B 1 352 ? -13.586 32.469 17.391 1 97.5 352 ILE B C 1
ATOM 5508 O O . ILE B 1 352 ? -14.125 32.781 18.453 1 97.5 352 ILE B O 1
ATOM 5512 N N . GLY B 1 353 ? -13.992 32.906 16.219 1 96.25 353 GLY B N 1
ATOM 5513 C CA . GLY B 1 353 ? -15.078 33.844 16.078 1 96.25 353 GLY B CA 1
ATOM 5514 C C . GLY B 1 353 ? -16.406 33.344 16.578 1 96.25 353 GLY B C 1
ATOM 5515 O O . GLY B 1 353 ? -17.25 34.094 17.047 1 96.25 353 GLY B O 1
ATOM 5516 N N . SER B 1 354 ? -16.609 32.062 16.438 1 95.38 354 SER B N 1
ATOM 5517 C CA . SER B 1 354 ? -17.875 31.469 16.844 1 95.38 354 SER B CA 1
ATOM 5518 C C . SER B 1 354 ? -17.797 30.859 18.234 1 95.38 354 SER B C 1
ATOM 5520 O O . SER B 1 354 ? -18.719 30.188 18.672 1 95.38 354 SER B O 1
ATOM 5522 N N . ASP B 1 355 ? -16.703 30.969 18.859 1 95.19 355 ASP B N 1
ATOM 5523 C CA . ASP B 1 355 ? -16.469 30.453 20.203 1 95.19 355 ASP B CA 1
ATOM 5524 C C . ASP B 1 355 ? -16.719 28.953 20.266 1 95.19 355 ASP B C 1
ATOM 5526 O O . ASP B 1 355 ? -17.469 28.469 21.109 1 95.19 355 ASP B O 1
ATOM 5530 N N . SER B 1 356 ? -16.219 28.25 19.281 1 95.75 356 SER B N 1
ATOM 5531 C CA . SER B 1 356 ? -16.281 26.797 19.219 1 95.75 356 SER B CA 1
ATOM 5532 C C . SER B 1 356 ? -14.875 26.188 19.188 1 95.75 356 SER B C 1
ATOM 5534 O O . SER B 1 356 ? -13.898 26.875 18.906 1 95.75 356 SER B O 1
ATOM 5536 N N . ASP B 1 357 ? -14.758 24.953 19.578 1 95.62 357 ASP B N 1
ATOM 5537 C CA . ASP B 1 357 ? -13.453 24.281 19.578 1 95.62 357 ASP B CA 1
ATOM 5538 C C . ASP B 1 357 ? -13.047 23.875 18.156 1 95.62 357 ASP B C 1
ATOM 5540 O O . ASP B 1 357 ? -13.82 23.25 17.438 1 95.62 357 ASP B O 1
ATOM 5544 N N . PRO B 1 358 ? -11.867 24.281 17.828 1 96.62 358 PRO B N 1
ATOM 5545 C CA . PRO B 1 358 ? -11.398 23.891 16.5 1 96.62 358 PRO B CA 1
ATOM 5546 C C . PRO B 1 358 ? -11.023 22.406 16.422 1 96.62 358 PRO B C 1
ATOM 5548 O O . PRO B 1 358 ? -10.836 21.766 17.453 1 96.62 358 PRO B O 1
ATOM 5551 N N . SER B 1 359 ? -10.992 21.891 15.258 1 96.88 359 SER B N 1
ATOM 5552 C CA . SER B 1 359 ? -10.492 20.562 14.914 1 96.88 359 SER B CA 1
ATOM 5553 C C . SER B 1 359 ? -9.453 20.641 13.797 1 96.88 359 SER B C 1
ATOM 5555 O O . SER B 1 359 ? -9.641 21.359 12.82 1 96.88 359 SER B O 1
ATOM 5557 N N . PRO B 1 360 ? -8.375 19.891 13.914 1 98.19 360 PRO B N 1
ATOM 5558 C CA . PRO B 1 360 ? -8.055 18.938 14.977 1 98.19 360 PRO B CA 1
ATOM 5559 C C . PRO B 1 360 ? -7.582 19.609 16.266 1 98.19 360 PRO B C 1
ATOM 5561 O O . PRO B 1 360 ? -6.855 20.609 16.203 1 98.19 360 PRO B O 1
ATOM 5564 N N . SER B 1 361 ? -7.965 19.094 17.391 1 98.5 361 SER B N 1
ATOM 5565 C CA . SER B 1 361 ? -7.602 19.594 18.703 1 98.5 361 SER B CA 1
ATOM 5566 C C . SER B 1 361 ? -6.219 19.109 19.141 1 98.5 361 SER B C 1
ATOM 5568 O O . SER B 1 361 ? -5.625 18.266 18.469 1 98.5 361 SER B O 1
ATOM 5570 N N . PHE B 1 362 ? -5.719 19.703 20.203 1 98.81 362 PHE B N 1
ATOM 5571 C CA . PHE B 1 362 ? -4.484 19.188 20.797 1 98.81 362 PHE B CA 1
ATOM 5572 C C . PHE B 1 362 ? -4.68 17.766 21.297 1 98.81 362 PHE B C 1
ATOM 5574 O O . PHE B 1 362 ? -3.744 16.969 21.281 1 98.81 362 PHE B O 1
ATOM 5581 N N . ALA B 1 363 ? -5.914 17.406 21.672 1 98.56 363 ALA B N 1
ATOM 5582 C CA . ALA B 1 363 ? -6.215 16.031 22.047 1 98.56 363 ALA B CA 1
ATOM 5583 C C . ALA B 1 363 ? -6.066 15.094 20.844 1 98.56 363 ALA B C 1
ATOM 5585 O O . ALA B 1 363 ? -5.582 13.961 20.984 1 98.56 363 ALA B O 1
ATOM 5586 N N . ASP B 1 364 ? -6.551 15.531 19.703 1 98.5 364 ASP B N 1
ATOM 5587 C CA . ASP B 1 364 ? -6.332 14.758 18.484 1 98.5 364 ASP B CA 1
ATOM 5588 C C . ASP B 1 364 ? -4.84 14.562 18.203 1 98.5 364 ASP B C 1
ATOM 5590 O O . ASP B 1 364 ? -4.414 13.484 17.797 1 98.5 364 ASP B O 1
ATOM 5594 N N . GLY B 1 365 ? -4.078 15.68 18.406 1 98.75 365 GLY B N 1
ATOM 5595 C CA . GLY B 1 365 ? -2.633 15.586 18.266 1 98.75 365 GLY B CA 1
ATOM 5596 C C . GLY B 1 365 ? -2.002 14.586 19.219 1 98.75 365 GLY B C 1
ATOM 5597 O O . GLY B 1 365 ? -1.09 13.852 18.844 1 98.75 365 GLY B O 1
ATOM 5598 N N . LEU B 1 366 ? -2.461 14.602 20.453 1 98.81 366 LEU B N 1
ATOM 5599 C CA . LEU B 1 366 ? -1.989 13.648 21.438 1 98.81 366 LEU B CA 1
ATOM 5600 C C . LEU B 1 366 ? -2.27 12.219 21 1 98.81 366 LEU B C 1
ATOM 5602 O O . LEU B 1 366 ? -1.412 11.344 21.141 1 98.81 366 LEU B O 1
ATOM 5606 N N . GLN B 1 367 ? -3.439 11.961 20.484 1 98.81 367 GLN B N 1
ATOM 5607 C CA . GLN B 1 367 ? -3.799 10.641 20 1 98.81 367 GLN B CA 1
ATOM 5608 C C . GLN B 1 367 ? -2.83 10.172 18.906 1 98.81 367 GLN B C 1
ATOM 5610 O O . GLN B 1 367 ? -2.398 9.016 18.906 1 98.81 367 GLN B O 1
ATOM 5615 N N . VAL B 1 368 ? -2.508 11.023 17.984 1 98.81 368 VAL B N 1
ATOM 5616 C CA . VAL B 1 368 ? -1.553 10.688 16.922 1 98.81 368 VAL B CA 1
ATOM 5617 C C . VAL B 1 368 ? -0.187 10.398 17.547 1 98.81 368 VAL B C 1
ATOM 5619 O O . VAL B 1 368 ? 0.479 9.43 17.156 1 98.81 368 VAL B O 1
ATOM 5622 N N . GLN B 1 369 ? 0.223 11.227 18.516 1 98.69 369 GLN B N 1
ATOM 5623 C CA . GLN B 1 369 ? 1.511 11.016 19.172 1 98.69 369 GLN B CA 1
ATOM 5624 C C . GLN B 1 369 ? 1.562 9.664 19.875 1 98.69 369 GLN B C 1
ATOM 5626 O O . GLN B 1 369 ? 2.611 9.016 19.906 1 98.69 369 GLN B O 1
ATOM 5631 N N . LYS B 1 370 ? 0.459 9.266 20.453 1 98.88 370 LYS B N 1
ATOM 5632 C CA . LYS B 1 370 ? 0.393 7.957 21.109 1 98.88 370 LYS B CA 1
ATOM 5633 C C . LYS B 1 370 ? 0.603 6.832 20.094 1 98.88 370 LYS B C 1
ATOM 5635 O O . LYS B 1 370 ? 1.272 5.84 20.391 1 98.88 370 LYS B O 1
ATOM 5640 N N . VAL B 1 371 ? 0.049 6.918 18.953 1 98.88 371 VAL B N 1
ATOM 5641 C CA . VAL B 1 371 ? 0.246 5.922 17.906 1 98.88 371 VAL B CA 1
ATOM 5642 C C . VAL B 1 371 ? 1.72 5.867 17.516 1 98.88 371 VAL B C 1
ATOM 5644 O O . VAL B 1 371 ? 2.303 4.785 17.406 1 98.88 371 VAL B O 1
ATOM 5647 N N . LEU B 1 372 ? 2.311 7.062 17.281 1 98.75 372 LEU B N 1
ATOM 5648 C CA . LEU B 1 372 ? 3.713 7.125 16.891 1 98.75 372 LEU B CA 1
ATOM 5649 C C . LEU B 1 372 ? 4.605 6.484 17.938 1 98.75 372 LEU B C 1
ATOM 5651 O O . LEU B 1 372 ? 5.527 5.734 17.609 1 98.75 372 LEU B O 1
ATOM 5655 N N . GLU B 1 373 ? 4.316 6.797 19.172 1 98.62 373 GLU B N 1
ATOM 5656 C CA . GLU B 1 373 ? 5.078 6.199 20.266 1 98.62 373 GLU B CA 1
ATOM 5657 C C . GLU B 1 373 ? 4.918 4.684 20.297 1 98.62 373 GLU B C 1
ATOM 5659 O O . GLU B 1 373 ? 5.871 3.955 20.562 1 98.62 373 GLU B O 1
ATOM 5664 N N . ALA B 1 374 ? 3.73 4.227 20.078 1 98.81 374 ALA B N 1
ATOM 5665 C CA . ALA B 1 374 ? 3.461 2.793 20.062 1 98.81 374 ALA B CA 1
ATOM 5666 C C . ALA B 1 374 ? 4.242 2.105 18.938 1 98.81 374 ALA B C 1
ATOM 5668 O O . ALA B 1 374 ? 4.77 1.007 19.141 1 98.81 374 ALA B O 1
ATOM 5669 N N . VAL B 1 375 ? 4.316 2.695 17.797 1 98.81 375 VAL B N 1
ATOM 5670 C CA . VAL B 1 375 ? 5.074 2.143 16.672 1 98.81 375 VAL B CA 1
ATOM 5671 C C . VAL B 1 375 ? 6.551 2.043 17.047 1 98.81 375 VAL B C 1
ATOM 5673 O O . VAL B 1 375 ? 7.188 1.012 16.812 1 98.81 375 VAL B O 1
ATOM 5676 N N . SER B 1 376 ? 7.086 3.143 17.625 1 98.5 376 SER B N 1
ATOM 5677 C CA . SER B 1 376 ? 8.492 3.164 18.031 1 98.5 376 SER B CA 1
ATOM 5678 C C . SER B 1 376 ? 8.781 2.072 19.062 1 98.5 376 SER B C 1
ATOM 5680 O O . SER B 1 376 ? 9.797 1.382 18.969 1 98.5 376 SER B O 1
ATOM 5682 N N . LEU B 1 377 ? 7.902 1.957 20.031 1 98.5 377 LEU B N 1
ATOM 5683 C CA . LEU B 1 377 ? 8.055 0.944 21.062 1 98.5 377 LEU B CA 1
ATOM 5684 C C . LEU B 1 377 ? 8 -0.458 20.469 1 98.5 377 LEU B C 1
ATOM 5686 O O . LEU B 1 377 ? 8.812 -1.318 20.812 1 98.5 377 LEU B O 1
ATOM 5690 N N . SER B 1 378 ? 7.055 -0.687 19.609 1 98.69 378 SER B N 1
ATOM 5691 C CA . SER B 1 378 ? 6.941 -1.975 18.938 1 98.69 378 SER B CA 1
ATOM 5692 C C . SER B 1 378 ? 8.227 -2.324 18.188 1 98.69 378 SER B C 1
ATOM 5694 O O . SER B 1 378 ? 8.773 -3.416 18.359 1 98.69 378 SER B O 1
ATOM 5696 N N . ALA B 1 379 ? 8.688 -1.42 17.375 1 98.25 379 ALA B N 1
ATOM 5697 C CA . ALA B 1 379 ? 9.898 -1.626 16.578 1 98.25 379 ALA B CA 1
ATOM 5698 C C . ALA B 1 379 ? 11.094 -1.965 17.469 1 98.25 379 ALA B C 1
ATOM 5700 O O . ALA B 1 379 ? 11.898 -2.83 17.125 1 98.25 379 ALA B O 1
ATOM 5701 N N . SER B 1 380 ? 11.211 -1.285 18.594 1 97.31 380 SER B N 1
ATOM 5702 C CA . SER B 1 380 ? 12.359 -1.477 19.484 1 97.31 380 SER B CA 1
ATOM 5703 C C . SER B 1 380 ? 12.266 -2.803 20.234 1 97.31 380 SER B C 1
ATOM 5705 O O . SER B 1 380 ? 13.258 -3.287 20.766 1 97.31 380 SER B O 1
ATOM 5707 N N . ARG B 1 381 ? 11.055 -3.379 20.219 1 95.69 381 ARG B N 1
ATOM 5708 C CA . ARG B 1 381 ? 10.844 -4.605 20.969 1 95.69 381 ARG B CA 1
ATOM 5709 C C . ARG B 1 381 ? 10.547 -5.781 20.047 1 95.69 381 ARG B C 1
ATOM 5711 O O . ARG B 1 381 ? 9.695 -6.621 20.344 1 95.69 381 ARG B O 1
ATOM 5718 N N . GLY B 1 382 ? 11.133 -5.77 18.891 1 94.69 382 GLY B N 1
ATOM 5719 C CA . GLY B 1 382 ? 11.016 -6.902 17.984 1 94.69 382 GLY B CA 1
ATOM 5720 C C . GLY B 1 382 ? 9.695 -6.934 17.234 1 94.69 382 GLY B C 1
ATOM 5721 O O . GLY B 1 382 ? 9.156 -8.008 16.969 1 94.69 382 GLY B O 1
ATOM 5722 N N . SER B 1 383 ? 9.055 -5.75 17.047 1 97.44 383 SER B N 1
ATOM 5723 C CA . SER B 1 383 ? 7.844 -5.559 16.25 1 97.44 383 SER B CA 1
ATOM 5724 C C . SER B 1 383 ? 6.641 -6.223 16.922 1 97.44 383 SER B C 1
ATOM 5726 O O . SER B 1 383 ? 5.738 -6.703 16.234 1 97.44 383 SER B O 1
ATOM 5728 N N . GLY B 1 384 ? 6.629 -6.383 18.203 1 97.44 384 GLY B N 1
ATOM 5729 C CA . GLY B 1 384 ? 5.473 -6.902 18.922 1 97.44 384 GLY B CA 1
ATOM 5730 C C . GLY B 1 384 ? 4.312 -5.926 18.969 1 97.44 384 GLY B C 1
ATOM 5731 O O . GLY B 1 384 ? 4.504 -4.715 18.828 1 97.44 384 GLY B O 1
ATOM 5732 N N . TRP B 1 385 ? 3.123 -6.473 19.141 1 98.38 385 TRP B N 1
ATOM 5733 C CA . TRP B 1 385 ? 1.913 -5.66 19.203 1 98.38 385 TRP B CA 1
ATOM 5734 C C . TRP B 1 385 ? 1.954 -4.723 20.406 1 98.38 385 TRP B C 1
ATOM 5736 O O . TRP B 1 385 ? 2.324 -5.133 21.516 1 98.38 385 TRP B O 1
ATOM 5746 N N . VAL B 1 386 ? 1.684 -3.477 20.188 1 98.69 386 VAL B N 1
ATOM 5747 C CA . VAL B 1 386 ? 1.613 -2.49 21.266 1 98.69 386 VAL B CA 1
ATOM 5748 C C . VAL B 1 386 ? 0.256 -1.791 21.234 1 98.69 386 VAL B C 1
ATOM 5750 O O . VAL B 1 386 ? -0.154 -1.26 20.203 1 98.69 386 VAL B O 1
ATOM 5753 N N . GLU B 1 387 ? -0.466 -1.793 22.328 1 98.44 387 GLU B N 1
ATOM 5754 C CA . GLU B 1 387 ? -1.714 -1.046 22.453 1 98.44 387 GLU B CA 1
ATOM 5755 C C . GLU B 1 387 ? -1.454 0.457 22.484 1 98.44 387 GLU B C 1
ATOM 5757 O O . GLU B 1 387 ? -0.428 0.901 23.016 1 98.44 387 GLU B O 1
ATOM 5762 N N . VAL B 1 388 ? -2.371 1.231 21.906 1 98.5 388 VAL B N 1
ATOM 5763 C CA . VAL B 1 388 ? -2.238 2.684 21.875 1 98.5 388 VAL B CA 1
ATOM 5764 C C . VAL B 1 388 ? -2.926 3.301 23.078 1 98.5 388 VAL B C 1
ATOM 5766 O O . VAL B 1 388 ? -4.09 3.006 23.359 1 98.5 388 VAL B O 1
#

Secondary structure (DSSP, 8-state):
----EEEEEEE--SHHHHHHHHHHHHHHHHS--SSEEEEEEEE-S-HHHHHHHHHHHT-SEEES-HHHHHH-TT--EEEE-S-GGGHHHHHHHHHHTT-EEEEESSS-SSHHHHHHHHHHHHHHHTTT--EEEE-GGGG-HHHHHHHHHHHTTTT-SEEEEEEEEE--TT-STTSPB-GGG-HHHHSSSHIIIIIHHHHHHHHHHHT--EEEEEEEEE-S--EEEEESSSSTT--EEEEEEEE--S-SEEEEEEEETTS-EEEEEEES--TT-SSEEEEEEEESSEEEEEEGGGTTEEEEEETTS-GGG-SPEEEE--STTSTTGGGSPPTT----HHHHHHHHHHHHHHHHHTT---SS-HHHHHHHHHHHHHHHHHHHTTT--EE-/----EEEEEEE--SHHHHHHHHHHHHHHHHS--SSEEEEEEEE-S-HHHHHHHHHHHT-S-EES-HHHHHH-TT--EEEE-S-GGGHHHHHHHHHHTT-EEEEESSS-SSHHHHHHHHHHHHHHHTTT--EEEE-GGGG-HHHHHHHHHHHTTTT-SEEEEEEEEE--TT--TTSPB-GGG-HHHHSSSHIIIIIHHHHHHHHHHHT--EEEEEEEEE-S--EEEEESSSSTT--EEEEEEEE--S-SEEEEEEEETTS-EEEEEEES--TT-SSEEEEEEEESSEEEEEEGGGTTEEEEEETTS-GGG-SPEEEE--STTSTTGGGSPPTT----HHHHHHHHHHHHHHHHHTT---SS-HHHHHHHHHHHHHHHHHHHTTS--EE-

Solvent-accessible surface area (backbone atoms only — not comparable to full-atom values): 37602 Å² total; per-residue (Å²): 128,86,64,59,68,41,19,31,26,33,35,33,67,56,72,60,21,48,52,48,38,53,18,63,72,40,33,69,77,50,44,95,59,76,45,40,72,42,55,38,30,32,21,30,76,47,64,67,60,30,45,53,48,16,62,74,59,63,31,74,33,58,34,59,37,63,69,61,50,60,67,35,85,64,34,42,32,39,38,41,40,59,62,31,70,51,34,44,65,53,51,42,52,31,34,73,69,62,20,24,37,41,32,40,63,46,51,34,61,41,53,69,47,19,47,52,38,25,51,42,43,55,58,26,41,76,75,72,24,42,42,29,34,51,62,39,67,61,40,31,36,29,49,39,43,47,22,52,40,45,72,71,49,50,22,55,56,60,41,39,36,43,31,35,33,29,17,30,88,59,48,54,61,69,50,40,49,47,61,64,34,30,29,89,44,36,50,35,15,21,46,41,70,44,31,46,54,48,54,44,45,51,29,58,33,70,70,48,49,69,41,29,26,27,15,44,70,40,58,87,64,56,52,20,30,29,36,62,50,82,64,100,78,31,56,74,59,36,91,59,70,40,73,41,62,28,34,40,24,28,40,36,37,35,31,35,69,89,47,34,38,35,39,42,39,13,30,36,44,30,34,80,31,75,61,37,42,32,42,36,37,16,12,68,30,7,22,39,40,39,40,47,80,46,47,42,36,31,35,41,23,56,56,84,48,58,76,92,76,51,55,69,40,79,40,71,58,25,44,53,85,39,55,80,28,62,54,65,55,64,66,84,52,78,79,59,79,64,51,16,46,22,46,43,50,44,51,45,49,42,17,60,59,65,74,43,82,35,79,48,26,42,59,55,32,29,52,48,38,37,46,53,50,22,29,53,52,8,32,76,57,50,18,21,59,24,71,82,127,86,63,58,68,40,19,31,26,32,34,32,66,55,72,61,21,48,53,49,38,55,16,62,72,40,33,67,76,50,45,94,58,76,43,41,73,40,55,38,29,34,20,29,79,46,62,67,61,30,44,53,47,16,63,75,60,63,30,74,32,59,35,57,37,61,68,61,52,60,68,34,87,64,34,41,31,38,37,40,39,60,62,31,69,50,35,45,67,52,52,42,52,32,33,73,72,61,22,24,36,40,32,39,62,46,53,35,61,40,51,68,48,17,49,54,37,25,52,42,42,56,59,23,42,77,72,73,24,42,43,29,34,52,62,38,66,60,41,32,38,28,49,39,42,48,22,52,42,45,74,70,49,52,22,55,57,60,42,39,37,43,31,34,32,29,17,30,88,58,48,54,61,70,51,40,50,48,63,63,35,30,31,88,44,36,49,33,15,20,46,43,70,45,31,46,54,50,55,46,46,51,28,57,34,70,69,48,50,70,41,29,26,26,13,45,69,40,58,86,64,55,54,19,30,29,37,62,50,82,66,99,77,31,56,75,60,36,90,61,72,40,74,40,63,30,34,41,26,28,40,34,38,36,32,34,69,90,48,33,38,34,41,41,38,13,28,34,44,29,34,81,32,75,58,37,41,32,42,36,38,15,13,66,30,7,21,40,40,40,41,47,82,46,48,43,35,32,34,41,22,56,57,84,47,56,78,92,76,49,54,70,40,78,39,73,58,26,42,51,85,40,55,80,27,61,54,65,56,64,67,83,53,78,81,59,78,65,51,16,45,23,46,43,50,46,51,46,50,42,16,60,58,65,75,42,82,34,80,48,27,41,58,54,33,30,53,48,39,36,45,54,50,22,29,53,51,8,31,76,57,50,18,21,60,23,72,82

Organism: NCBI:txid927661